Protein AF-A0A9W4RW60-F1 (afdb_monomer)

Organism: NCBI:txid2664923

Solvent-accessible surface area (backbone atoms only — not comparable to full-atom values): 25252 Å² total; per-residue (Å²): 136,87,80,86,84,59,73,53,54,55,56,31,49,55,73,66,61,36,62,73,37,75,46,56,37,26,79,39,61,72,55,76,43,30,75,46,101,55,25,42,70,54,95,90,50,55,76,71,73,39,25,64,47,86,72,52,69,74,49,52,69,68,54,49,52,58,33,81,93,42,49,58,72,73,67,58,72,75,52,70,74,40,69,46,61,28,30,34,31,32,28,66,40,70,77,40,45,55,84,62,102,76,52,47,57,46,59,34,28,32,35,27,32,29,75,38,55,44,75,50,84,78,74,87,76,70,50,47,85,74,54,75,69,38,66,29,28,37,36,33,40,43,44,88,53,47,61,85,84,56,60,80,89,52,62,59,44,31,58,46,51,52,29,50,30,47,46,17,22,24,50,41,49,45,45,49,32,42,77,70,70,42,40,21,90,94,35,30,35,52,30,46,47,35,44,24,32,32,80,44,66,54,70,44,76,95,43,57,89,44,68,32,59,32,47,30,41,37,30,51,53,79,63,40,41,47,46,53,80,54,37,45,78,92,21,62,77,50,73,55,44,73,25,64,86,82,60,88,90,49,82,84,48,69,42,65,53,48,69,68,52,34,48,51,49,50,49,54,51,46,52,38,50,28,50,40,40,58,74,38,41,40,56,81,66,87,46,37,80,35,28,32,38,19,39,54,59,88,91,43,76,48,97,58,74,47,58,33,47,53,80,45,59,56,31,40,51,36,70,61,26,66,74,58,45,61,96,56,73,87,47,93,39,32,55,35,55,70,84,74,58,47,71,79,70,41,51,79,43,43,21,61,46,67,75,82,33,55,19,53,96,91,44,60,87,56,31,62,58,48,56,41,50,44,40,68,75,71,41,34,69,59,95,38,90,71,31,35,58,88,80,81,75,59,92,83,55,51,40,43,94,83,68,50,63,45,72,73,47,57,53,53,52,53,50,51,56,52,70,74,53,74,81,85,74,78,73,83,77,80,82,80,79,85,82,83,81,91,134

Radius of gyration: 26.86 Å; Cα contacts (8 Å, |Δi|>4): 746; chains: 1; bounding box: 94×74×69 Å

Sequence (439 aa):
MAFDNDSDVYEDHAELYHSGKRLILTPHKSPAPFGSSFYPDPPNLTSKQMTPTDEEKSFSRSQLVFSESNGPLDFDETKQNDKSSQVHLEILDMVDGGYGAQYTPEPQKVLCKVVQTASATSGDYGKKALALGQLVLLKLYDPLFRHLKVPLLESYFKVTVRAYKAQSVEVGAYSHLFRAGLTGFPHLAPQFHGCWTIAVRSTDPDYAGQVRHVVALAMEYVEGRCLSELFKPSGPTRDRVRSNLSNLDEPPTYISTDEDTRLSVMAKLMDGLMSEEFSDVNQGDLHPDNLIISLKDGQTTLEQPRIVQVSYRRAALTTLAKVPFKIYRYFATKPHPFIRFSMHRLLPFVGWLPPSWQGPKNDPNKPIFLDRWLAFTFGPFTNNPTYTFRGNPPAGVIVDDSGMVSPFSENLEKKRLEEINPEEEAKPEKETTPAEEML

Foldseek 3Di:
DDQPPCPQLQVQVCVFQDAQDKWKWFAADADAADDDLWFHHDPPDDLQLQFQDPVRVPDDLVRQQLDPSLAHDRDDVVRVPPQLRMWMKGFHAWPACHDDPPHDQAFTKTKIFTQGFRNDPDPPPLFDGDDHRFIKIKTWLRLSRHDCDDPPSCNRGDSSSVSSNLVNQQQNLLSLCSVVVQEAPPAQAFGWGHKTKTWGFGPPPVRHPGTGIIIMTITHDAFADQQLVQFDLQAGPDQWDFGGDPDPPDDTDIQGRDLVLLLVQVLNVLLNQLVSLQSQKHQQDDASRQKTWHQDRRPDGHPHIHIHGHRSSRIGRQCRTPDHDRPCPPWPAGAQSLVPDDCVVCVNVSNSHDVLQQPDPVCSRCSVVVLQSSCLSQHAQPPRPHHHHDDDRPPQNHQDNVRDHPPVVVVVVVVVVCVVDVPPPPDDDDPDDDDDDDD

InterPro domains:
  IPR011009 Protein kinase-like domain superfamily [SSF56112] (175-301)

pLDDT: mean 83.43, std 14.74, range [27.61, 98.06]

Structure (mmCIF, N/CA/C/O backbone):
data_AF-A0A9W4RW60-F1
#
_entry.id   AF-A0A9W4RW60-F1
#
loop_
_atom_site.group_PDB
_atom_site.id
_atom_site.type_symbol
_atom_site.label_atom_id
_atom_site.label_alt_id
_atom_site.label_comp_id
_atom_site.label_asym_id
_atom_site.label_entity_id
_atom_site.label_seq_id
_atom_site.pdbx_PDB_ins_code
_atom_site.Cartn_x
_atom_site.Cartn_y
_atom_site.Cartn_z
_atom_site.occupancy
_atom_site.B_iso_or_equiv
_atom_site.auth_seq_id
_atom_site.auth_comp_id
_atom_site.auth_asym_id
_atom_site.auth_atom_id
_atom_site.pdbx_PDB_model_num
ATOM 1 N N . MET A 1 1 ? 7.858 4.381 31.107 1.00 36.47 1 MET A N 1
ATOM 2 C CA . MET A 1 1 ? 6.719 3.939 31.933 1.00 36.47 1 MET A CA 1
ATOM 3 C C . MET A 1 1 ? 6.315 2.567 31.434 1.00 36.47 1 MET A C 1
ATOM 5 O O . MET A 1 1 ? 6.070 2.436 30.240 1.00 36.47 1 MET A O 1
ATOM 9 N N . ALA A 1 2 ? 6.400 1.550 32.289 1.00 27.61 2 ALA A N 1
ATOM 10 C CA . ALA A 1 2 ? 5.881 0.217 32.001 1.00 27.61 2 ALA A CA 1
ATOM 11 C C . ALA A 1 2 ? 4.396 0.231 32.380 1.00 27.61 2 ALA A C 1
ATOM 13 O O . ALA A 1 2 ? 4.068 0.614 33.500 1.00 27.61 2 ALA A O 1
ATOM 14 N N . PHE A 1 3 ? 3.521 -0.061 31.422 1.00 43.31 3 PHE A N 1
ATOM 15 C CA . PHE A 1 3 ? 2.083 -0.161 31.646 1.00 43.31 3 PHE A CA 1
ATOM 16 C C . PHE A 1 3 ? 1.791 -1.635 31.940 1.00 43.31 3 PHE A C 1
ATOM 18 O O . PHE A 1 3 ? 1.824 -2.450 31.025 1.00 43.31 3 PHE A O 1
ATOM 25 N N . ASP A 1 4 ? 1.612 -1.965 33.220 1.00 43.69 4 ASP A N 1
ATOM 26 C CA . ASP A 1 4 ? 1.400 -3.333 33.732 1.00 43.69 4 ASP A CA 1
ATOM 27 C C . ASP A 1 4 ? -0.091 -3.748 33.741 1.00 43.69 4 ASP A C 1
ATOM 29 O O . ASP A 1 4 ? -0.420 -4.852 34.151 1.00 43.69 4 ASP A O 1
ATOM 33 N N . ASN A 1 5 ? -1.001 -2.881 33.272 1.00 47.44 5 ASN A N 1
ATOM 34 C CA . ASN A 1 5 ? -2.461 -3.075 33.345 1.00 47.44 5 ASN A CA 1
ATOM 35 C C . ASN A 1 5 ? -3.119 -3.549 32.029 1.00 47.44 5 ASN A C 1
ATOM 37 O O . ASN A 1 5 ? -4.333 -3.464 31.896 1.00 47.44 5 ASN A O 1
ATOM 41 N N . ASP A 1 6 ? -2.350 -4.034 31.052 1.00 60.31 6 ASP A N 1
ATOM 42 C CA . ASP A 1 6 ? -2.860 -4.401 29.718 1.00 60.31 6 ASP A CA 1
ATOM 43 C C . ASP A 1 6 ? -2.930 -5.938 29.512 1.00 60.31 6 ASP A C 1
ATOM 45 O O . ASP A 1 6 ? -2.792 -6.411 28.382 1.00 60.31 6 ASP A O 1
ATOM 49 N N . SER A 1 7 ? -3.111 -6.749 30.569 1.00 60.66 7 SER A N 1
ATOM 50 C CA . SER A 1 7 ? -3.256 -8.215 30.425 1.00 60.66 7 SER A CA 1
ATOM 51 C C . SER A 1 7 ? -4.429 -8.589 29.518 1.00 60.66 7 SER A C 1
ATOM 53 O O . SER A 1 7 ? -4.306 -9.481 28.679 1.00 60.66 7 SER A O 1
ATOM 55 N N . ASP A 1 8 ? -5.520 -7.834 29.613 1.00 70.50 8 ASP A N 1
ATOM 56 C CA . ASP A 1 8 ? -6.800 -8.162 28.977 1.00 70.50 8 ASP A CA 1
ATOM 57 C C . ASP A 1 8 ? -6.859 -7.663 27.524 1.00 70.50 8 ASP A C 1
ATOM 59 O O . ASP A 1 8 ? -7.697 -8.084 26.730 1.00 70.50 8 ASP A O 1
ATOM 63 N N . VAL A 1 9 ? -5.881 -6.842 27.116 1.00 78.69 9 VAL A N 1
ATOM 64 C CA . VAL A 1 9 ? -5.692 -6.417 25.719 1.00 78.69 9 VAL A CA 1
ATOM 65 C C . V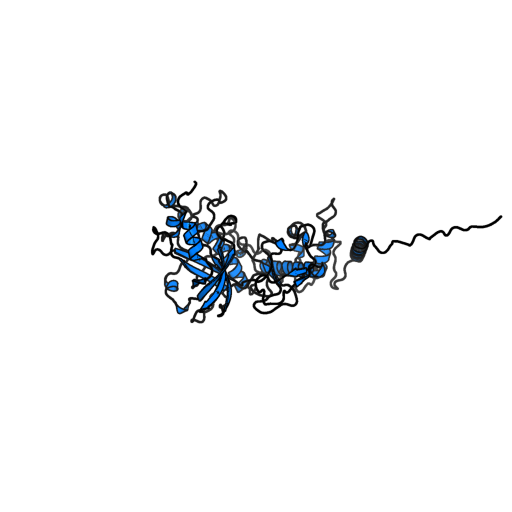AL A 1 9 ? -5.429 -7.626 24.810 1.00 78.69 9 VAL A C 1
ATOM 67 O O . VAL A 1 9 ? -5.776 -7.589 23.629 1.00 78.69 9 VAL A O 1
ATOM 70 N N . TYR A 1 10 ? -4.843 -8.710 25.337 1.00 76.19 10 TYR A N 1
ATOM 71 C CA . TYR A 1 10 ? -4.641 -9.950 24.578 1.00 76.19 10 TYR A CA 1
ATOM 72 C C . TYR A 1 10 ? -5.972 -10.654 24.277 1.00 76.19 10 TYR A C 1
ATOM 74 O O . TYR A 1 10 ? -6.197 -11.064 23.137 1.00 76.19 10 TYR A O 1
ATOM 82 N N . GLU A 1 11 ? -6.843 -10.771 25.280 1.00 80.56 11 GLU A N 1
ATOM 83 C CA . GLU A 1 11 ? -8.146 -11.431 25.147 1.00 80.56 11 GLU A CA 1
ATOM 84 C C . GLU A 1 11 ? -9.040 -10.630 24.209 1.00 80.56 11 GLU A C 1
ATOM 86 O O . GLU A 1 11 ? -9.620 -11.191 23.276 1.00 80.56 11 GLU A O 1
ATOM 91 N N . ASP A 1 12 ? -9.024 -9.303 24.363 1.00 85.12 12 ASP A N 1
ATOM 92 C CA . ASP A 1 12 ? -9.680 -8.370 23.455 1.00 85.12 12 ASP A CA 1
ATOM 93 C C . ASP A 1 12 ? -9.220 -8.593 22.011 1.00 85.12 12 ASP A C 1
ATOM 95 O O . ASP A 1 12 ? -10.045 -8.715 21.110 1.00 85.12 12 ASP A O 1
ATOM 99 N N . HIS A 1 13 ? -7.912 -8.664 21.753 1.00 87.19 13 HIS A N 1
ATOM 100 C CA . HIS A 1 13 ? -7.403 -8.869 20.394 1.00 87.19 13 HIS A CA 1
ATOM 101 C C . HIS A 1 13 ? -7.876 -10.196 19.791 1.00 87.19 13 HIS A C 1
ATOM 103 O O . HIS A 1 13 ? -8.412 -10.213 18.675 1.00 87.19 13 HIS A O 1
ATOM 109 N N . ALA A 1 14 ? -7.710 -11.284 20.546 1.00 83.25 14 ALA A N 1
ATOM 110 C CA . ALA A 1 14 ? -8.052 -12.630 20.109 1.00 83.25 14 ALA A CA 1
ATOM 111 C C . ALA A 1 14 ? -9.555 -12.768 19.825 1.00 83.25 14 ALA A C 1
ATOM 113 O O . ALA A 1 14 ? -9.935 -13.343 18.809 1.00 83.25 14 ALA A O 1
ATOM 114 N N . GLU A 1 15 ? -10.418 -12.188 20.657 1.00 87.69 15 GLU A N 1
ATOM 115 C CA . GLU A 1 15 ? -11.874 -12.265 20.490 1.00 87.69 15 GLU A CA 1
ATOM 116 C C . GLU A 1 15 ? -12.409 -11.318 19.401 1.00 87.69 15 GLU A C 1
ATOM 118 O O . GLU A 1 15 ? -13.458 -11.561 18.788 1.00 87.69 15 GLU A O 1
ATOM 123 N N . LEU A 1 16 ? -11.710 -10.216 19.129 1.00 89.25 16 LEU A N 1
ATOM 124 C CA . LEU A 1 16 ? -12.165 -9.223 18.158 1.00 89.25 16 LEU A CA 1
ATOM 125 C C . LEU A 1 16 ? -11.815 -9.578 16.717 1.00 89.25 16 LEU A C 1
ATOM 127 O O . LEU A 1 16 ? -12.604 -9.270 15.820 1.00 89.25 16 LEU A O 1
ATOM 131 N N . TYR A 1 17 ? -10.657 -10.200 16.483 1.00 90.56 17 TYR A N 1
ATOM 132 C CA . TYR A 1 17 ? -10.110 -10.376 15.134 1.00 90.56 17 TYR A CA 1
ATOM 133 C C . TYR A 1 17 ? -9.838 -11.838 14.741 1.00 90.56 17 TYR A C 1
ATOM 135 O O . TYR A 1 17 ? -9.106 -12.079 13.782 1.00 90.56 17 TYR A O 1
ATOM 143 N N . HIS A 1 18 ? -10.443 -12.816 15.424 1.00 90.62 18 HIS A N 1
ATOM 144 C CA . HIS A 1 18 ? -10.334 -14.227 15.036 1.00 90.62 18 HIS A CA 1
ATOM 145 C C . HIS A 1 18 ? -11.135 -14.587 13.772 1.00 90.62 18 HIS A C 1
ATOM 147 O O . HIS A 1 18 ? -12.107 -13.932 13.386 1.00 90.62 18 HIS A O 1
ATOM 153 N N . SER A 1 19 ? -10.748 -15.709 13.160 1.00 93.75 19 SER A N 1
ATOM 154 C CA . SER A 1 19 ? -11.456 -16.323 12.032 1.00 93.75 19 SER A CA 1
ATOM 155 C C . SER A 1 19 ? -12.912 -16.671 12.379 1.00 93.75 19 SER A C 1
ATOM 157 O O . SER A 1 19 ? -13.209 -17.148 13.475 1.00 93.75 19 SER A O 1
ATOM 159 N N . GLY A 1 20 ? -13.831 -16.411 11.451 1.00 95.06 20 GLY A N 1
ATOM 160 C CA . GLY A 1 20 ? -15.281 -16.557 11.602 1.00 95.06 20 GLY A CA 1
ATOM 161 C C . GLY A 1 20 ? -15.982 -15.330 12.198 1.00 95.06 20 GLY A C 1
ATOM 162 O O . GLY A 1 20 ? -17.214 -15.243 12.154 1.00 95.06 20 GLY A O 1
ATOM 163 N N . LYS A 1 21 ? -15.243 -14.345 12.733 1.00 95.38 21 LYS A N 1
ATOM 164 C CA . LYS A 1 21 ? -15.852 -13.122 13.270 1.00 95.38 21 LYS A CA 1
ATOM 165 C C . LYS A 1 21 ? -16.460 -12.280 12.152 1.00 95.38 21 LYS A C 1
ATOM 167 O O . LYS A 1 21 ? -15.878 -12.116 11.079 1.00 95.38 21 LYS A O 1
ATOM 172 N N . ARG A 1 22 ? -17.629 -11.693 12.423 1.00 96.56 22 ARG A N 1
ATOM 173 C CA . ARG A 1 22 ? -18.289 -10.754 11.509 1.00 96.56 22 ARG A CA 1
ATOM 174 C C . ARG A 1 22 ? -17.958 -9.312 11.859 1.00 96.56 22 ARG A C 1
ATOM 176 O O . ARG A 1 22 ? -18.173 -8.884 12.990 1.00 96.56 22 ARG A O 1
ATOM 183 N N . LEU A 1 23 ? -17.515 -8.558 10.859 1.00 96.75 23 LEU A N 1
ATOM 184 C CA . LEU A 1 23 ? -17.279 -7.120 10.936 1.00 96.75 23 LEU A CA 1
ATOM 185 C C . LEU A 1 23 ? -18.335 -6.375 10.119 1.00 96.75 23 LEU A C 1
ATOM 187 O O . LEU A 1 23 ? -18.697 -6.801 9.022 1.00 96.75 23 LEU A O 1
ATOM 191 N N . ILE A 1 24 ? -18.797 -5.240 10.641 1.00 96.25 24 ILE A N 1
ATOM 192 C CA . ILE A 1 24 ? -19.711 -4.334 9.940 1.00 96.25 24 ILE A CA 1
ATOM 193 C C . ILE A 1 24 ? -18.929 -3.074 9.593 1.00 96.25 24 ILE A C 1
ATOM 195 O O . ILE A 1 24 ? -18.517 -2.328 10.480 1.00 96.25 24 ILE A O 1
ATOM 199 N N . LEU A 1 25 ? -18.705 -2.861 8.300 1.00 95.88 25 LEU A N 1
ATOM 200 C CA . LEU A 1 25 ? -18.042 -1.680 7.779 1.00 95.88 25 LEU A CA 1
ATOM 201 C C . LEU A 1 25 ? -19.069 -0.581 7.508 1.00 95.88 25 LEU A C 1
ATOM 203 O O . LEU A 1 25 ? -19.939 -0.735 6.648 1.00 95.88 25 LEU A O 1
ATOM 207 N N . THR A 1 26 ? -18.893 0.562 8.164 1.00 94.38 26 THR A N 1
ATOM 208 C CA . THR A 1 26 ? -19.622 1.803 7.867 1.00 94.38 26 THR A CA 1
ATOM 209 C C . THR A 1 26 ? -18.717 2.761 7.088 1.00 94.38 26 THR A C 1
ATOM 211 O O . THR A 1 26 ? -17.537 2.873 7.432 1.00 94.38 26 THR A O 1
ATOM 214 N N . PRO A 1 27 ? -19.193 3.451 6.033 1.00 92.50 27 PRO A N 1
ATOM 215 C CA . PRO A 1 27 ? -18.362 4.384 5.275 1.00 92.50 27 PRO A CA 1
ATOM 216 C C . PRO A 1 27 ? -17.743 5.474 6.157 1.00 92.50 27 PRO A C 1
ATOM 218 O O . PRO A 1 27 ? -18.444 6.149 6.908 1.00 92.50 27 PRO A O 1
ATOM 221 N N . HIS A 1 28 ? -16.438 5.699 6.003 1.00 92.50 28 HIS A N 1
ATOM 222 C CA . HIS A 1 28 ? -15.702 6.723 6.738 1.00 92.50 28 HIS A CA 1
ATOM 223 C C . HIS A 1 28 ? -14.951 7.644 5.776 1.00 92.50 28 HIS A C 1
ATOM 225 O O . HIS A 1 28 ? -14.330 7.191 4.812 1.00 92.50 28 HIS A O 1
ATOM 231 N N . LYS A 1 29 ? -14.991 8.951 6.040 1.00 90.81 29 LYS A N 1
ATOM 232 C CA . LYS A 1 29 ? -14.196 9.926 5.299 1.00 90.81 29 LYS A CA 1
ATOM 233 C C . LYS A 1 29 ? -12.921 10.185 6.088 1.00 90.81 29 LYS A C 1
ATOM 235 O O . LYS A 1 29 ? -12.960 10.879 7.090 1.00 90.81 29 LYS A O 1
ATOM 240 N N . SER A 1 30 ? -11.810 9.640 5.604 1.00 90.69 30 SER A N 1
ATOM 241 C CA . SER A 1 30 ? -10.501 9.937 6.183 1.00 90.69 30 SER A CA 1
ATOM 242 C C . SER A 1 30 ? -10.194 11.435 6.084 1.00 90.69 30 SER A C 1
ATOM 244 O O . SER A 1 30 ? -10.450 12.020 5.020 1.00 90.69 30 SER A O 1
ATOM 246 N N . PRO A 1 31 ? -9.566 12.036 7.110 1.00 89.94 31 PRO A N 1
ATOM 247 C CA . PRO A 1 31 ? -8.969 13.356 6.973 1.00 89.94 31 PRO A CA 1
ATOM 248 C C . PRO A 1 31 ? -7.850 13.328 5.923 1.00 89.94 31 PRO A C 1
ATOM 250 O O . PRO A 1 31 ? -7.344 12.261 5.544 1.00 89.94 31 PRO A O 1
ATOM 253 N N . ALA A 1 32 ? -7.448 14.514 5.460 1.00 91.31 32 ALA A N 1
ATOM 254 C CA . ALA A 1 32 ? -6.248 14.659 4.643 1.00 91.31 32 ALA A CA 1
ATOM 255 C C . ALA A 1 32 ? -5.005 14.157 5.413 1.00 91.31 32 ALA A C 1
ATOM 257 O O . ALA A 1 32 ? -4.981 14.265 6.642 1.00 91.31 32 ALA A O 1
ATOM 258 N N . PRO A 1 33 ? -3.973 13.629 4.722 1.00 92.25 33 PRO A N 1
ATOM 259 C CA . PRO A 1 33 ? -2.714 13.239 5.356 1.00 92.25 33 PRO A CA 1
ATOM 260 C C . PRO A 1 33 ? -2.144 14.342 6.258 1.00 92.25 33 PRO A C 1
ATOM 262 O O . PRO A 1 33 ? -2.079 15.498 5.842 1.00 92.25 33 PRO A O 1
ATOM 265 N N . PHE A 1 34 ? -1.705 13.989 7.470 1.00 89.25 34 PHE A N 1
ATOM 266 C CA . PHE A 1 34 ? -1.175 14.953 8.445 1.00 89.25 34 PHE A CA 1
ATOM 267 C C . PHE A 1 34 ? -0.052 14.383 9.325 1.00 89.25 34 PHE A C 1
ATOM 269 O O . PHE A 1 34 ? 0.280 13.199 9.259 1.00 89.25 34 PHE A O 1
ATOM 276 N N . GLY A 1 35 ? 0.543 15.234 10.170 1.00 73.12 35 GLY A N 1
ATOM 277 C CA . GLY A 1 35 ? 1.313 14.825 11.355 1.00 73.12 35 GLY A CA 1
ATOM 278 C C . GLY A 1 35 ? 2.730 14.296 11.107 1.00 73.12 35 GLY A C 1
ATOM 279 O O . GLY A 1 35 ? 3.410 13.884 12.050 1.00 73.12 35 GLY A O 1
ATOM 280 N N . SER A 1 36 ? 3.213 14.277 9.864 1.00 66.06 36 SER A N 1
ATOM 281 C CA . SER A 1 36 ? 4.632 14.064 9.547 1.00 66.06 36 SER A CA 1
ATOM 282 C C . SER A 1 36 ? 5.377 15.406 9.489 1.00 66.06 36 SER A C 1
ATOM 284 O O . SER A 1 36 ? 4.768 16.472 9.424 1.00 66.06 36 SER A O 1
ATOM 286 N N . SER A 1 37 ? 6.714 15.390 9.456 1.00 75.12 37 SER A N 1
ATOM 287 C CA . SER A 1 37 ? 7.478 16.603 9.110 1.00 75.12 37 SER A CA 1
ATOM 288 C C . SER A 1 37 ? 7.080 17.169 7.736 1.00 75.12 37 SER A C 1
ATOM 290 O O . SER A 1 37 ? 7.311 18.347 7.473 1.00 75.12 37 SER A O 1
ATOM 292 N N . PHE A 1 38 ? 6.446 16.345 6.896 1.00 85.75 38 PHE A N 1
ATOM 293 C CA . PHE A 1 38 ? 6.068 16.642 5.525 1.00 85.75 38 PHE A CA 1
ATOM 294 C C . PHE A 1 38 ? 4.677 17.282 5.372 1.00 85.75 38 PHE A C 1
ATOM 296 O O . PHE A 1 38 ? 4.539 18.192 4.560 1.00 85.75 38 PHE A O 1
ATOM 303 N N . TYR A 1 39 ? 3.664 16.864 6.140 1.00 90.19 39 TYR A N 1
ATOM 304 C CA . TYR A 1 39 ? 2.279 17.355 6.018 1.00 90.19 39 TYR A CA 1
ATOM 305 C C . TYR A 1 39 ? 1.911 18.378 7.099 1.00 90.19 39 TYR A C 1
ATOM 307 O O . TYR A 1 39 ? 2.427 18.276 8.214 1.00 90.19 39 TYR A O 1
ATOM 315 N N . PRO A 1 40 ? 1.031 19.357 6.814 1.00 88.19 40 PRO A N 1
ATOM 316 C CA . PRO A 1 40 ? 0.510 20.253 7.842 1.00 88.19 40 PRO A CA 1
ATOM 317 C C . PRO A 1 40 ? -0.279 19.482 8.907 1.00 88.19 40 PRO A C 1
ATOM 319 O O . PRO A 1 40 ? -0.735 18.359 8.684 1.00 88.19 40 PRO A O 1
ATOM 322 N N . ASP A 1 41 ? -0.434 20.098 10.074 1.00 83.94 41 ASP A N 1
ATOM 323 C CA . ASP A 1 41 ? -1.351 19.599 11.095 1.00 83.94 41 ASP A CA 1
ATOM 324 C C . ASP A 1 41 ? -2.810 19.825 10.640 1.00 83.94 41 ASP A C 1
ATOM 326 O O . ASP A 1 41 ? -3.073 20.783 9.902 1.00 83.94 41 ASP A O 1
ATOM 330 N N . PRO A 1 42 ? -3.773 18.972 11.038 1.00 79.44 42 PRO A N 1
ATOM 331 C CA . PRO A 1 42 ? -5.171 19.129 10.660 1.00 79.44 42 PRO A CA 1
ATOM 332 C C . PRO A 1 42 ? -5.742 20.434 11.227 1.00 79.44 42 PRO A C 1
ATOM 334 O O . PRO A 1 42 ? -5.494 20.748 12.393 1.00 79.44 42 PRO A O 1
ATOM 337 N N . PRO A 1 43 ? -6.574 21.170 10.470 1.00 69.19 43 PRO A N 1
ATOM 338 C CA . PRO A 1 43 ? -7.145 22.436 10.936 1.00 69.19 43 PRO A CA 1
ATOM 339 C C . PRO A 1 43 ? -8.069 22.268 12.154 1.00 69.19 43 PRO A C 1
ATOM 341 O O . PRO A 1 43 ? -8.279 23.211 12.910 1.00 69.19 43 PRO A O 1
ATOM 344 N N . ASN A 1 44 ? -8.617 21.068 12.346 1.00 74.12 44 ASN A N 1
ATOM 345 C CA . ASN A 1 44 ? -9.516 20.683 13.433 1.00 74.12 44 ASN A CA 1
ATOM 346 C C . ASN A 1 44 ? -8.797 20.093 14.662 1.00 74.12 44 ASN A C 1
ATOM 348 O O . ASN A 1 44 ? -9.466 19.706 15.618 1.00 74.12 44 ASN A O 1
ATOM 352 N N . LEU A 1 45 ? -7.461 20.038 14.670 1.00 77.00 45 LEU A N 1
ATOM 353 C CA . LEU A 1 45 ? -6.670 19.556 15.803 1.00 77.00 45 LEU A CA 1
ATOM 354 C C . LEU A 1 45 ? -5.616 20.585 16.204 1.00 77.00 45 LEU A C 1
ATOM 356 O O . LEU A 1 45 ? -4.631 20.811 15.507 1.00 77.00 45 LEU A O 1
ATOM 360 N N . THR A 1 46 ? -5.778 21.165 17.388 1.00 78.94 46 THR A N 1
ATOM 361 C CA . THR A 1 46 ? -4.719 21.966 18.010 1.00 78.94 46 THR A CA 1
ATOM 362 C C . THR A 1 46 ? -3.609 21.064 18.550 1.00 78.94 46 THR A C 1
ATOM 364 O O . THR A 1 46 ? -3.862 19.932 18.966 1.00 78.94 46 THR A O 1
ATOM 367 N N . SER A 1 47 ? -2.379 21.580 18.653 1.00 74.06 47 SER A N 1
ATOM 368 C CA . SER A 1 47 ? -1.261 20.822 19.240 1.00 74.06 47 SER A CA 1
ATOM 369 C C . SER A 1 47 ? -1.576 20.307 20.651 1.00 74.06 47 SER A C 1
ATOM 371 O O . SER A 1 47 ? -1.165 19.207 20.997 1.00 74.06 47 SER A O 1
ATOM 373 N N . LYS A 1 48 ? -2.369 21.051 21.441 1.00 77.25 48 LYS A N 1
ATOM 374 C CA . LYS A 1 48 ? -2.826 20.621 22.774 1.00 77.25 48 LYS A CA 1
ATOM 375 C C . LYS A 1 48 ? -3.767 19.416 22.728 1.00 77.25 48 LYS A C 1
ATOM 377 O O . LYS A 1 48 ? -3.695 18.575 23.612 1.00 77.25 48 LYS A O 1
ATOM 382 N N . GLN A 1 49 ? -4.632 19.320 21.717 1.00 82.31 49 GLN A N 1
ATOM 383 C CA . GLN A 1 49 ? -5.547 18.182 21.547 1.00 82.31 49 GLN A CA 1
ATOM 384 C C . GLN A 1 49 ? -4.824 16.927 21.049 1.00 82.31 49 GLN A C 1
ATOM 386 O O . GLN A 1 49 ? -5.284 15.813 21.286 1.00 82.31 49 GLN A O 1
ATOM 391 N N . MET A 1 50 ? -3.680 17.094 20.380 1.00 84.81 50 MET A N 1
ATOM 392 C CA . MET A 1 50 ? -2.876 15.970 19.907 1.00 84.81 50 MET A CA 1
ATOM 393 C C . MET A 1 50 ? -2.047 15.298 21.013 1.00 84.81 50 MET A C 1
ATOM 395 O O . MET A 1 50 ? -1.634 14.144 20.865 1.00 84.81 50 MET A O 1
ATOM 399 N N . THR A 1 51 ? -1.783 16.019 22.102 1.00 87.69 51 THR A N 1
ATOM 400 C CA . THR A 1 51 ? -1.026 15.553 23.272 1.00 87.69 51 THR A CA 1
ATOM 401 C C . THR A 1 51 ? -1.971 15.132 24.401 1.00 87.69 51 THR A C 1
ATOM 403 O O . THR A 1 51 ? -3.039 15.732 24.516 1.00 87.69 51 THR A O 1
ATOM 406 N N . PRO A 1 52 ? -1.610 14.157 25.256 1.00 86.88 52 PRO A N 1
ATOM 407 C CA . PRO A 1 52 ? -2.386 13.857 26.462 1.00 86.88 52 PRO A CA 1
ATOM 408 C C . PRO A 1 52 ? -2.581 15.107 27.336 1.00 86.88 52 PRO A C 1
ATOM 410 O O . PRO A 1 52 ? -1.609 15.820 27.616 1.00 86.88 52 PRO A O 1
ATOM 413 N N . THR A 1 53 ? -3.813 15.371 27.776 1.00 88.62 53 THR A N 1
ATOM 414 C CA . THR A 1 53 ? -4.099 16.359 28.830 1.00 88.62 53 THR A CA 1
ATOM 415 C C . THR A 1 53 ? -3.478 15.931 30.164 1.00 88.62 53 THR A C 1
ATOM 417 O O . THR A 1 53 ? -3.014 14.802 30.310 1.00 88.62 53 THR A O 1
ATOM 420 N N . ASP A 1 54 ? -3.450 16.820 31.162 1.00 87.31 54 ASP A N 1
ATOM 421 C CA . ASP A 1 54 ? -2.942 16.460 32.495 1.00 87.31 54 ASP A CA 1
ATOM 422 C C . ASP A 1 54 ? -3.726 15.308 33.137 1.00 87.31 54 ASP A C 1
ATOM 424 O O . ASP A 1 54 ? -3.135 14.481 33.825 1.00 87.31 54 ASP A O 1
ATOM 428 N N . GLU A 1 55 ? -5.023 15.222 32.847 1.00 87.75 55 GLU A N 1
ATOM 429 C CA . GLU A 1 55 ? -5.880 14.106 33.240 1.00 87.75 55 GLU A CA 1
ATOM 430 C C . GLU A 1 55 ? -5.523 12.827 32.468 1.00 87.75 55 GLU A C 1
ATOM 432 O O . GLU A 1 55 ? -5.258 11.791 33.065 1.00 87.75 55 GLU A O 1
ATOM 437 N N . GLU A 1 56 ? -5.394 12.901 31.142 1.00 89.25 56 GLU A N 1
ATOM 438 C CA . GLU A 1 56 ? -5.090 11.735 30.302 1.00 89.25 56 GLU A CA 1
ATOM 439 C C . GLU A 1 56 ? -3.689 11.153 30.524 1.00 89.25 56 GLU A C 1
ATOM 441 O O . GLU A 1 56 ? -3.417 10.023 30.121 1.00 89.25 56 GLU A O 1
ATOM 446 N N . LYS A 1 57 ? -2.774 11.893 31.161 1.00 86.69 57 LYS A N 1
ATOM 447 C CA . LYS A 1 57 ? -1.447 11.373 31.530 1.00 86.69 57 LYS A CA 1
ATOM 448 C C . LYS A 1 57 ? -1.522 10.214 32.523 1.00 86.69 57 LYS A C 1
ATOM 450 O O . LYS A 1 57 ? -0.570 9.437 32.577 1.00 86.69 57 LYS A O 1
ATOM 455 N N . SER A 1 58 ? -2.599 10.107 33.303 1.00 86.12 58 SER A N 1
ATOM 456 C CA . SER A 1 58 ? -2.827 8.979 34.213 1.00 86.12 58 SER A CA 1
ATOM 457 C C . SER A 1 58 ? -3.658 7.859 33.587 1.00 86.12 58 SER A C 1
ATOM 459 O O . SER A 1 58 ? -3.792 6.806 34.207 1.00 86.12 58 SER A O 1
ATOM 461 N N . PHE A 1 59 ? -4.204 8.062 32.382 1.00 88.06 59 PHE A N 1
ATOM 462 C CA . PHE A 1 59 ? -5.103 7.092 31.774 1.00 88.06 59 PHE A CA 1
ATOM 463 C C . PHE A 1 59 ? -4.363 5.813 31.385 1.00 88.06 59 PHE A C 1
ATOM 465 O O . PHE A 1 59 ? -3.266 5.845 30.815 1.00 88.06 59 PHE A O 1
ATOM 472 N N . SER A 1 60 ? -5.014 4.676 31.630 1.00 84.75 60 SER A N 1
ATOM 473 C CA . SER A 1 60 ? -4.656 3.426 30.973 1.00 84.75 60 SER A CA 1
ATOM 474 C C . SER A 1 60 ? -4.895 3.538 29.469 1.00 84.75 60 SER A C 1
ATOM 476 O O . SER A 1 60 ? -5.569 4.440 28.953 1.00 84.75 60 SER A O 1
ATOM 478 N N . ARG A 1 61 ? -4.350 2.578 28.735 1.00 81.81 61 ARG A N 1
ATOM 479 C CA . ARG A 1 61 ? -4.550 2.514 27.300 1.00 81.81 61 ARG A CA 1
ATOM 480 C C . ARG A 1 61 ? -6.020 2.330 26.933 1.00 81.81 61 ARG A C 1
ATOM 482 O O . ARG A 1 61 ? -6.514 3.043 26.060 1.00 81.81 61 ARG A O 1
ATOM 489 N N . SER A 1 62 ? -6.698 1.407 27.605 1.00 87.50 62 SER A N 1
ATOM 490 C CA . SER A 1 62 ? -8.126 1.160 27.423 1.00 87.50 62 SER A CA 1
ATOM 491 C C . SER A 1 62 ? -8.939 2.427 27.726 1.00 87.50 62 SER A C 1
ATOM 493 O O . SER A 1 62 ? -9.747 2.839 26.896 1.00 87.50 62 SER A O 1
ATOM 495 N N . GLN A 1 63 ? -8.626 3.155 28.811 1.00 89.38 63 GLN A N 1
ATOM 496 C CA . GLN A 1 63 ? -9.276 4.442 29.122 1.00 89.38 63 GLN A CA 1
ATOM 497 C C . GLN A 1 63 ? -9.119 5.461 27.985 1.00 89.38 63 GLN A C 1
ATOM 499 O O . GLN A 1 63 ? -10.086 6.119 27.604 1.00 89.38 63 GLN A O 1
ATOM 504 N N . LEU A 1 64 ? -7.923 5.573 27.395 1.00 88.88 64 LEU A N 1
ATOM 505 C CA . LEU A 1 64 ? -7.689 6.503 26.288 1.00 88.88 64 LEU A CA 1
ATOM 506 C C . LEU A 1 64 ? -8.531 6.179 25.053 1.00 88.88 64 LEU A C 1
ATOM 508 O O . LEU A 1 64 ? -9.040 7.109 24.434 1.00 88.88 64 LEU A O 1
ATOM 512 N N . VAL A 1 65 ? -8.648 4.905 24.666 1.00 90.31 65 VAL A N 1
ATOM 513 C CA . VAL A 1 65 ? -9.329 4.517 23.414 1.00 90.31 65 VAL A CA 1
ATOM 514 C C . VAL A 1 65 ? -10.850 4.481 23.526 1.00 90.31 65 VAL A C 1
ATOM 516 O O . VAL A 1 65 ? -11.521 4.582 22.501 1.00 90.31 65 VAL A O 1
ATOM 519 N N . PHE A 1 66 ? -11.382 4.340 24.741 1.00 90.69 66 PHE A N 1
ATOM 520 C CA . PHE A 1 66 ? -12.820 4.402 25.010 1.00 90.69 66 PHE A CA 1
ATOM 521 C C . PHE A 1 66 ? -13.313 5.806 25.382 1.00 90.69 66 PHE A C 1
ATOM 523 O O . PHE A 1 66 ? -14.516 6.047 25.382 1.00 90.69 66 PHE A O 1
ATOM 530 N N . SER A 1 67 ? -12.409 6.754 25.644 1.00 88.94 67 SER A N 1
ATOM 531 C CA . SER A 1 67 ? -12.774 8.159 25.842 1.00 88.94 67 SER A CA 1
ATOM 532 C C . SER A 1 67 ? -13.429 8.751 24.587 1.00 88.94 67 SER A C 1
ATOM 534 O O . SER A 1 67 ? -12.849 8.712 23.498 1.00 88.94 67 SER A O 1
ATOM 536 N N . GLU A 1 68 ? -14.593 9.388 24.752 1.00 83.38 68 GLU A N 1
ATOM 537 C CA . GLU A 1 68 ? -15.349 10.043 23.669 1.00 83.38 68 GLU A CA 1
ATOM 538 C C . GLU A 1 68 ? -14.507 11.073 22.897 1.00 83.38 68 GLU A C 1
ATOM 540 O O . GLU A 1 68 ? -14.638 11.227 21.683 1.00 83.38 68 GLU A O 1
ATOM 545 N N . SER A 1 69 ? -13.571 11.739 23.578 1.00 84.12 69 SER A N 1
ATOM 546 C CA . SER A 1 69 ? -12.693 12.758 22.988 1.00 84.12 69 SER A CA 1
ATOM 547 C C . SER A 1 69 ? -11.568 12.198 22.107 1.00 84.12 69 SER A C 1
ATOM 549 O O . SER A 1 69 ? -10.847 12.972 21.475 1.00 84.12 69 SER A O 1
ATOM 551 N N . ASN A 1 70 ? -11.400 10.873 22.059 1.00 87.75 70 ASN A N 1
ATOM 552 C CA . ASN A 1 70 ? -10.295 10.192 21.380 1.00 87.75 70 ASN A CA 1
ATOM 553 C C . ASN A 1 70 ? -10.753 9.260 20.237 1.00 87.75 70 ASN A C 1
ATOM 555 O O . ASN A 1 70 ? -9.938 8.511 19.680 1.00 87.75 70 ASN A O 1
ATOM 559 N N . GLY A 1 71 ? -12.032 9.335 19.851 1.00 86.94 71 GLY A N 1
ATOM 560 C CA . GLY A 1 71 ? -12.581 8.636 18.689 1.00 86.94 71 GLY A CA 1
ATOM 561 C C . GLY A 1 71 ? -11.971 9.082 17.346 1.00 86.94 71 GLY A C 1
ATOM 562 O O . GLY A 1 71 ? -11.117 9.976 17.305 1.00 86.94 71 GLY A O 1
ATOM 563 N N . PRO A 1 72 ? -12.358 8.438 16.228 1.00 88.56 72 PRO A N 1
ATOM 564 C CA . PRO A 1 72 ? -11.839 8.781 14.910 1.00 88.56 72 PRO A CA 1
ATOM 565 C C . PRO A 1 72 ? -12.068 10.241 14.531 1.00 88.56 72 PRO A C 1
ATOM 567 O O . PRO A 1 72 ? -13.131 10.807 14.772 1.00 88.56 72 PRO A O 1
ATOM 570 N N . LEU A 1 73 ? -11.070 10.852 13.895 1.00 86.06 73 LEU A N 1
ATOM 571 C CA . LEU A 1 73 ? -11.232 12.183 13.310 1.00 86.06 73 LEU A CA 1
ATOM 572 C C . LEU A 1 73 ? -12.253 12.133 12.180 1.00 86.06 73 LEU A C 1
ATOM 574 O O . LEU A 1 73 ? -12.277 11.164 11.431 1.00 86.06 73 LEU A O 1
ATOM 578 N N . ASP A 1 74 ? -13.069 13.178 12.048 1.00 85.19 74 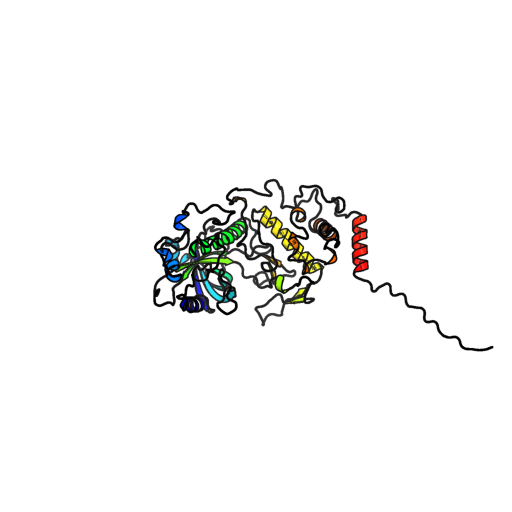ASP A N 1
ATOM 579 C CA . ASP A 1 74 ? -14.158 13.256 11.063 1.00 85.19 74 ASP A CA 1
ATOM 580 C C . ASP A 1 74 ? -15.156 12.081 11.168 1.00 85.19 74 ASP A C 1
ATOM 582 O O . ASP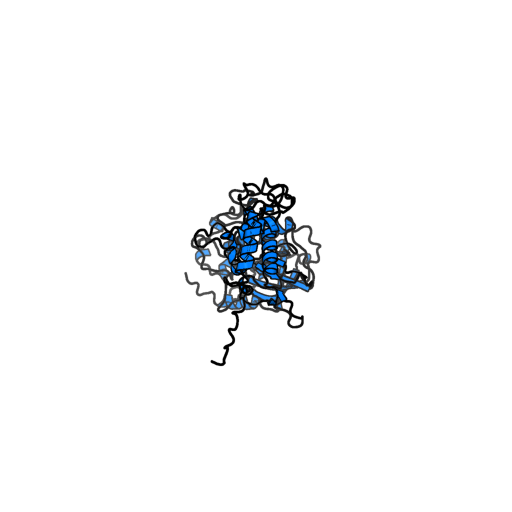 A 1 74 ? -15.773 11.658 10.183 1.00 85.19 74 ASP A O 1
ATOM 586 N N . PHE A 1 75 ? -15.310 11.527 12.375 1.00 88.00 75 PHE A N 1
ATOM 587 C CA . PHE A 1 75 ? -16.314 10.514 12.660 1.00 88.00 75 PHE A CA 1
ATOM 588 C C . PHE A 1 75 ? -17.728 11.081 12.503 1.00 88.00 75 PHE A C 1
ATOM 590 O O . PHE A 1 75 ? -18.039 12.180 12.955 1.00 88.00 75 PHE A O 1
ATOM 597 N N . ASP A 1 76 ? -18.580 10.308 11.838 1.00 87.50 76 ASP A N 1
ATOM 598 C CA . ASP A 1 76 ? -19.941 10.693 11.491 1.00 87.50 76 ASP A CA 1
ATOM 599 C C . ASP A 1 76 ? -20.900 9.648 12.064 1.00 87.50 76 ASP A C 1
ATOM 601 O O . ASP A 1 76 ? -21.103 8.574 11.484 1.00 87.50 76 ASP A O 1
ATOM 605 N N . GLU A 1 77 ? -21.456 9.953 13.236 1.00 86.75 77 GLU A N 1
ATOM 606 C CA . GLU A 1 77 ? -22.403 9.088 13.946 1.00 86.75 77 GLU A CA 1
ATOM 607 C C . GLU A 1 77 ? -23.663 8.810 13.126 1.00 86.75 77 GLU A C 1
ATOM 609 O O . GLU A 1 77 ? -24.223 7.714 13.194 1.00 86.75 77 GLU A O 1
ATOM 614 N N . THR A 1 78 ? -24.093 9.765 12.296 1.00 86.50 78 THR A N 1
ATOM 615 C CA . THR A 1 78 ? -25.320 9.616 11.503 1.00 86.50 78 THR A CA 1
ATOM 616 C C . THR A 1 78 ? -25.200 8.468 10.503 1.00 86.50 78 THR A C 1
ATOM 618 O O . THR A 1 78 ? -26.156 7.716 10.305 1.00 86.50 78 THR A O 1
ATOM 621 N N . LYS A 1 79 ? -23.995 8.247 9.959 1.00 84.38 79 LYS A N 1
ATOM 622 C CA . LYS A 1 79 ? -23.703 7.127 9.052 1.00 84.38 79 LYS A CA 1
ATOM 623 C C . LYS A 1 79 ? -23.682 5.776 9.748 1.00 84.38 79 LYS A C 1
ATOM 625 O O . LYS A 1 79 ? -23.970 4.775 9.102 1.00 84.38 79 LYS A O 1
ATOM 630 N N . GLN A 1 80 ? -23.387 5.720 11.047 1.00 82.56 80 GLN A N 1
ATOM 631 C CA . GLN A 1 80 ? -23.372 4.449 11.784 1.00 82.56 80 GLN A CA 1
ATOM 632 C C . GLN A 1 80 ? -24.756 3.805 11.858 1.00 82.56 80 GLN A C 1
ATOM 634 O O . GLN A 1 80 ? -24.865 2.581 11.906 1.00 82.56 80 GLN A O 1
ATOM 639 N N . ASN A 1 81 ? -25.810 4.620 11.812 1.00 84.62 81 ASN A N 1
ATOM 640 C CA . ASN A 1 81 ? -27.191 4.153 11.862 1.00 84.62 81 ASN A CA 1
ATOM 641 C C . ASN A 1 81 ? -27.763 3.812 10.476 1.00 84.62 81 ASN A C 1
ATOM 643 O O . ASN A 1 81 ? -28.815 3.174 10.385 1.00 84.62 81 ASN A O 1
ATOM 647 N N . ASP A 1 82 ? -27.074 4.187 9.393 1.00 87.31 82 ASP A N 1
ATOM 648 C CA . ASP A 1 82 ? -27.504 3.898 8.028 1.00 87.31 82 ASP A CA 1
ATOM 649 C C . ASP A 1 82 ? -27.085 2.490 7.582 1.00 87.31 82 ASP A C 1
ATOM 651 O O . ASP A 1 82 ? -26.068 2.281 6.910 1.00 87.31 82 ASP A O 1
ATOM 655 N N . LYS A 1 83 ? -27.940 1.516 7.904 1.00 88.06 83 LYS A N 1
ATOM 656 C CA . LYS A 1 83 ? -27.783 0.112 7.497 1.00 88.06 83 LYS A CA 1
ATOM 657 C C . LYS A 1 83 ? -27.715 -0.087 5.982 1.00 88.06 83 LYS A C 1
ATOM 659 O O . LYS A 1 83 ? -27.167 -1.090 5.534 1.00 88.06 83 LYS A O 1
ATOM 664 N N . SER A 1 84 ? -28.252 0.834 5.178 1.00 88.56 84 SER A N 1
ATOM 665 C CA . SER A 1 84 ? -28.240 0.696 3.716 1.00 88.56 84 SER A CA 1
ATOM 666 C C . SER A 1 84 ? -26.844 0.892 3.117 1.00 88.56 84 SER A C 1
ATOM 668 O O . SER A 1 84 ? -26.567 0.379 2.029 1.00 88.56 84 SER A O 1
ATOM 670 N N . SER A 1 85 ? -25.961 1.579 3.849 1.00 88.31 85 SER A N 1
ATOM 671 C CA . SER A 1 85 ? -24.582 1.886 3.461 1.00 88.31 85 SER A CA 1
ATOM 672 C C . SER A 1 85 ? -23.542 0.886 3.991 1.00 88.31 85 SER A C 1
ATOM 674 O O . SER A 1 85 ? -22.364 0.968 3.626 1.00 88.31 85 SER A O 1
ATOM 676 N N . GLN A 1 86 ? -23.970 -0.050 4.844 1.00 93.25 86 GLN A N 1
ATOM 677 C CA . GLN A 1 86 ? -23.094 -0.985 5.542 1.00 93.25 86 GLN A CA 1
ATOM 678 C C . GLN A 1 86 ? -22.688 -2.169 4.661 1.00 93.25 86 GLN A C 1
ATOM 680 O O . GLN A 1 86 ? -23.467 -2.679 3.855 1.00 93.25 86 GLN A O 1
ATOM 685 N N . VAL A 1 87 ? -21.454 -2.631 4.851 1.00 95.38 87 VAL A N 1
ATOM 686 C CA . VAL A 1 87 ? -20.931 -3.867 4.256 1.00 95.38 87 VAL A CA 1
ATOM 687 C C . VAL A 1 87 ? -20.567 -4.820 5.381 1.00 95.38 87 VAL A C 1
ATOM 689 O O . VAL A 1 87 ? -19.908 -4.420 6.337 1.00 95.38 87 VAL A O 1
ATOM 692 N N . HIS A 1 88 ? -20.971 -6.081 5.267 1.00 97.19 88 HIS A N 1
ATOM 693 C CA . HIS A 1 88 ? -20.628 -7.097 6.254 1.00 97.19 88 HIS A CA 1
ATOM 694 C C . HIS A 1 88 ? -19.535 -7.992 5.696 1.00 97.19 88 HIS A C 1
ATOM 696 O O . HIS A 1 88 ? -19.635 -8.510 4.578 1.00 97.19 88 HIS A O 1
ATOM 702 N N . LEU A 1 89 ? -18.509 -8.183 6.510 1.00 97.88 89 LEU A N 1
ATOM 703 C CA . LEU A 1 89 ? -17.365 -9.023 6.222 1.00 97.88 89 LEU A CA 1
ATOM 704 C C . LEU A 1 89 ? -17.293 -10.157 7.239 1.00 97.88 89 LEU A C 1
ATOM 706 O O . LEU A 1 89 ? -17.620 -9.966 8.407 1.00 97.88 89 LEU A O 1
ATOM 710 N N . GLU A 1 90 ? -16.826 -11.313 6.799 1.00 98.06 90 GLU A N 1
ATOM 711 C CA . GLU A 1 90 ? -16.407 -12.413 7.663 1.00 98.06 90 GLU A CA 1
ATOM 712 C C . GLU A 1 90 ? -14.885 -12.524 7.601 1.00 98.06 90 GLU A C 1
ATOM 714 O O . GLU A 1 90 ? -14.323 -12.590 6.504 1.00 98.06 90 GLU A O 1
ATOM 719 N N . ILE A 1 91 ? -14.222 -12.504 8.757 1.00 97.19 91 ILE A N 1
ATOM 720 C CA . ILE A 1 91 ? -12.776 -12.712 8.848 1.00 97.19 91 ILE A CA 1
ATOM 721 C C . ILE A 1 91 ? -12.493 -14.176 8.524 1.00 97.19 91 ILE A C 1
ATOM 723 O O . ILE A 1 91 ? -13.026 -15.067 9.175 1.00 97.19 91 ILE A O 1
ATOM 727 N N . LEU A 1 92 ? -11.651 -14.426 7.529 1.00 95.50 92 LEU A N 1
ATOM 728 C CA . LEU A 1 92 ? -11.183 -15.768 7.197 1.00 95.50 92 LEU A CA 1
ATOM 729 C C . LEU A 1 92 ? -9.878 -16.084 7.917 1.00 95.50 92 LEU A C 1
ATOM 731 O O . LEU A 1 92 ? -9.720 -17.190 8.426 1.00 95.50 92 LEU A O 1
ATOM 735 N N . ASP A 1 93 ? -8.961 -15.118 7.960 1.00 92.44 93 ASP A N 1
ATOM 736 C CA . ASP A 1 93 ? -7.630 -15.319 8.524 1.00 92.44 93 ASP A CA 1
ATOM 737 C C . ASP A 1 93 ? -6.980 -14.000 8.962 1.00 92.44 93 ASP A C 1
ATOM 739 O O . ASP A 1 93 ? -7.335 -12.915 8.487 1.00 92.44 93 ASP A O 1
ATOM 743 N N . MET A 1 94 ? -5.994 -14.102 9.847 1.00 89.94 94 MET A N 1
ATOM 744 C CA . MET A 1 94 ? -5.148 -13.000 10.277 1.00 89.94 94 MET A CA 1
ATOM 745 C C . MET A 1 94 ? -3.818 -13.054 9.526 1.00 89.94 94 MET A C 1
ATOM 747 O O . MET A 1 94 ? -2.966 -13.894 9.789 1.00 89.94 94 MET A O 1
ATOM 751 N N . VAL A 1 95 ? -3.639 -12.126 8.590 1.00 87.94 95 VAL A N 1
ATOM 752 C CA . VAL A 1 95 ? -2.475 -12.082 7.695 1.00 87.94 95 VAL A CA 1
ATOM 753 C C . VAL A 1 95 ? -1.242 -11.530 8.409 1.00 87.94 95 VAL A C 1
ATOM 755 O O . VAL A 1 95 ? -0.131 -11.981 8.155 1.00 87.94 95 VAL A O 1
ATOM 758 N N . ASP A 1 96 ? -1.421 -10.517 9.261 1.00 84.25 96 ASP A N 1
ATOM 759 C CA . ASP A 1 96 ? -0.338 -9.880 10.021 1.00 84.25 96 ASP A CA 1
ATOM 760 C C . ASP A 1 96 ? -0.900 -9.072 11.204 1.00 84.25 96 ASP A C 1
ATOM 762 O O . ASP A 1 96 ? -2.073 -8.686 11.211 1.00 84.25 96 ASP A O 1
ATOM 766 N N . GLY A 1 97 ? -0.049 -8.773 12.185 1.00 73.50 97 GLY A N 1
ATOM 767 C CA . GLY A 1 97 ? -0.411 -8.081 13.426 1.00 73.50 97 GLY A CA 1
ATOM 768 C C . GLY A 1 97 ? -0.889 -9.014 14.541 1.00 73.50 97 GLY A C 1
ATOM 769 O O . GLY A 1 97 ? -1.195 -8.542 15.634 1.00 73.50 97 GLY A O 1
ATOM 770 N N . GLY A 1 98 ? -0.905 -10.328 14.297 1.00 64.44 98 GLY A N 1
ATOM 771 C CA . GLY A 1 98 ? -1.318 -11.320 15.281 1.00 64.44 98 GLY A CA 1
ATOM 772 C C . GLY A 1 98 ? -0.521 -11.281 16.575 1.00 64.44 98 GLY A C 1
ATOM 773 O O . GLY A 1 98 ? 0.690 -11.056 16.585 1.00 64.44 98 GLY A O 1
ATOM 774 N N . TYR A 1 99 ? -1.228 -11.475 17.684 1.00 61.56 99 TYR A N 1
ATOM 775 C CA . TYR A 1 99 ? -0.636 -11.483 19.013 1.00 61.56 99 TYR A CA 1
ATOM 776 C C . TYR A 1 99 ? 0.162 -12.782 19.252 1.00 61.56 99 TYR A C 1
ATOM 778 O O . TYR A 1 99 ? -0.247 -13.858 18.822 1.00 61.56 99 TYR A O 1
ATOM 786 N N . GLY A 1 100 ? 1.322 -12.693 19.919 1.00 60.78 100 GLY A N 1
ATOM 787 C CA . GLY A 1 100 ? 2.2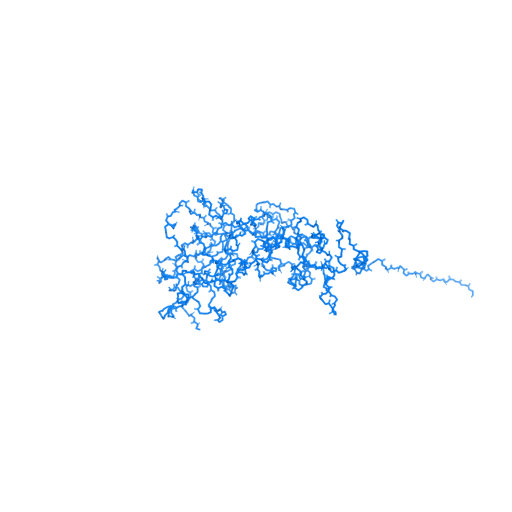24 -13.824 20.190 1.00 60.78 100 GLY A CA 1
ATOM 788 C C . GLY A 1 100 ? 3.710 -13.435 20.196 1.00 60.78 100 GLY A C 1
ATOM 789 O O . GLY A 1 100 ? 4.052 -12.255 20.162 1.00 60.78 100 GLY A O 1
ATOM 790 N N . ALA A 1 101 ? 4.621 -14.420 20.190 1.00 45.59 101 ALA A N 1
ATOM 791 C CA . ALA A 1 101 ? 6.081 -14.198 20.193 1.00 45.59 101 ALA A CA 1
ATOM 792 C C . ALA A 1 101 ? 6.612 -13.399 18.976 1.00 45.59 101 ALA A C 1
ATOM 794 O O . ALA A 1 101 ? 7.769 -12.983 18.966 1.00 45.59 101 ALA A O 1
ATOM 795 N N . GLN A 1 102 ? 5.766 -13.184 17.964 1.00 51.38 102 GLN A N 1
ATOM 796 C CA . GLN A 1 102 ? 6.044 -12.435 16.737 1.00 51.38 102 GLN A CA 1
ATOM 797 C C . GLN A 1 102 ? 5.172 -11.172 16.600 1.00 51.38 102 GLN A C 1
ATOM 799 O O . GLN A 1 102 ? 5.075 -10.620 15.509 1.00 51.38 102 GLN A O 1
ATOM 804 N N . TYR A 1 103 ? 4.532 -10.709 17.682 1.00 57.72 103 TYR A N 1
ATOM 805 C CA . TYR A 1 103 ? 3.653 -9.542 17.640 1.00 57.72 103 TYR A CA 1
ATOM 806 C C . TYR A 1 103 ? 4.387 -8.292 17.142 1.00 57.72 103 TYR A C 1
ATOM 808 O O . TYR A 1 103 ? 5.296 -7.769 17.794 1.00 57.72 103 TYR A O 1
ATOM 816 N N . THR A 1 104 ? 3.950 -7.792 15.989 1.00 57.84 104 THR A N 1
ATOM 817 C CA . THR A 1 104 ? 4.399 -6.536 15.395 1.00 57.84 104 THR A CA 1
ATOM 818 C C . THR A 1 104 ? 3.303 -5.484 15.608 1.00 57.84 104 THR A C 1
ATOM 820 O O . THR A 1 104 ? 2.243 -5.539 14.983 1.00 57.84 104 THR A O 1
ATOM 823 N N . PRO A 1 105 ? 3.498 -4.519 16.522 1.00 60.38 105 PRO A N 1
ATOM 824 C CA . PRO A 1 105 ? 2.477 -3.523 16.840 1.00 60.38 105 PRO A CA 1
ATOM 825 C C . PRO A 1 105 ? 2.315 -2.486 15.715 1.00 60.38 105 PRO A C 1
ATOM 827 O O . PRO A 1 105 ? 2.881 -1.392 15.747 1.00 60.38 105 PRO A O 1
ATOM 830 N N . GLU A 1 106 ? 1.504 -2.850 14.728 1.00 76.50 106 GLU A N 1
ATOM 831 C CA . GLU A 1 106 ? 1.159 -2.130 13.500 1.00 76.50 106 GLU A CA 1
ATOM 832 C C . GLU A 1 106 ? -0.348 -2.312 13.198 1.00 76.50 106 GLU A C 1
ATOM 834 O O . GLU A 1 106 ? -1.041 -3.011 13.947 1.00 76.50 106 GLU A O 1
ATOM 839 N N . PRO A 1 107 ? -0.914 -1.670 12.151 1.00 87.69 107 PRO A N 1
ATOM 840 C CA . PRO A 1 107 ? -2.288 -1.941 11.748 1.00 87.69 107 PRO A CA 1
ATOM 841 C C . PRO A 1 107 ? -2.509 -3.437 11.533 1.00 87.69 107 PRO A C 1
ATOM 843 O O . PRO A 1 107 ? -1.745 -4.079 10.809 1.00 87.69 107 PRO A O 1
ATOM 846 N N . GLN A 1 108 ? -3.564 -3.963 12.147 1.00 90.50 108 GLN A N 1
ATOM 847 C CA . GLN A 1 108 ? -3.918 -5.378 12.082 1.00 90.50 108 GLN A CA 1
ATOM 848 C C . GLN A 1 108 ? -4.398 -5.696 10.673 1.00 90.50 108 GLN A C 1
ATOM 850 O O . GLN A 1 108 ? -5.208 -4.944 10.126 1.00 90.50 108 GLN A O 1
ATOM 855 N N . LYS A 1 109 ? -3.893 -6.766 10.063 1.00 93.19 109 LYS A N 1
ATOM 856 C CA . LYS A 1 109 ? -4.223 -7.124 8.681 1.00 93.19 109 LYS A CA 1
ATOM 857 C C . LYS A 1 109 ? -4.986 -8.432 8.693 1.00 93.19 109 LYS A C 1
ATOM 859 O O . LYS A 1 109 ? -4.430 -9.472 9.029 1.00 93.19 109 LYS A O 1
ATOM 864 N N . VAL A 1 110 ? -6.251 -8.377 8.305 1.00 94.88 110 VAL A N 1
ATOM 865 C CA . VAL A 1 110 ? -7.121 -9.552 8.255 1.00 94.88 110 VAL A CA 1
ATOM 866 C C . VAL A 1 110 ? -7.615 -9.775 6.831 1.00 94.88 110 VAL A C 1
ATOM 868 O O . VAL A 1 110 ? -7.954 -8.828 6.115 1.00 94.88 110 VAL A O 1
ATOM 871 N N . LEU A 1 111 ? -7.611 -11.034 6.406 1.00 95.75 111 LEU A N 1
ATOM 872 C CA . LEU A 1 111 ? -8.243 -11.479 5.174 1.00 95.75 111 LEU A CA 1
ATOM 873 C C . LEU A 1 111 ? -9.722 -11.693 5.465 1.00 95.75 111 LEU A C 1
ATOM 875 O O . LEU A 1 111 ? -10.077 -12.454 6.362 1.00 95.75 111 LEU A O 1
ATOM 879 N N . CYS A 1 112 ? -10.580 -11.055 4.682 1.00 97.50 112 CYS A N 1
ATOM 880 C CA . CYS A 1 112 ? -12.019 -11.139 4.847 1.00 97.50 112 CYS A CA 1
ATOM 881 C C . CYS A 1 112 ? -12.719 -11.576 3.563 1.00 97.50 112 CYS A C 1
ATOM 883 O O . CYS A 1 112 ? -12.256 -11.300 2.454 1.00 97.50 112 CYS A O 1
ATOM 885 N N . LYS A 1 113 ? -13.904 -12.163 3.728 1.00 97.31 113 LYS A N 1
ATOM 886 C CA . LYS A 1 113 ? -14.876 -12.403 2.661 1.00 97.31 113 LYS A CA 1
ATOM 887 C C . LYS A 1 113 ? -16.072 -11.474 2.820 1.00 97.31 113 LYS A C 1
ATOM 889 O O . LYS A 1 113 ? -16.618 -11.338 3.913 1.00 97.31 113 LYS A O 1
ATOM 894 N N . VAL A 1 114 ? -16.512 -10.858 1.728 1.00 97.38 114 VAL A N 1
ATOM 895 C CA . VAL A 1 114 ? -17.744 -10.059 1.714 1.00 97.38 114 VAL A CA 1
ATOM 896 C C . VAL A 1 114 ? -18.956 -10.989 1.797 1.00 97.38 114 VAL A C 1
ATOM 898 O O . VAL A 1 114 ? -19.179 -11.797 0.896 1.00 97.38 114 VAL A O 1
ATOM 901 N N . VAL A 1 115 ? -19.758 -10.861 2.855 1.00 97.62 115 VAL A N 1
ATOM 902 C CA . VAL A 1 115 ? -20.966 -11.684 3.082 1.00 97.62 115 VAL A CA 1
ATOM 903 C C . VAL A 1 115 ? -22.266 -10.901 2.911 1.00 97.62 115 VAL A C 1
ATOM 905 O O . VAL A 1 115 ? -23.317 -11.499 2.697 1.00 97.62 115 VAL A O 1
ATOM 908 N N . GLN A 1 116 ? -22.204 -9.569 2.952 1.00 95.81 116 GLN A N 1
ATOM 909 C CA . GLN A 1 116 ? -23.332 -8.693 2.636 1.00 95.81 116 GLN A CA 1
ATOM 910 C C . GLN A 1 116 ? -22.817 -7.374 2.063 1.00 95.81 116 GLN A C 1
ATOM 912 O O . GLN A 1 116 ? -21.905 -6.769 2.627 1.00 95.81 116 GLN A O 1
ATOM 917 N N . THR A 1 117 ? -23.407 -6.911 0.965 1.00 93.12 117 THR A N 1
ATOM 918 C CA . THR A 1 117 ? -23.072 -5.629 0.334 1.00 93.12 117 THR A CA 1
ATOM 919 C C . THR A 1 117 ? -24.044 -4.532 0.760 1.00 93.12 117 THR A C 1
ATOM 921 O O . THR A 1 117 ? -25.179 -4.811 1.153 1.00 93.12 117 THR A O 1
ATOM 924 N N . ALA A 1 118 ? -23.619 -3.276 0.619 1.00 87.62 118 ALA A N 1
ATOM 925 C CA . ALA A 1 118 ? -24.506 -2.129 0.768 1.00 87.62 118 ALA A CA 1
ATOM 926 C C . ALA A 1 118 ? -25.669 -2.224 -0.237 1.00 87.62 118 ALA A C 1
ATOM 928 O O . ALA A 1 118 ? -25.476 -2.632 -1.384 1.00 87.62 118 ALA A O 1
ATOM 929 N N . SER A 1 119 ? -26.876 -1.867 0.204 1.00 80.19 119 SER A N 1
ATOM 930 C CA . SER A 1 119 ? -28.082 -1.870 -0.640 1.00 80.19 119 SER A CA 1
ATOM 931 C C . SER A 1 119 ? -28.248 -0.563 -1.416 1.00 80.19 119 SER A C 1
ATOM 933 O O . SER A 1 119 ? -28.858 -0.550 -2.481 1.00 80.19 119 SER A O 1
ATOM 935 N N . ALA A 1 120 ? -27.693 0.538 -0.905 1.00 68.75 120 ALA A N 1
ATOM 936 C CA . ALA A 1 120 ? -27.648 1.796 -1.631 1.00 68.75 120 ALA A CA 1
ATOM 937 C C . ALA A 1 120 ? -26.537 1.750 -2.692 1.00 68.75 120 ALA A C 1
ATOM 939 O O . ALA A 1 120 ? -25.382 1.444 -2.381 1.00 68.75 120 ALA A O 1
ATOM 940 N N . THR A 1 121 ? -26.862 2.107 -3.940 1.00 54.88 121 THR A N 1
ATOM 941 C CA . THR A 1 121 ? -25.852 2.434 -4.954 1.00 54.88 121 THR A CA 1
ATOM 942 C C . THR A 1 121 ? -25.040 3.604 -4.423 1.00 54.88 121 THR A C 1
ATOM 944 O O . THR A 1 121 ? -25.524 4.734 -4.373 1.00 54.88 121 THR A O 1
ATOM 947 N N . SER A 1 122 ? -23.831 3.320 -3.947 1.00 50.78 122 SER A N 1
ATOM 948 C CA . SER A 1 122 ? -22.971 4.315 -3.328 1.00 50.78 122 SER A CA 1
ATOM 949 C C . SER A 1 122 ? -22.601 5.367 -4.376 1.00 50.78 122 SER A C 1
ATOM 951 O O . SER A 1 122 ? -21.743 5.116 -5.221 1.00 50.78 122 SER A O 1
ATOM 953 N N . GLY A 1 123 ? -23.270 6.520 -4.349 1.00 46.16 123 GLY A N 1
ATOM 954 C CA . GLY A 1 123 ? -22.909 7.664 -5.177 1.00 46.16 123 GLY A CA 1
ATOM 955 C C . GLY A 1 123 ? -21.474 8.088 -4.872 1.00 46.16 123 GLY A C 1
ATOM 956 O O . GLY A 1 123 ? -21.152 8.366 -3.727 1.00 46.16 123 GLY A O 1
ATOM 957 N N . ASP A 1 124 ? -20.612 8.054 -5.882 1.00 51.41 124 ASP A N 1
ATOM 958 C CA . ASP A 1 124 ? -19.351 8.798 -6.022 1.00 51.41 124 ASP A CA 1
ATOM 959 C C . ASP A 1 124 ? -18.465 9.029 -4.766 1.00 51.41 124 ASP A C 1
ATOM 961 O O . ASP A 1 124 ? -17.858 10.082 -4.583 1.00 51.41 124 ASP A O 1
ATOM 965 N N . TYR A 1 125 ? -18.338 8.043 -3.868 1.00 54.12 125 TYR A N 1
ATOM 966 C CA . TYR A 1 125 ? -17.504 8.163 -2.654 1.00 54.12 125 TYR A CA 1
ATOM 967 C C . TYR A 1 125 ? -15.999 7.949 -2.897 1.00 54.12 125 TYR A C 1
ATOM 969 O O . TYR A 1 125 ? -15.245 7.740 -1.946 1.00 54.12 125 TYR A O 1
ATOM 977 N N . GLY A 1 126 ? -15.534 7.958 -4.150 1.00 64.62 126 GLY A N 1
ATOM 978 C CA . GLY A 1 126 ? -14.119 7.732 -4.457 1.00 64.62 126 GLY A CA 1
ATOM 979 C C . GLY A 1 126 ? -13.605 6.356 -4.006 1.00 64.62 126 GLY A C 1
ATOM 980 O O . GLY A 1 126 ? -12.484 6.264 -3.508 1.00 64.62 126 GLY A O 1
ATOM 981 N N . LYS A 1 127 ? -14.429 5.306 -4.139 1.00 74.69 127 LYS A N 1
ATOM 982 C CA . LYS A 1 127 ? -14.078 3.903 -3.855 1.00 74.69 127 LYS A CA 1
ATOM 983 C C . LYS A 1 127 ? -14.712 2.954 -4.875 1.00 74.69 127 LYS A C 1
ATOM 985 O O . LYS A 1 127 ? -15.775 3.264 -5.411 1.00 74.69 127 LYS A O 1
ATOM 990 N N . LYS A 1 128 ? -14.116 1.776 -5.091 1.00 82.25 128 LYS A N 1
ATOM 991 C CA . LYS A 1 128 ? -14.750 0.695 -5.866 1.00 82.25 128 LYS A CA 1
ATOM 992 C C . LYS A 1 128 ? -15.698 -0.116 -4.988 1.00 82.25 128 LYS A C 1
ATOM 994 O O . LYS A 1 128 ? -15.322 -0.511 -3.883 1.00 82.25 128 LYS A O 1
ATOM 999 N N . ALA A 1 129 ? -16.900 -0.384 -5.497 1.00 86.88 129 ALA A N 1
ATOM 1000 C CA . ALA A 1 129 ? -17.890 -1.206 -4.811 1.00 86.88 129 ALA A CA 1
ATOM 1001 C C . ALA A 1 129 ? -17.345 -2.611 -4.501 1.00 86.88 129 ALA A C 1
ATOM 1003 O O . ALA A 1 129 ? -16.582 -3.180 -5.283 1.00 86.88 129 ALA A O 1
ATOM 1004 N N . LEU A 1 130 ? -17.744 -3.141 -3.346 1.00 91.88 130 LEU A N 1
ATOM 1005 C CA . LEU A 1 130 ? -17.430 -4.499 -2.912 1.00 91.88 130 LEU A CA 1
ATOM 1006 C C . LEU A 1 130 ? -18.503 -5.459 -3.420 1.00 91.88 130 LEU A C 1
ATOM 1008 O O . LEU A 1 130 ? -19.693 -5.167 -3.296 1.00 91.88 130 LEU A O 1
ATOM 1012 N N . ALA A 1 131 ? -18.082 -6.592 -3.977 1.00 92.12 131 ALA A N 1
ATOM 1013 C CA . ALA A 1 131 ? -18.982 -7.619 -4.492 1.00 92.12 131 ALA A CA 1
ATOM 1014 C C . ALA A 1 131 ? -19.183 -8.753 -3.478 1.00 92.12 131 ALA A C 1
ATOM 1016 O O . ALA A 1 131 ? -18.282 -9.076 -2.705 1.00 92.12 131 ALA A O 1
ATOM 1017 N N . LEU A 1 132 ? -20.358 -9.388 -3.497 1.00 94.69 132 LEU A N 1
ATOM 1018 C CA . LEU A 1 132 ? -20.643 -10.542 -2.644 1.00 94.69 132 LEU A CA 1
ATOM 1019 C C . LEU A 1 132 ? -19.656 -11.685 -2.928 1.00 94.69 132 LEU A C 1
ATOM 1021 O O . LEU A 1 132 ? -19.391 -12.016 -4.080 1.00 94.69 132 LEU A O 1
ATOM 1025 N N . GLY A 1 133 ? -19.114 -12.289 -1.872 1.00 94.06 133 GLY A N 1
ATOM 1026 C CA . GLY A 1 133 ? -18.130 -13.367 -1.956 1.00 94.06 133 GLY A CA 1
ATOM 1027 C C . GLY A 1 133 ? -16.704 -12.915 -2.280 1.00 94.06 133 GLY A C 1
ATOM 1028 O O . GLY A 1 133 ? -15.801 -13.746 -2.227 1.00 94.06 133 GLY A O 1
ATOM 1029 N N . GLN A 1 134 ? -16.482 -11.629 -2.571 1.00 94.25 134 GLN A N 1
ATOM 1030 C CA . GLN A 1 134 ? -15.156 -11.089 -2.854 1.00 94.25 134 GLN A CA 1
ATOM 1031 C C . GLN A 1 134 ? -14.232 -11.231 -1.636 1.00 94.25 134 GLN A C 1
ATOM 1033 O O . GLN A 1 134 ? -14.639 -10.956 -0.504 1.00 94.25 134 GLN A O 1
ATOM 1038 N N . LEU A 1 135 ? -12.978 -11.615 -1.886 1.00 95.06 135 LEU A N 1
ATOM 1039 C CA . LEU A 1 135 ? -11.909 -11.568 -0.891 1.00 95.06 135 LEU A CA 1
ATOM 1040 C C . LEU A 1 135 ? -11.288 -10.172 -0.836 1.00 95.06 135 LEU A C 1
ATOM 1042 O O . LEU A 1 135 ? -10.985 -9.571 -1.871 1.00 95.06 135 LEU A O 1
ATOM 1046 N N . VAL A 1 136 ? -11.088 -9.664 0.375 1.00 96.25 136 VAL A N 1
ATOM 1047 C CA . VAL A 1 136 ? -10.498 -8.347 0.628 1.00 96.25 136 VAL A CA 1
ATOM 1048 C C . VAL A 1 136 ? -9.511 -8.413 1.776 1.00 96.25 136 VAL A C 1
ATOM 1050 O O . VAL A 1 136 ? -9.718 -9.140 2.746 1.00 96.25 136 VAL A O 1
ATOM 1053 N N . LEU A 1 137 ? -8.454 -7.613 1.685 1.00 96.56 137 LEU A N 1
ATOM 1054 C CA . LEU A 1 137 ? -7.574 -7.358 2.812 1.00 96.56 137 LEU A CA 1
ATOM 1055 C C . LEU A 1 137 ? -8.094 -6.127 3.5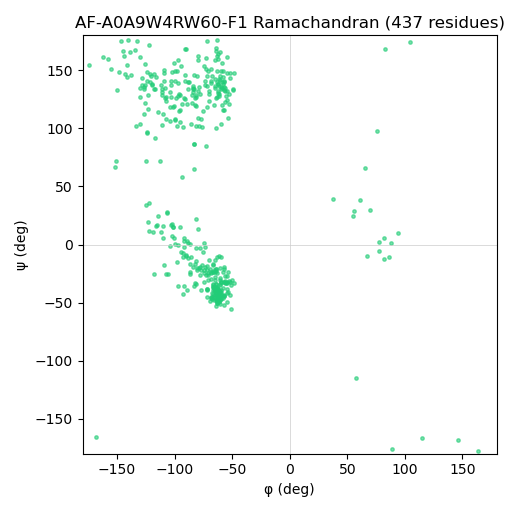56 1.00 96.56 137 LEU A C 1
ATOM 1057 O O . LEU A 1 137 ? -8.258 -5.053 2.968 1.00 96.56 137 LEU A O 1
ATOM 1061 N N . LEU A 1 138 ? -8.334 -6.279 4.854 1.00 97.19 138 LEU A N 1
ATOM 1062 C CA . LEU A 1 138 ? -8.719 -5.188 5.735 1.00 97.19 138 LEU A CA 1
ATOM 1063 C C . LEU A 1 138 ? -7.540 -4.837 6.643 1.00 97.19 138 LEU A C 1
ATOM 1065 O O . LEU A 1 138 ? -7.039 -5.692 7.372 1.00 97.19 138 LEU A O 1
ATOM 1069 N N . LYS A 1 139 ? -7.105 -3.574 6.611 1.00 96.12 139 LYS A N 1
ATOM 1070 C CA . LYS A 1 139 ? -6.136 -3.032 7.572 1.00 96.12 139 LYS A CA 1
ATOM 1071 C C . LYS A 1 139 ? -6.862 -2.222 8.636 1.00 96.12 139 LYS A C 1
ATOM 1073 O O . LYS A 1 139 ? -7.501 -1.224 8.308 1.00 96.12 139 LYS A O 1
ATOM 1078 N N . LEU A 1 140 ? -6.743 -2.627 9.892 1.00 95.12 140 LEU A N 1
ATOM 1079 C CA . LEU A 1 140 ? -7.417 -2.030 11.040 1.00 95.12 140 LEU A CA 1
ATOM 1080 C C . LEU A 1 140 ? -6.422 -1.188 11.841 1.00 95.12 140 LEU A C 1
ATOM 1082 O O . LEU A 1 140 ? -5.436 -1.700 12.372 1.00 95.12 140 LEU A O 1
ATOM 1086 N N . TYR A 1 141 ? -6.684 0.111 11.951 1.00 94.12 141 TYR A N 1
ATOM 1087 C CA . TYR A 1 141 ? -5.843 1.054 12.689 1.00 94.12 141 TYR A CA 1
ATOM 1088 C C . TYR A 1 141 ? -6.347 1.202 14.125 1.00 94.12 141 TYR A C 1
ATOM 1090 O O . TYR A 1 141 ? -6.696 2.299 14.553 1.00 94.12 141 TYR A O 1
ATOM 1098 N N . ASP A 1 142 ? -6.416 0.088 14.856 1.00 92.94 142 ASP A N 1
ATOM 1099 C CA . ASP A 1 142 ? -6.896 0.071 16.238 1.00 92.94 142 ASP A CA 1
ATOM 1100 C C . ASP A 1 142 ? -5.830 0.653 17.187 1.00 92.94 142 ASP A C 1
ATOM 1102 O O . ASP A 1 142 ? -4.747 0.068 17.345 1.00 92.94 142 ASP A O 1
ATOM 1106 N N . PRO A 1 143 ? -6.086 1.798 17.846 1.00 90.62 143 PRO A N 1
ATOM 1107 C CA . PRO A 1 143 ? -5.127 2.371 18.781 1.00 90.62 143 PRO A CA 1
ATOM 1108 C C . PRO A 1 143 ? -4.873 1.469 20.000 1.00 90.62 143 PRO A C 1
ATOM 1110 O O . PRO A 1 143 ? -3.810 1.594 20.619 1.00 90.62 143 PRO A O 1
ATOM 1113 N N . LEU A 1 144 ? -5.784 0.535 20.319 1.00 89.56 144 LEU A N 1
ATOM 1114 C CA . LEU A 1 144 ? -5.623 -0.453 21.394 1.00 89.56 144 LEU A CA 1
ATOM 1115 C C . LEU A 1 144 ? -4.566 -1.525 21.074 1.00 89.56 144 LEU A C 1
ATOM 1117 O O . LEU A 1 144 ? -4.071 -2.165 21.991 1.00 89.56 144 LEU A O 1
ATOM 1121 N N . PHE A 1 145 ? -4.113 -1.648 19.818 1.00 86.50 145 PHE A N 1
ATOM 1122 C CA . PHE A 1 145 ? -3.069 -2.617 19.419 1.00 86.50 145 PHE A CA 1
ATOM 1123 C C . PHE A 1 145 ? -1.823 -1.971 18.764 1.00 86.50 145 PHE A C 1
ATOM 1125 O O . PHE A 1 145 ? -0.927 -2.619 18.243 1.00 86.50 145 PHE A O 1
ATOM 1132 N N . ARG A 1 146 ? -1.681 -0.648 18.834 1.00 81.75 146 ARG A N 1
ATOM 1133 C CA . ARG A 1 146 ? -0.479 0.095 18.409 1.00 81.75 146 ARG A CA 1
ATOM 1134 C C . ARG A 1 146 ? 0.717 0.100 19.395 1.00 81.75 146 ARG A C 1
ATOM 1136 O O . ARG A 1 146 ? 0.553 -0.084 20.596 1.00 81.75 146 ARG A O 1
ATOM 1143 N N . HIS A 1 147 ? 1.940 0.371 18.924 1.00 74.19 147 HIS A N 1
ATOM 1144 C CA . HIS A 1 147 ? 3.141 0.372 19.777 1.00 74.19 147 HIS A CA 1
ATOM 1145 C C . HIS A 1 147 ? 3.197 1.567 20.748 1.00 74.19 147 HIS A C 1
ATOM 1147 O O . HIS A 1 147 ? 2.980 2.721 20.366 1.00 74.19 147 HIS A O 1
ATOM 1153 N N . LEU A 1 148 ? 3.571 1.305 22.006 1.00 67.50 148 LEU A N 1
ATOM 1154 C CA . LEU A 1 148 ? 3.889 2.344 22.997 1.00 67.50 148 LEU A CA 1
ATOM 1155 C C . LEU A 1 148 ? 5.323 2.887 22.891 1.00 67.50 148 LEU A C 1
ATOM 1157 O O . LEU A 1 148 ? 5.541 4.069 23.144 1.00 67.50 148 LEU A O 1
ATOM 1161 N N . LYS A 1 149 ? 6.298 2.057 22.493 1.00 71.88 149 LYS A N 1
ATOM 1162 C CA . LYS A 1 149 ? 7.669 2.511 22.238 1.00 71.88 149 LYS A CA 1
ATOM 1163 C C . LYS A 1 149 ? 7.704 3.152 20.859 1.00 71.88 149 LYS A C 1
ATOM 1165 O O . LYS A 1 149 ? 7.577 2.472 19.847 1.00 71.88 149 LYS A O 1
ATOM 1170 N N . VAL A 1 150 ? 7.855 4.465 20.836 1.00 75.50 150 VAL A N 1
ATOM 1171 C CA . VAL A 1 150 ? 7.978 5.249 19.609 1.00 75.50 150 VAL A CA 1
ATOM 1172 C C . VAL A 1 150 ? 9.183 6.174 19.691 1.00 75.50 150 VAL A C 1
ATOM 1174 O O . VAL A 1 150 ? 9.670 6.435 20.795 1.00 75.50 150 VAL A O 1
ATOM 1177 N N . PRO A 1 151 ? 9.681 6.677 18.547 1.00 78.31 151 PRO A N 1
ATOM 1178 C CA . PRO A 1 151 ? 10.704 7.713 18.546 1.00 78.31 151 PRO A CA 1
ATOM 1179 C C . PRO A 1 151 ? 10.299 8.898 19.433 1.00 78.31 151 PRO A C 1
ATOM 1181 O O . PRO A 1 151 ? 9.120 9.240 19.510 1.00 78.31 151 PRO A O 1
ATOM 1184 N N . LEU A 1 152 ? 11.278 9.565 20.054 1.00 76.69 152 LEU A N 1
ATOM 1185 C CA . LEU A 1 152 ? 11.054 10.691 20.979 1.00 76.69 152 LEU A CA 1
ATOM 1186 C C . LEU A 1 152 ? 10.182 11.812 20.390 1.00 76.69 152 LEU A C 1
ATOM 1188 O O . LEU A 1 152 ? 9.441 12.473 21.105 1.00 76.69 152 LEU A O 1
ATOM 1192 N N . LEU A 1 153 ? 10.248 12.029 19.077 1.00 74.06 153 LEU A N 1
ATOM 1193 C CA . LEU A 1 153 ? 9.424 13.035 18.403 1.00 74.06 153 LEU A CA 1
ATOM 1194 C C . LEU A 1 153 ? 7.941 12.644 18.337 1.00 74.06 153 LEU A C 1
ATOM 1196 O O . LEU A 1 153 ? 7.086 13.516 18.237 1.00 74.06 153 LEU A O 1
ATOM 1200 N N . GLU A 1 154 ? 7.624 11.351 18.406 1.00 77.88 154 GLU A N 1
ATOM 1201 C CA . GLU A 1 154 ? 6.250 10.852 18.392 1.00 77.88 154 GLU A CA 1
ATOM 1202 C C . GLU A 1 154 ? 5.698 10.554 19.789 1.00 77.88 154 GLU A C 1
ATOM 1204 O O . GLU A 1 154 ? 4.484 10.426 19.941 1.00 77.88 154 GLU A O 1
ATOM 1209 N N . SER A 1 155 ? 6.549 10.473 20.819 1.00 78.44 155 SER A N 1
ATOM 1210 C CA . SER A 1 155 ? 6.114 10.145 22.184 1.00 78.44 155 SER A CA 1
ATOM 1211 C C . SER A 1 155 ? 5.224 11.211 22.823 1.00 78.44 155 SER A C 1
ATOM 1213 O O . SER A 1 155 ? 4.532 10.917 23.791 1.00 78.44 155 SER A O 1
ATOM 1215 N N . TYR A 1 156 ? 5.218 12.433 22.285 1.00 81.88 156 TYR A N 1
ATOM 1216 C CA . TYR A 1 156 ? 4.336 13.506 22.747 1.00 81.88 156 TYR A CA 1
ATOM 1217 C C . TYR A 1 156 ? 2.880 13.315 22.299 1.00 81.88 156 TYR A C 1
ATOM 1219 O O . TYR A 1 156 ? 1.975 13.858 22.926 1.00 81.88 156 TYR A O 1
ATOM 1227 N N . PHE A 1 157 ? 2.634 12.539 21.239 1.00 86.19 157 PHE A N 1
ATOM 1228 C CA . PHE A 1 157 ? 1.296 12.359 20.684 1.00 86.19 157 PHE A CA 1
ATOM 1229 C C . PHE A 1 157 ? 0.539 11.204 21.345 1.00 86.19 157 PHE A C 1
ATOM 1231 O O . PHE A 1 157 ? 1.083 10.108 21.547 1.00 86.19 157 PHE A O 1
ATOM 1238 N N . LYS A 1 158 ? -0.765 11.412 21.583 1.00 88.50 158 LYS A N 1
ATOM 1239 C CA . LYS A 1 158 ? -1.680 10.344 22.015 1.00 88.50 158 LYS A CA 1
ATOM 1240 C C . LYS A 1 158 ? -1.620 9.162 21.045 1.00 88.50 158 LYS A C 1
ATOM 1242 O O . LYS A 1 158 ? -1.423 9.329 19.839 1.00 88.50 158 LYS A O 1
ATOM 1247 N N . VAL A 1 159 ? -1.813 7.945 21.556 1.00 87.19 159 VAL A N 1
ATOM 1248 C CA . VAL A 1 159 ? -1.797 6.728 20.721 1.00 87.19 159 VAL A CA 1
ATOM 1249 C C . VAL A 1 159 ? -2.877 6.755 19.632 1.00 87.19 159 VAL A C 1
ATOM 1251 O O . VAL A 1 159 ? -2.620 6.308 18.516 1.00 87.19 159 VAL A O 1
ATOM 1254 N N . THR A 1 160 ? -4.032 7.357 19.920 1.00 89.50 160 THR A N 1
ATOM 1255 C CA . THR A 1 160 ? -5.135 7.576 18.973 1.00 89.50 160 THR A CA 1
ATOM 1256 C C . THR A 1 160 ? -4.718 8.500 17.831 1.00 89.50 160 THR A C 1
ATOM 1258 O O . THR A 1 160 ? -4.827 8.138 16.665 1.00 89.50 160 THR A O 1
ATOM 1261 N N . VAL A 1 161 ? -4.091 9.635 18.139 1.00 88.94 161 VAL A N 1
ATOM 1262 C CA . VAL A 1 161 ? -3.554 10.571 17.136 1.00 88.94 161 VAL A CA 1
ATOM 1263 C C . VAL A 1 161 ? -2.492 9.902 16.266 1.00 88.94 161 VAL A C 1
ATOM 1265 O O . VAL A 1 161 ? -2.497 10.066 15.047 1.00 88.94 161 VAL A O 1
ATOM 1268 N N . ARG A 1 162 ? -1.610 9.088 16.860 1.00 88.06 162 ARG A N 1
ATOM 1269 C CA . ARG A 1 162 ? -0.630 8.296 16.100 1.00 88.06 162 ARG A CA 1
ATOM 1270 C C . ARG A 1 162 ? -1.322 7.294 15.168 1.00 88.06 162 ARG A C 1
ATOM 1272 O O . ARG A 1 162 ? -0.916 7.188 14.008 1.00 88.06 162 ARG A O 1
ATOM 1279 N N . ALA A 1 163 ? -2.362 6.596 15.646 1.00 89.62 163 ALA A N 1
ATOM 1280 C CA . ALA A 1 163 ? -3.224 5.716 14.847 1.00 89.62 163 ALA A CA 1
ATOM 1281 C C . ALA A 1 163 ? -3.746 6.428 13.595 1.00 89.62 163 ALA A C 1
ATOM 1283 O O . ALA A 1 163 ? -3.442 6.000 12.477 1.00 89.62 163 ALA A O 1
ATOM 1284 N N . TYR A 1 164 ? -4.403 7.571 13.789 1.00 88.94 164 TYR A N 1
ATOM 1285 C CA . TYR A 1 164 ? -4.989 8.372 12.714 1.00 88.94 164 TYR A CA 1
ATOM 1286 C C . TYR A 1 164 ? -3.950 8.993 11.783 1.00 88.94 164 TYR A C 1
ATOM 1288 O O . TYR A 1 164 ? -4.158 9.045 10.574 1.00 88.94 164 TYR A O 1
ATOM 1296 N N . LYS A 1 165 ? -2.787 9.400 12.3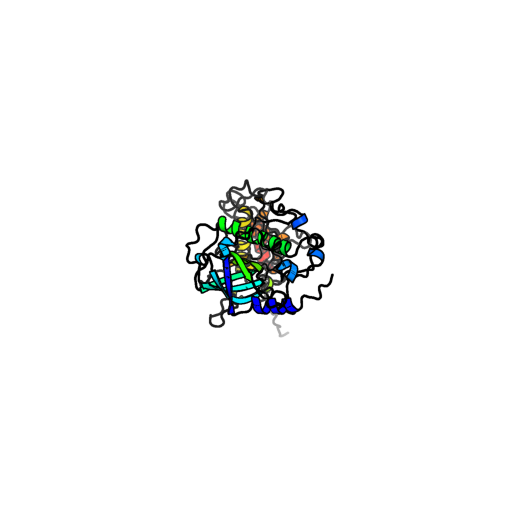00 1.00 89.06 165 LYS A N 1
ATOM 1297 C CA . LYS A 1 165 ? -1.673 9.872 11.470 1.00 89.06 165 LYS A CA 1
ATOM 1298 C C . LYS A 1 165 ? -1.254 8.805 10.455 1.00 89.06 165 LYS A C 1
ATOM 1300 O O . LYS A 1 165 ? -1.188 9.089 9.266 1.00 89.06 165 LYS A O 1
ATOM 1305 N N . ALA A 1 166 ? -0.990 7.573 10.901 1.00 89.31 166 ALA A N 1
ATOM 1306 C CA . ALA A 1 166 ? -0.567 6.513 9.976 1.00 89.31 166 ALA A CA 1
ATOM 1307 C C . ALA A 1 166 ? -1.667 6.146 8.972 1.00 89.31 166 ALA A C 1
ATOM 1309 O O . ALA A 1 166 ? -1.382 5.908 7.801 1.00 89.31 166 ALA A O 1
ATOM 1310 N N . GLN A 1 167 ? -2.915 6.120 9.442 1.00 93.12 167 GLN A N 1
ATOM 1311 C CA . GLN A 1 167 ? -4.080 5.834 8.618 1.00 93.12 167 GLN A CA 1
ATOM 1312 C C . GLN A 1 167 ? -4.281 6.895 7.532 1.00 93.12 167 GLN A C 1
ATOM 1314 O O . GLN A 1 167 ? -4.403 6.541 6.362 1.00 93.12 167 GLN A O 1
ATOM 1319 N N . SER A 1 168 ? -4.280 8.180 7.890 1.00 93.81 168 SER A N 1
ATOM 1320 C CA . SER A 1 168 ? -4.571 9.272 6.955 1.00 93.81 168 SER A CA 1
ATOM 1321 C C . SER A 1 168 ? -3.551 9.359 5.822 1.00 93.81 168 SER A C 1
ATOM 1323 O O . SER A 1 168 ? -3.930 9.611 4.681 1.00 93.81 168 SER A O 1
ATOM 1325 N N . VAL A 1 169 ? -2.272 9.085 6.104 1.00 93.12 169 VAL A N 1
ATOM 1326 C CA . VAL A 1 169 ? -1.216 9.032 5.084 1.00 93.12 169 VAL A CA 1
ATOM 1327 C C . VAL A 1 169 ? -1.466 7.900 4.089 1.00 93.12 169 VAL A C 1
ATOM 1329 O O . VAL A 1 169 ? -1.513 8.144 2.883 1.00 93.12 169 VAL A O 1
ATOM 1332 N N . GLU A 1 170 ? -1.671 6.674 4.578 1.00 94.69 170 GLU A N 1
ATOM 1333 C CA . GLU A 1 170 ? -1.853 5.510 3.705 1.00 94.69 170 GLU A CA 1
ATOM 1334 C C . GLU A 1 170 ? -3.168 5.596 2.912 1.00 94.69 170 GLU A C 1
ATOM 1336 O O . GLU A 1 170 ? -3.177 5.408 1.695 1.00 94.69 170 GLU A O 1
ATOM 1341 N N . VAL A 1 171 ? -4.276 5.954 3.569 1.00 95.31 171 VAL A N 1
ATOM 1342 C CA . VAL A 1 171 ? -5.580 6.129 2.912 1.00 95.31 171 VAL A CA 1
ATOM 1343 C C . VAL A 1 171 ? -5.563 7.295 1.929 1.00 95.31 171 VAL A C 1
ATOM 1345 O O . VAL A 1 171 ? -6.148 7.183 0.853 1.00 95.31 171 VAL A O 1
ATOM 1348 N N . GLY A 1 172 ? -4.886 8.397 2.259 1.00 95.12 172 GLY A N 1
ATOM 1349 C CA . GLY A 1 172 ? -4.742 9.539 1.360 1.00 95.12 172 GLY A CA 1
ATOM 1350 C C . GLY A 1 172 ? -4.031 9.165 0.061 1.00 95.12 172 GLY A C 1
ATOM 1351 O O . GLY A 1 172 ? -4.513 9.520 -1.013 1.00 95.12 172 GLY A O 1
ATOM 1352 N N . ALA A 1 173 ? -2.950 8.383 0.144 1.00 96.00 173 ALA A N 1
ATOM 1353 C CA . ALA A 1 173 ? -2.236 7.887 -1.030 1.00 96.00 173 ALA A CA 1
ATOM 1354 C C . ALA A 1 173 ? -3.111 6.975 -1.899 1.00 96.00 173 ALA A C 1
ATOM 1356 O O . ALA A 1 173 ? -3.261 7.234 -3.094 1.00 96.00 173 ALA A O 1
ATOM 1357 N N . TYR A 1 174 ? -3.768 5.972 -1.309 1.00 97.12 174 TYR A N 1
ATOM 1358 C CA . TYR A 1 174 ? -4.656 5.086 -2.067 1.00 97.12 174 TYR A CA 1
ATOM 1359 C C . TYR A 1 174 ? -5.858 5.809 -2.673 1.00 97.12 174 TYR A C 1
ATOM 1361 O O . TYR A 1 174 ? -6.205 5.565 -3.825 1.00 97.12 174 TYR A O 1
ATOM 1369 N N . SER A 1 175 ? -6.493 6.713 -1.924 1.00 96.06 175 SER A N 1
ATOM 1370 C CA . SER A 1 175 ? -7.635 7.481 -2.422 1.00 96.06 175 SER A CA 1
ATOM 1371 C C . SER A 1 175 ? -7.237 8.383 -3.591 1.00 96.06 175 SER A C 1
ATOM 1373 O O . SER A 1 175 ? -7.998 8.520 -4.549 1.00 96.06 175 SER A O 1
ATOM 1375 N N . HIS A 1 176 ? -6.040 8.970 -3.542 1.00 96.50 176 HIS A N 1
ATOM 1376 C CA . HIS A 1 176 ? -5.506 9.777 -4.632 1.00 96.50 176 HIS A CA 1
ATOM 1377 C C . HIS A 1 176 ? -5.209 8.942 -5.877 1.00 96.50 176 HIS A C 1
ATOM 1379 O O . HIS A 1 176 ? -5.666 9.294 -6.963 1.00 96.50 176 HIS A O 1
ATOM 1385 N N . LEU A 1 177 ? -4.539 7.798 -5.719 1.00 97.44 177 LEU A N 1
ATOM 1386 C CA . LEU A 1 177 ? -4.276 6.875 -6.828 1.00 97.44 177 LEU A CA 1
ATOM 1387 C C . LEU A 1 177 ? -5.565 6.325 -7.432 1.00 97.44 177 LEU A C 1
ATOM 1389 O O . LEU A 1 177 ? -5.675 6.240 -8.650 1.00 97.44 177 LEU A O 1
ATOM 1393 N N . PHE A 1 178 ? -6.573 6.025 -6.610 1.00 96.69 178 PHE A N 1
ATOM 1394 C CA . PHE A 1 178 ? -7.880 5.584 -7.091 1.00 96.69 178 PHE A CA 1
ATOM 1395 C C . PHE A 1 178 ? -8.524 6.636 -8.000 1.00 96.69 178 PHE A C 1
ATOM 1397 O O . PHE A 1 178 ? -8.971 6.314 -9.098 1.00 96.69 178 PHE A O 1
ATOM 1404 N N . ARG A 1 179 ? -8.520 7.910 -7.582 1.00 95.88 179 ARG A N 1
ATOM 1405 C CA . ARG A 1 179 ? -9.043 9.025 -8.394 1.00 95.88 179 ARG A CA 1
ATOM 1406 C C . ARG A 1 179 ? -8.241 9.251 -9.674 1.00 95.88 179 ARG A C 1
ATOM 1408 O O . ARG A 1 179 ? -8.811 9.687 -10.667 1.00 95.88 179 ARG A O 1
ATOM 1415 N N . ALA A 1 180 ? -6.944 8.951 -9.653 1.00 95.88 180 ALA A N 1
ATOM 1416 C CA . ALA A 1 180 ? -6.086 8.983 -10.833 1.00 95.88 180 ALA A CA 1
ATOM 1417 C C . ALA A 1 180 ? -6.255 7.751 -11.745 1.00 95.88 180 ALA A C 1
ATOM 1419 O O . ALA A 1 180 ? -5.622 7.695 -12.795 1.00 95.88 180 ALA A O 1
ATOM 1420 N N . GLY A 1 181 ? -7.081 6.768 -11.362 1.00 96.69 181 GLY A N 1
ATOM 1421 C CA . GLY A 1 181 ? -7.246 5.520 -12.105 1.00 96.69 181 GLY A CA 1
ATOM 1422 C C . GLY A 1 181 ? -6.020 4.607 -12.039 1.00 96.69 181 GLY A C 1
ATOM 1423 O O . GLY A 1 181 ? -5.763 3.888 -12.990 1.00 96.69 181 GLY A O 1
ATOM 1424 N N . LEU A 1 182 ? -5.251 4.655 -10.945 1.00 97.56 182 LEU A N 1
ATOM 1425 C CA . LEU A 1 182 ? -3.976 3.946 -10.763 1.00 97.56 182 LEU A CA 1
ATOM 1426 C C . LEU A 1 182 ? -4.026 2.866 -9.669 1.00 97.56 182 LEU A C 1
ATOM 1428 O O . LEU A 1 182 ? -3.001 2.537 -9.082 1.00 97.56 182 LEU A O 1
ATOM 1432 N N . THR A 1 183 ? -5.206 2.322 -9.366 1.00 97.69 183 THR A N 1
ATOM 1433 C CA . THR A 1 183 ? -5.372 1.211 -8.409 1.00 97.69 183 THR A CA 1
ATOM 1434 C C . THR A 1 183 ? -6.030 0.011 -9.070 1.00 97.69 183 THR A C 1
ATOM 1436 O O . THR A 1 183 ? -6.951 0.197 -9.864 1.00 97.69 183 THR A O 1
ATOM 1439 N N . GLY A 1 184 ? -5.659 -1.193 -8.641 1.00 95.88 184 GLY A N 1
ATOM 1440 C CA . GLY A 1 184 ? -6.106 -2.452 -9.236 1.00 95.88 184 GLY A CA 1
ATOM 1441 C C . GLY A 1 184 ? -5.276 -2.809 -10.465 1.00 95.88 184 GLY A C 1
ATOM 1442 O O . GLY A 1 184 ? -4.502 -1.993 -10.962 1.00 95.88 184 GLY A O 1
ATOM 1443 N N . PHE A 1 185 ? -5.418 -4.037 -10.958 1.00 94.81 185 PHE A N 1
ATOM 1444 C CA . PHE A 1 185 ? -4.697 -4.480 -12.149 1.00 94.81 185 PHE A CA 1
ATOM 1445 C C . PHE A 1 185 ? -4.988 -3.558 -13.358 1.00 94.81 185 PHE A C 1
ATOM 1447 O O . PHE A 1 185 ? -6.152 -3.212 -13.575 1.00 94.81 185 PHE A O 1
ATOM 1454 N N . PRO A 1 186 ? -3.973 -3.148 -14.152 1.00 94.75 186 PRO A N 1
ATOM 1455 C CA . PRO A 1 186 ? -2.569 -3.586 -14.142 1.00 94.75 186 PRO A CA 1
ATOM 1456 C C . PRO A 1 186 ? -1.605 -2.705 -13.321 1.00 94.75 186 PRO A C 1
ATOM 1458 O O . PRO A 1 186 ? -0.392 -2.791 -13.502 1.00 94.75 186 PRO A O 1
ATOM 1461 N N . HIS A 1 187 ? -2.111 -1.834 -12.452 1.00 97.00 187 HIS A N 1
ATOM 1462 C CA . HIS A 1 187 ? -1.306 -0.865 -11.708 1.00 97.00 187 HIS A CA 1
ATOM 1463 C C . HIS A 1 187 ? -0.603 -1.479 -10.487 1.00 97.00 187 HIS A C 1
ATOM 1465 O O . HIS A 1 187 ? -0.981 -2.547 -10.003 1.00 97.00 187 HIS A O 1
ATOM 1471 N N . LEU A 1 188 ? 0.422 -0.782 -9.975 1.00 97.00 188 LEU A N 1
ATOM 1472 C CA . LEU A 1 188 ? 1.153 -1.223 -8.782 1.00 97.00 188 LEU A CA 1
ATOM 1473 C C . LEU A 1 188 ? 0.303 -1.169 -7.527 1.00 97.00 188 LEU A C 1
ATOM 1475 O O . LEU A 1 188 ? 0.393 -2.083 -6.712 1.00 97.00 188 LEU A O 1
ATOM 1479 N N . ALA A 1 189 ? -0.488 -0.113 -7.347 1.00 97.50 189 ALA A N 1
ATOM 1480 C CA . ALA A 1 189 ? -1.332 -0.018 -6.175 1.00 97.50 189 ALA A CA 1
ATOM 1481 C C . ALA A 1 189 ? -2.468 -1.049 -6.276 1.00 97.50 189 ALA A C 1
ATOM 1483 O O . ALA A 1 189 ? -3.176 -1.081 -7.287 1.00 97.50 189 ALA A O 1
ATOM 1484 N N . PRO A 1 190 ? -2.705 -1.868 -5.241 1.00 97.19 190 PRO A N 1
ATOM 1485 C CA . PRO A 1 190 ? -3.857 -2.758 -5.194 1.00 97.19 190 PRO A CA 1
ATOM 1486 C C . PRO A 1 190 ? -5.160 -1.968 -5.289 1.00 97.19 190 PRO A C 1
ATOM 1488 O O . PRO A 1 190 ? -5.222 -0.782 -4.946 1.00 97.19 190 PRO A O 1
ATOM 1491 N N . GLN A 1 191 ? -6.227 -2.630 -5.734 1.00 97.12 191 GLN A N 1
ATOM 1492 C CA . GLN A 1 191 ? -7.536 -1.996 -5.842 1.00 97.12 191 GLN A CA 1
ATOM 1493 C C . GLN A 1 191 ? -7.982 -1.413 -4.493 1.00 97.12 191 GLN A C 1
ATOM 1495 O O . GLN A 1 191 ? -8.132 -2.125 -3.500 1.00 97.12 191 GLN A O 1
ATOM 1500 N N . PHE A 1 192 ? -8.253 -0.108 -4.474 1.00 96.88 192 PHE A N 1
ATOM 1501 C CA . PHE A 1 192 ? -8.793 0.579 -3.306 1.00 96.88 192 PHE A CA 1
ATOM 1502 C C . PHE A 1 192 ? -10.315 0.393 -3.212 1.00 96.88 192 PHE A C 1
ATOM 1504 O O . PHE A 1 192 ? -11.046 0.705 -4.159 1.00 96.88 192 PHE A O 1
ATOM 1511 N N . HIS A 1 193 ? -10.792 -0.075 -2.055 1.00 95.88 193 HIS A N 1
ATOM 1512 C CA . HIS A 1 193 ? -12.216 -0.282 -1.752 1.00 95.88 193 HIS A CA 1
ATOM 1513 C C . HIS A 1 193 ? -12.757 0.684 -0.690 1.00 95.88 193 HIS A C 1
ATOM 1515 O O . HIS A 1 193 ? -13.892 0.547 -0.227 1.00 95.88 193 HIS A O 1
ATOM 1521 N N . GLY A 1 194 ? -11.983 1.708 -0.333 1.00 94.38 194 GLY A N 1
ATOM 1522 C CA . GLY A 1 194 ? -12.433 2.787 0.534 1.00 94.38 194 GLY A CA 1
ATOM 1523 C C . GLY A 1 194 ? -11.904 2.717 1.960 1.00 94.38 194 GLY A C 1
ATOM 1524 O O . GLY A 1 194 ? -11.260 1.757 2.389 1.00 94.38 194 GLY A O 1
ATOM 1525 N N . CYS A 1 195 ? -12.228 3.777 2.692 1.00 95.44 195 CYS A N 1
ATOM 1526 C CA . CYS A 1 195 ? -12.010 3.887 4.123 1.00 95.44 195 CYS A CA 1
ATOM 1527 C C . CYS A 1 195 ? -13.336 3.684 4.860 1.00 95.44 195 CYS A C 1
ATOM 1529 O O . CYS A 1 195 ? -14.394 4.149 4.423 1.00 95.44 195 CYS A O 1
ATOM 1531 N N . TRP A 1 196 ? -13.267 2.980 5.979 1.00 95.94 196 TRP A N 1
ATOM 1532 C CA . TRP A 1 196 ? -14.420 2.525 6.740 1.00 95.94 196 TRP A CA 1
ATOM 1533 C C . TRP A 1 196 ? -14.167 2.701 8.235 1.00 95.94 196 TRP A C 1
ATOM 1535 O O . TRP A 1 196 ? -13.033 2.902 8.665 1.00 95.94 196 TRP A O 1
ATOM 1545 N N . THR A 1 197 ? -15.223 2.616 9.029 1.00 95.88 197 THR A N 1
ATOM 1546 C CA . THR A 1 197 ? -15.159 2.468 10.484 1.00 95.88 197 THR A CA 1
ATOM 1547 C C . THR A 1 197 ? -15.854 1.180 10.884 1.00 95.88 197 THR A C 1
ATOM 1549 O O . THR A 1 197 ? -16.884 0.839 10.299 1.00 95.88 197 THR A O 1
ATOM 1552 N N . ILE A 1 198 ? -15.333 0.517 11.910 1.00 95.50 198 ILE A N 1
ATOM 1553 C CA . ILE A 1 198 ? -15.986 -0.603 12.590 1.00 95.50 198 ILE A CA 1
ATOM 1554 C C . ILE A 1 198 ? -16.276 -0.221 14.040 1.00 95.50 198 ILE A C 1
ATOM 1556 O O . ILE A 1 198 ? -15.502 0.510 14.658 1.00 95.50 198 ILE A O 1
ATOM 1560 N N . ALA A 1 199 ? -17.399 -0.698 14.570 1.00 93.50 199 ALA A N 1
ATOM 1561 C CA . ALA A 1 199 ? -17.739 -0.577 15.982 1.00 93.50 199 ALA A CA 1
ATOM 1562 C C . ALA A 1 199 ? -17.231 -1.814 16.729 1.00 93.50 199 ALA A C 1
ATOM 1564 O O . ALA A 1 199 ? -17.544 -2.942 16.347 1.00 93.50 199 ALA A O 1
ATOM 1565 N N . VAL A 1 200 ? -16.450 -1.597 17.783 1.00 91.81 200 VAL A N 1
ATOM 1566 C CA . VAL A 1 200 ? -15.732 -2.644 18.512 1.00 91.81 200 VAL A CA 1
ATOM 1567 C C . VAL A 1 200 ? -16.073 -2.539 19.995 1.00 91.81 200 VAL A C 1
ATOM 1569 O O . VAL A 1 200 ? -16.070 -1.443 20.554 1.00 91.81 200 VAL A O 1
ATOM 1572 N N . ARG A 1 201 ? -16.389 -3.670 20.630 1.00 90.94 201 ARG A N 1
ATOM 1573 C CA . ARG A 1 201 ? -16.718 -3.763 22.062 1.00 90.94 201 ARG A CA 1
ATOM 1574 C C . ARG A 1 201 ? -15.606 -4.515 22.784 1.00 90.94 201 ARG A C 1
ATOM 1576 O O . ARG A 1 201 ? -15.142 -5.512 22.243 1.00 90.94 201 ARG A O 1
ATOM 1583 N N . SER A 1 202 ? -15.196 -4.052 23.963 1.00 87.56 202 SER A N 1
ATOM 1584 C CA . SER A 1 202 ? -14.240 -4.804 24.787 1.00 87.56 202 SER A CA 1
ATOM 1585 C C . SER A 1 202 ? -14.850 -6.090 25.322 1.00 87.56 202 SER A C 1
ATOM 1587 O O . SER A 1 202 ? -16.059 -6.170 25.559 1.00 87.56 202 SER A O 1
ATOM 1589 N N . THR A 1 203 ? -13.974 -7.062 25.532 1.00 84.38 203 THR A N 1
ATOM 1590 C CA . THR A 1 203 ? -14.189 -8.231 26.386 1.00 84.38 203 THR A CA 1
ATOM 1591 C C . THR A 1 203 ? -13.814 -7.947 27.837 1.00 84.38 203 THR A C 1
ATOM 1593 O O . THR A 1 203 ? -14.389 -8.567 28.728 1.00 84.38 203 THR A O 1
ATOM 1596 N N . ASP A 1 204 ? -12.939 -6.961 28.065 1.00 84.62 204 ASP A N 1
ATOM 1597 C CA . ASP A 1 204 ? -12.610 -6.434 29.390 1.00 84.62 204 ASP A CA 1
ATOM 1598 C C . ASP A 1 204 ? -13.889 -6.019 30.164 1.00 84.62 204 ASP A C 1
ATOM 1600 O O . ASP A 1 204 ? -14.650 -5.156 29.690 1.00 84.62 204 ASP A O 1
ATOM 1604 N N . PRO A 1 205 ? -14.142 -6.616 31.349 1.00 84.81 205 PRO A N 1
ATOM 1605 C CA . PRO A 1 205 ? -15.283 -6.288 32.199 1.00 84.81 205 PRO A CA 1
ATOM 1606 C C . PRO A 1 205 ? -15.393 -4.805 32.573 1.00 84.81 205 PRO A C 1
ATOM 1608 O O . PRO A 1 205 ? -16.514 -4.299 32.673 1.00 84.81 205 PRO A O 1
ATOM 1611 N N . ASP A 1 206 ? -14.273 -4.091 32.728 1.00 86.56 206 ASP A N 1
ATOM 1612 C CA . ASP A 1 206 ? -14.252 -2.671 33.110 1.00 86.56 206 ASP A CA 1
ATOM 1613 C C . ASP A 1 206 ? -14.788 -1.762 31.989 1.00 86.56 206 ASP A C 1
ATOM 1615 O O . ASP A 1 206 ? -15.270 -0.652 32.240 1.00 86.56 206 ASP A O 1
ATOM 1619 N N . TYR A 1 207 ? -14.778 -2.253 30.747 1.00 86.44 207 TYR A N 1
ATOM 1620 C CA . TYR A 1 207 ? -15.297 -1.563 29.560 1.00 86.44 207 TYR A CA 1
ATOM 1621 C C . TYR A 1 207 ? -16.497 -2.285 28.943 1.00 86.44 207 TYR A C 1
ATOM 1623 O O . TYR A 1 207 ? -16.882 -2.009 27.799 1.00 86.44 207 TYR A O 1
ATOM 1631 N N . ALA A 1 208 ? -17.131 -3.189 29.694 1.00 83.88 208 ALA A N 1
ATOM 1632 C CA . ALA A 1 208 ? -18.280 -3.946 29.226 1.00 83.88 208 ALA A CA 1
ATOM 1633 C C . ALA A 1 208 ? -19.399 -3.013 28.729 1.00 83.88 208 ALA A C 1
ATOM 1635 O O . ALA A 1 208 ? -19.839 -2.082 29.404 1.00 83.88 208 ALA A O 1
ATOM 1636 N N . GLY A 1 209 ? -19.874 -3.264 27.507 1.00 84.31 209 GLY A N 1
ATOM 1637 C CA . GLY A 1 209 ? -20.936 -2.473 26.878 1.00 84.31 209 GLY A CA 1
ATOM 1638 C C . GLY A 1 209 ? -20.477 -1.165 26.223 1.00 84.31 209 GLY A C 1
ATOM 1639 O O . GLY A 1 209 ? -21.238 -0.620 25.416 1.00 84.31 209 GLY A O 1
ATOM 1640 N N . GLN A 1 210 ? -19.245 -0.711 26.467 1.00 90.56 210 GLN A N 1
ATOM 1641 C CA . GLN A 1 210 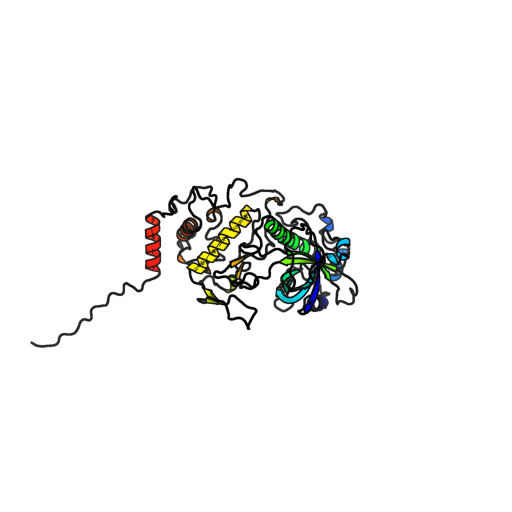? -18.670 0.436 25.766 1.00 90.56 210 GLN A CA 1
ATOM 1642 C C . GLN A 1 210 ? -18.307 0.065 24.323 1.00 90.56 210 GLN A C 1
ATOM 1644 O O . GLN A 1 210 ? -18.029 -1.092 23.995 1.00 90.56 210 GLN A O 1
ATOM 1649 N N . VAL A 1 211 ? -18.357 1.059 23.438 1.00 91.12 211 VAL A N 1
ATOM 1650 C CA . VAL A 1 211 ? -18.028 0.907 22.019 1.00 91.12 211 VAL A CA 1
ATOM 1651 C C . VAL A 1 211 ? -16.926 1.894 21.683 1.00 91.12 211 VAL A C 1
ATOM 1653 O O . VAL A 1 211 ? -17.074 3.087 21.926 1.00 91.12 211 VAL A O 1
ATOM 1656 N N . ARG A 1 212 ? -15.851 1.402 21.068 1.00 92.56 212 ARG A N 1
ATOM 1657 C CA . ARG A 1 212 ? -14.871 2.247 20.383 1.00 92.56 212 ARG A CA 1
ATOM 1658 C C . ARG A 1 212 ? -14.980 2.047 18.879 1.00 92.56 212 ARG A C 1
ATOM 1660 O O . ARG A 1 212 ? -15.326 0.962 18.405 1.00 92.56 212 ARG A O 1
ATOM 1667 N N . HIS A 1 213 ? -14.660 3.089 18.125 1.00 93.94 213 HIS A N 1
ATOM 1668 C CA . HIS A 1 213 ? -14.665 3.036 16.668 1.00 93.94 213 HIS A CA 1
ATOM 1669 C C . HIS A 1 213 ? -13.244 2.921 16.129 1.00 93.94 213 HIS A C 1
ATOM 1671 O O . HIS A 1 213 ? -12.377 3.731 16.449 1.00 93.94 213 HIS A O 1
ATOM 1677 N N . VAL A 1 214 ? -13.018 1.920 15.283 1.00 94.69 214 VAL A N 1
ATOM 1678 C CA . VAL A 1 214 ? -11.717 1.652 14.665 1.00 94.69 214 VAL A CA 1
ATOM 1679 C C . VAL A 1 214 ? -11.802 1.956 13.179 1.00 94.69 214 VAL A C 1
ATOM 1681 O O . VAL A 1 214 ? -12.721 1.508 12.493 1.00 94.69 214 VAL A O 1
ATOM 1684 N N . VAL A 1 215 ? -10.836 2.719 12.668 1.00 95.56 215 VAL A N 1
ATOM 1685 C CA . VAL A 1 215 ? -10.749 3.015 11.236 1.00 95.56 215 VAL A CA 1
ATOM 1686 C C . VAL A 1 215 ? -10.142 1.824 10.503 1.00 95.56 215 VAL A C 1
ATOM 1688 O O . VAL A 1 215 ? -9.141 1.251 10.936 1.00 95.56 215 VAL A O 1
ATOM 1691 N N . ALA A 1 216 ? -10.740 1.478 9.369 1.00 96.38 216 ALA A N 1
ATOM 1692 C CA . ALA A 1 216 ? -10.357 0.357 8.535 1.00 96.38 216 ALA A CA 1
ATOM 1693 C C . ALA A 1 216 ? -10.126 0.795 7.081 1.00 96.38 216 ALA A C 1
ATOM 1695 O O . ALA A 1 216 ? -10.928 1.526 6.496 1.00 96.38 216 ALA A O 1
ATOM 1696 N N . LEU A 1 217 ? -9.041 0.319 6.477 1.00 97.19 217 LEU A N 1
ATOM 1697 C CA . LEU A 1 217 ? -8.754 0.444 5.049 1.00 97.19 217 LEU A CA 1
ATOM 1698 C C . LEU A 1 217 ? -9.081 -0.885 4.368 1.00 97.19 217 LEU A C 1
ATOM 1700 O O . LEU A 1 217 ? -8.459 -1.899 4.682 1.00 97.19 217 LEU A O 1
ATOM 1704 N N . ALA A 1 218 ? -10.036 -0.871 3.437 1.00 97.50 218 ALA A N 1
ATOM 1705 C CA . ALA A 1 218 ? -10.365 -2.031 2.615 1.00 97.50 218 ALA A CA 1
ATOM 1706 C C . ALA A 1 218 ? -9.646 -1.940 1.262 1.00 97.50 218 ALA A C 1
ATOM 1708 O O . ALA A 1 218 ? -9.753 -0.933 0.551 1.00 97.50 218 ALA A O 1
ATOM 1709 N N . MET A 1 219 ? -8.936 -3.002 0.895 1.00 97.12 219 MET A N 1
ATOM 1710 C CA . MET A 1 219 ? -8.167 -3.091 -0.346 1.00 97.12 219 MET A CA 1
ATOM 1711 C C . MET A 1 219 ? -8.199 -4.510 -0.919 1.00 97.12 219 MET A C 1
ATOM 1713 O O . MET A 1 219 ? -8.636 -5.456 -0.261 1.00 97.12 219 MET A O 1
ATOM 1717 N N . GLU A 1 220 ? -7.772 -4.646 -2.170 1.00 96.38 220 GLU A N 1
ATOM 1718 C CA . GLU A 1 220 ? -7.573 -5.937 -2.829 1.00 96.38 220 GLU A CA 1
ATOM 1719 C C . GLU A 1 220 ? -6.749 -6.882 -1.950 1.00 96.38 220 GLU A C 1
ATOM 1721 O O . GLU A 1 220 ? -5.698 -6.500 -1.426 1.00 96.38 220 GLU A O 1
ATOM 1726 N N . TYR A 1 221 ? -7.210 -8.125 -1.813 1.00 95.06 221 TYR A N 1
ATOM 1727 C CA . TYR A 1 221 ? -6.348 -9.198 -1.343 1.00 95.06 221 TYR A CA 1
ATOM 1728 C C . TYR A 1 221 ? -5.529 -9.729 -2.520 1.00 95.06 221 TYR A C 1
ATOM 1730 O O . TYR A 1 221 ? -6.089 -10.201 -3.508 1.00 95.06 221 TYR A O 1
ATOM 1738 N N . VAL A 1 222 ? -4.206 -9.644 -2.406 1.00 93.88 222 VAL A N 1
ATOM 1739 C CA . VAL A 1 222 ? -3.274 -10.118 -3.430 1.00 93.88 222 VAL A CA 1
ATOM 1740 C C . VAL A 1 222 ? -2.762 -11.487 -3.010 1.00 93.88 222 VAL A C 1
ATOM 1742 O O . VAL A 1 222 ? -1.953 -11.593 -2.089 1.00 93.88 222 VAL A O 1
ATOM 1745 N N . GLU A 1 223 ? -3.211 -12.534 -3.696 1.00 90.69 223 GLU A N 1
ATOM 1746 C CA . GLU A 1 223 ? -2.673 -13.878 -3.498 1.00 90.69 223 GLU A CA 1
ATOM 1747 C C . GLU A 1 223 ? -1.302 -13.981 -4.180 1.00 90.69 223 GLU A C 1
ATOM 1749 O O . GLU A 1 223 ? -1.203 -14.093 -5.403 1.00 90.69 223 GLU A O 1
ATOM 1754 N N . GLY A 1 224 ? -0.228 -13.894 -3.400 1.00 90.94 224 GLY A N 1
ATOM 1755 C CA . GLY A 1 224 ? 1.126 -13.847 -3.938 1.00 90.94 224 GLY A CA 1
ATOM 1756 C C . GLY A 1 224 ? 2.207 -14.027 -2.881 1.00 90.94 224 GLY A C 1
ATOM 1757 O O . GLY A 1 224 ? 1.944 -14.457 -1.759 1.00 90.94 224 GLY A O 1
ATOM 1758 N N . ARG A 1 225 ? 3.444 -13.695 -3.254 1.00 88.94 225 ARG A N 1
ATOM 1759 C CA . ARG A 1 225 ? 4.628 -13.785 -2.386 1.00 88.94 225 ARG A CA 1
ATOM 1760 C C . ARG A 1 225 ? 5.331 -12.441 -2.290 1.00 88.94 225 ARG A C 1
ATOM 1762 O O . ARG A 1 225 ? 5.473 -11.757 -3.303 1.00 88.94 225 ARG A O 1
ATOM 1769 N N . CYS A 1 226 ? 5.814 -12.089 -1.103 1.00 90.25 226 CYS A N 1
ATOM 1770 C CA . CYS A 1 226 ? 6.681 -10.926 -0.936 1.00 90.25 226 CYS A CA 1
ATOM 1771 C C . CYS A 1 226 ? 8.003 -11.142 -1.685 1.00 90.25 226 CYS A C 1
ATOM 1773 O O . CYS A 1 226 ? 8.589 -12.222 -1.602 1.00 90.25 226 CYS A O 1
ATOM 1775 N N . LEU A 1 227 ? 8.502 -10.128 -2.400 1.00 90.38 227 LEU A N 1
ATOM 1776 C CA . LEU A 1 227 ? 9.736 -10.264 -3.188 1.00 90.38 227 LEU A CA 1
ATOM 1777 C C . LEU A 1 227 ? 10.957 -10.610 -2.323 1.00 90.38 227 LEU A C 1
ATOM 1779 O O . LEU A 1 227 ? 11.874 -11.276 -2.806 1.00 90.38 227 LEU A O 1
ATOM 1783 N N . SER A 1 228 ? 10.984 -10.164 -1.063 1.00 88.12 228 SER A N 1
ATOM 1784 C CA . SER A 1 228 ? 12.076 -10.434 -0.118 1.00 88.12 228 SER A CA 1
ATOM 1785 C C . SER A 1 228 ? 12.224 -11.908 0.257 1.00 88.12 228 SER A C 1
ATOM 1787 O O . SER A 1 228 ? 13.318 -12.344 0.604 1.00 88.12 228 SER A O 1
ATOM 1789 N N . GLU A 1 229 ? 11.161 -12.703 0.140 1.00 84.94 229 GLU A N 1
ATOM 1790 C CA . GLU A 1 229 ? 11.219 -14.146 0.396 1.00 84.94 229 GLU A CA 1
ATOM 1791 C C . GLU A 1 229 ? 11.839 -14.930 -0.764 1.00 84.94 229 GLU A C 1
ATOM 1793 O O . GLU A 1 229 ? 12.241 -16.083 -0.601 1.00 84.94 229 GLU A O 1
ATOM 1798 N N . LEU A 1 230 ? 11.867 -14.332 -1.955 1.00 83.12 230 LEU A N 1
ATOM 1799 C CA . LEU A 1 230 ? 12.179 -15.032 -3.196 1.00 83.12 230 LEU A CA 1
ATOM 1800 C C . LEU A 1 230 ? 13.678 -14.980 -3.521 1.00 83.12 230 LEU A C 1
ATOM 1802 O O . LEU A 1 230 ? 14.243 -15.960 -4.020 1.00 83.12 230 LEU A O 1
ATOM 1806 N N . PHE A 1 231 ? 14.331 -13.861 -3.197 1.00 80.50 231 PHE A N 1
ATOM 1807 C CA . PHE A 1 231 ? 15.713 -13.580 -3.581 1.00 80.50 231 PHE A CA 1
ATOM 1808 C C . PHE A 1 231 ? 16.546 -13.141 -2.388 1.00 80.50 231 PHE A C 1
ATOM 1810 O O . PHE A 1 231 ? 16.163 -12.264 -1.617 1.00 80.50 231 PHE A O 1
ATOM 1817 N N . LYS A 1 232 ? 17.742 -13.717 -2.289 1.00 81.94 232 LYS A N 1
ATOM 1818 C CA . LYS A 1 232 ? 18.806 -13.211 -1.418 1.00 81.94 232 LYS A CA 1
ATOM 1819 C C . LYS A 1 232 ? 19.673 -12.234 -2.213 1.00 81.94 232 LYS A C 1
ATOM 1821 O O . LYS A 1 232 ? 19.605 -12.234 -3.442 1.00 81.94 232 LYS A O 1
ATOM 1826 N N . PRO A 1 233 ? 20.565 -11.463 -1.567 1.00 79.06 233 PRO A N 1
ATOM 1827 C CA . PRO A 1 233 ? 21.531 -10.638 -2.292 1.00 79.06 233 PRO A CA 1
ATOM 1828 C C . PRO A 1 233 ? 22.379 -11.408 -3.322 1.00 79.06 233 PRO A C 1
ATOM 1830 O O . PRO A 1 233 ? 22.865 -10.819 -4.278 1.00 79.06 233 PRO A O 1
ATOM 1833 N N . SER A 1 234 ? 22.531 -12.726 -3.149 1.00 78.25 234 SER A N 1
ATOM 1834 C CA . SER A 1 234 ? 23.239 -13.622 -4.068 1.00 78.25 234 SER A CA 1
ATOM 1835 C C . SER A 1 234 ? 22.423 -14.086 -5.284 1.00 78.25 234 SER A C 1
ATOM 1837 O O . SER A 1 234 ? 22.963 -14.824 -6.099 1.00 78.25 234 SER A O 1
ATOM 1839 N N . GLY A 1 235 ? 21.144 -13.714 -5.403 1.00 81.81 235 GLY A N 1
ATOM 1840 C CA . GLY A 1 235 ? 20.265 -14.139 -6.498 1.00 81.81 235 GLY A CA 1
ATOM 1841 C C . GLY A 1 235 ? 19.088 -15.029 -6.061 1.00 81.81 235 GLY A C 1
ATOM 1842 O O . GLY A 1 235 ? 18.761 -15.081 -4.864 1.00 81.81 235 GLY A O 1
ATOM 1843 N N . PRO A 1 236 ? 18.409 -15.690 -7.024 1.00 81.50 236 PRO A N 1
ATOM 1844 C CA . PRO A 1 236 ? 17.278 -16.571 -6.740 1.00 81.50 236 PRO A CA 1
ATOM 1845 C C . PRO A 1 236 ? 17.688 -17.726 -5.838 1.00 81.50 236 PRO A C 1
ATOM 1847 O O . PRO A 1 236 ? 18.785 -18.266 -5.941 1.00 81.50 236 PRO A O 1
ATOM 1850 N N . THR A 1 237 ? 16.776 -18.136 -4.961 1.00 75.06 237 THR A N 1
ATOM 1851 C CA . THR A 1 237 ? 16.983 -19.329 -4.127 1.00 75.06 237 THR A CA 1
ATOM 1852 C C . THR A 1 237 ? 16.602 -20.630 -4.837 1.00 75.06 237 THR A C 1
ATOM 1854 O O . THR A 1 237 ? 17.003 -21.704 -4.391 1.00 75.06 237 THR A O 1
ATOM 1857 N N . ARG A 1 238 ? 15.795 -20.541 -5.901 1.00 81.06 238 ARG A N 1
ATOM 1858 C CA . ARG A 1 238 ? 15.244 -21.645 -6.702 1.00 81.06 238 ARG A CA 1
ATOM 1859 C C . ARG A 1 238 ? 14.916 -21.121 -8.093 1.00 81.06 238 ARG A C 1
ATOM 1861 O O . ARG A 1 238 ? 14.502 -19.973 -8.171 1.00 81.06 238 ARG A O 1
ATOM 1868 N N . ASP A 1 239 ? 14.967 -21.976 -9.112 1.00 83.12 239 ASP A N 1
ATOM 1869 C CA . ASP A 1 239 ? 14.661 -21.614 -10.512 1.00 83.12 239 ASP A CA 1
ATOM 1870 C C . ASP A 1 239 ? 13.191 -21.239 -10.753 1.00 83.12 239 ASP A C 1
ATOM 1872 O O . ASP A 1 239 ? 12.838 -20.566 -11.723 1.00 83.12 239 ASP A O 1
ATOM 1876 N N . ARG A 1 240 ? 12.300 -21.726 -9.884 1.00 84.75 240 ARG A N 1
ATOM 1877 C CA . ARG A 1 240 ? 10.867 -21.436 -9.913 1.00 84.75 240 ARG A CA 1
ATOM 1878 C C . ARG A 1 240 ? 10.323 -21.318 -8.503 1.00 84.75 240 ARG A C 1
ATOM 1880 O O . ARG A 1 240 ? 10.735 -22.056 -7.603 1.00 84.75 240 ARG A O 1
ATOM 1887 N N . VAL A 1 241 ? 9.334 -20.448 -8.321 1.00 83.75 241 VAL A N 1
ATOM 1888 C CA . VAL A 1 241 ? 8.664 -20.273 -7.029 1.00 83.75 241 VAL A CA 1
ATOM 1889 C C . VAL A 1 241 ? 7.157 -20.383 -7.174 1.00 83.75 241 VAL A C 1
ATOM 1891 O O . VAL A 1 241 ? 6.568 -19.866 -8.118 1.00 83.75 241 VAL A O 1
ATOM 1894 N N . ARG A 1 242 ? 6.525 -21.085 -6.232 1.00 84.06 242 ARG A N 1
ATOM 1895 C CA . ARG A 1 242 ? 5.069 -21.222 -6.179 1.00 84.06 242 ARG A CA 1
ATOM 1896 C C . ARG A 1 242 ? 4.434 -19.847 -5.942 1.00 84.06 242 ARG A C 1
ATOM 1898 O O . ARG A 1 242 ? 4.791 -19.175 -4.975 1.00 84.06 242 ARG A O 1
ATOM 1905 N N . SER A 1 243 ? 3.506 -19.454 -6.812 1.00 79.50 243 SER A N 1
ATOM 1906 C CA . SER A 1 243 ? 2.801 -18.168 -6.748 1.00 79.50 243 SER A CA 1
ATOM 1907 C C . SER A 1 243 ? 1.641 -18.168 -5.755 1.00 79.50 243 SER A C 1
ATOM 1909 O O . SER A 1 243 ? 1.371 -17.121 -5.181 1.00 79.50 243 SER A O 1
ATOM 1911 N N . ASN A 1 244 ? 0.941 -19.293 -5.579 1.00 71.31 244 ASN A N 1
ATOM 1912 C CA . ASN A 1 244 ? -0.212 -19.394 -4.686 1.00 71.31 244 ASN A CA 1
ATOM 1913 C C . ASN A 1 244 ? 0.177 -20.020 -3.340 1.00 71.31 244 ASN A C 1
ATOM 1915 O O . ASN A 1 244 ? 0.982 -20.954 -3.282 1.00 71.31 244 ASN A O 1
ATOM 1919 N N . LEU A 1 245 ? -0.389 -19.498 -2.253 1.00 64.62 245 LEU A N 1
ATOM 1920 C CA . LEU A 1 245 ? -0.185 -20.023 -0.899 1.00 64.62 245 LEU A CA 1
ATOM 1921 C C . LEU A 1 245 ? -1.413 -20.784 -0.385 1.00 64.62 245 LEU A C 1
ATOM 1923 O O . LEU A 1 245 ? -1.254 -21.672 0.448 1.00 64.62 245 LEU A O 1
ATOM 1927 N N . SER A 1 246 ? -2.609 -20.470 -0.890 1.00 56.78 246 SER A N 1
ATOM 1928 C CA . SER A 1 246 ? -3.827 -20.639 -0.092 1.00 56.78 246 SER A CA 1
ATOM 1929 C C . SER A 1 246 ? -4.721 -21.800 -0.525 1.00 56.78 246 SER A C 1
ATOM 1931 O O . SER A 1 246 ? -5.442 -22.336 0.310 1.00 56.78 246 SER A O 1
ATOM 1933 N N . ASN A 1 247 ? -4.673 -22.229 -1.791 1.00 60.44 247 ASN A N 1
ATOM 1934 C CA . ASN A 1 247 ? -5.559 -23.286 -2.286 1.00 60.44 247 ASN A CA 1
ATOM 1935 C C . ASN A 1 247 ? -4.772 -24.573 -2.587 1.00 60.44 247 ASN A C 1
ATOM 1937 O O . ASN A 1 247 ? -4.057 -24.658 -3.588 1.00 60.44 247 ASN A O 1
ATOM 1941 N N . LEU A 1 248 ? -4.857 -25.566 -1.690 1.00 57.00 248 LEU A N 1
ATOM 1942 C CA . LEU A 1 248 ? -4.257 -26.896 -1.893 1.00 57.00 248 LEU A CA 1
ATOM 1943 C C . LEU A 1 248 ? -4.963 -27.686 -3.003 1.00 57.00 248 LEU A C 1
ATOM 1945 O O . LEU A 1 248 ? -4.337 -28.552 -3.611 1.00 57.00 248 LEU A O 1
ATOM 1949 N N . ASP A 1 249 ? -6.226 -27.353 -3.277 1.00 66.25 249 ASP A N 1
ATOM 1950 C CA . ASP A 1 249 ? -7.063 -28.035 -4.266 1.00 66.25 249 ASP A CA 1
ATOM 1951 C C . ASP A 1 249 ? -6.820 -27.539 -5.703 1.00 66.25 249 ASP A C 1
ATOM 1953 O O . ASP A 1 249 ? -7.170 -28.224 -6.665 1.00 66.25 249 ASP A O 1
ATOM 1957 N N . GLU A 1 250 ? -6.192 -26.369 -5.877 1.00 70.00 250 GLU A N 1
ATOM 1958 C CA . GLU A 1 250 ? -5.768 -25.883 -7.192 1.00 70.00 250 GLU A CA 1
ATOM 1959 C C . GLU A 1 250 ? -4.340 -26.335 -7.517 1.00 70.00 250 GLU A C 1
ATOM 1961 O O . GLU A 1 250 ? -3.452 -26.283 -6.654 1.00 70.00 250 GLU A O 1
ATOM 1966 N N . PRO A 1 251 ? -4.063 -26.708 -8.781 1.00 73.12 251 PRO A N 1
ATOM 1967 C CA . PRO A 1 251 ? -2.705 -27.006 -9.198 1.00 73.12 251 PRO A CA 1
ATOM 1968 C C . PRO A 1 251 ? -1.804 -25.786 -8.939 1.00 73.12 251 PRO A C 1
ATOM 1970 O O . PRO A 1 251 ? -2.172 -24.652 -9.265 1.00 73.12 251 PRO A O 1
ATOM 1973 N N . PRO A 1 252 ? -0.618 -25.984 -8.340 1.00 77.88 252 PRO A N 1
ATOM 1974 C CA . PRO A 1 252 ? 0.278 -24.886 -8.029 1.00 77.88 252 PRO A CA 1
ATOM 1975 C C . PRO A 1 252 ? 0.739 -24.188 -9.310 1.00 77.88 252 PRO A C 1
ATOM 1977 O O . PRO A 1 252 ? 1.283 -24.810 -10.220 1.00 77.88 252 PRO A O 1
ATOM 1980 N N . THR A 1 253 ? 0.566 -22.871 -9.358 1.00 83.12 253 THR A N 1
ATOM 1981 C CA . THR A 1 253 ? 1.153 -22.022 -10.402 1.00 83.12 253 THR A CA 1
ATOM 1982 C C . THR A 1 253 ? 2.554 -21.594 -9.988 1.00 83.12 253 THR A C 1
ATOM 1984 O O . THR A 1 253 ? 2.769 -21.244 -8.824 1.00 83.12 253 THR A O 1
ATOM 1987 N N . TYR A 1 254 ? 3.498 -21.574 -10.928 1.00 87.94 254 TYR A N 1
ATOM 1988 C CA . TYR A 1 254 ? 4.897 -21.243 -10.664 1.00 87.94 254 TYR A CA 1
ATOM 1989 C C . TYR A 1 254 ? 5.341 -20.019 -11.455 1.00 87.94 254 TYR A C 1
ATOM 1991 O O . TYR A 1 254 ? 5.050 -19.900 -12.641 1.00 87.94 254 TYR A O 1
ATOM 1999 N N . ILE A 1 255 ? 6.093 -19.146 -10.795 1.00 88.69 255 ILE A N 1
ATOM 2000 C CA . ILE A 1 255 ? 6.788 -18.014 -11.402 1.00 88.69 255 ILE A CA 1
ATOM 2001 C C . ILE A 1 255 ? 8.227 -18.442 -11.670 1.00 88.69 255 ILE A C 1
ATOM 2003 O O . ILE A 1 255 ? 8.886 -18.973 -10.771 1.00 88.69 255 ILE A O 1
ATOM 2007 N N . SER A 1 256 ? 8.701 -18.222 -12.895 1.00 90.00 256 SER A N 1
ATOM 2008 C CA . SER A 1 256 ? 10.105 -18.432 -13.247 1.00 90.00 256 SER A CA 1
ATOM 2009 C C . SER A 1 256 ? 10.996 -17.360 -12.622 1.00 90.00 256 SER A C 1
ATOM 2011 O O . SER A 1 256 ? 10.584 -16.208 -12.488 1.00 90.00 256 SER A O 1
ATOM 2013 N N . THR A 1 257 ? 12.212 -17.720 -12.221 1.00 88.75 257 THR A N 1
ATOM 2014 C CA . THR A 1 257 ? 13.183 -16.775 -11.643 1.00 88.75 257 THR A CA 1
ATOM 2015 C C . THR A 1 257 ? 14.373 -16.499 -12.559 1.00 88.75 257 THR A C 1
ATOM 2017 O O . THR A 1 257 ? 15.404 -16.010 -12.090 1.00 88.75 257 THR A O 1
ATOM 2020 N N . ASP A 1 258 ? 14.256 -16.840 -13.842 1.00 90.94 258 ASP A N 1
ATOM 2021 C CA . ASP A 1 258 ? 15.258 -16.511 -14.858 1.00 90.94 258 ASP A CA 1
ATOM 2022 C C . ASP A 1 258 ? 15.466 -14.992 -15.004 1.00 90.94 258 ASP A C 1
ATOM 2024 O O . ASP A 1 258 ? 14.716 -14.168 -14.472 1.00 90.94 258 ASP A O 1
ATOM 2028 N N . GLU A 1 259 ? 16.553 -14.609 -15.678 1.00 91.38 259 GLU A N 1
ATOM 2029 C CA . GLU A 1 259 ? 16.905 -13.201 -15.879 1.00 91.38 259 GLU A CA 1
ATOM 2030 C C . GLU A 1 259 ? 15.794 -12.415 -16.581 1.00 91.38 259 GLU A C 1
ATOM 2032 O O . GLU A 1 259 ? 15.428 -11.346 -16.092 1.00 91.38 259 GLU A O 1
ATOM 2037 N N . ASP A 1 260 ? 15.188 -12.964 -17.630 1.00 92.81 260 ASP A N 1
ATOM 2038 C CA . ASP A 1 260 ? 14.153 -12.278 -18.409 1.00 92.81 260 ASP A CA 1
ATOM 2039 C C . ASP A 1 260 ? 12.912 -11.969 -17.566 1.00 92.81 260 ASP A C 1
ATOM 2041 O O . ASP A 1 260 ? 12.400 -10.845 -17.571 1.00 92.81 260 ASP A O 1
ATOM 2045 N N . THR A 1 261 ? 12.453 -12.937 -16.772 1.00 92.25 261 THR A N 1
ATOM 2046 C CA . THR A 1 261 ? 11.305 -12.766 -15.879 1.00 92.25 261 THR A CA 1
ATOM 2047 C C . THR A 1 261 ? 11.609 -11.735 -14.796 1.00 92.25 261 THR A C 1
ATOM 2049 O O . THR A 1 261 ? 10.783 -10.856 -14.533 1.00 92.25 261 THR A O 1
ATOM 2052 N N . ARG A 1 262 ? 12.805 -11.783 -14.190 1.00 92.69 262 ARG A N 1
ATOM 2053 C CA . ARG A 1 262 ? 13.224 -10.800 -13.175 1.00 92.69 262 ARG A CA 1
ATOM 2054 C C . ARG A 1 262 ? 13.276 -9.393 -13.753 1.00 92.69 262 ARG A C 1
ATOM 2056 O O . ARG A 1 262 ? 12.709 -8.476 -13.160 1.00 92.69 262 ARG A O 1
ATOM 2063 N N . LEU A 1 263 ? 13.908 -9.219 -14.912 1.00 94.50 263 LEU A N 1
ATOM 2064 C CA . LEU A 1 263 ? 14.022 -7.918 -15.565 1.00 94.50 263 LEU A CA 1
ATOM 2065 C C . LEU A 1 263 ? 12.656 -7.401 -16.032 1.00 94.50 263 LEU A C 1
ATOM 2067 O O . LEU A 1 263 ? 12.371 -6.219 -15.855 1.00 94.50 263 LEU A O 1
ATOM 2071 N N . SER A 1 264 ? 11.762 -8.270 -16.509 1.00 95.31 264 SER A N 1
ATOM 2072 C CA . SER A 1 264 ? 10.375 -7.901 -16.826 1.00 95.31 264 SER A CA 1
ATOM 2073 C C . SER A 1 264 ? 9.613 -7.391 -15.594 1.00 95.31 264 SER A C 1
ATOM 2075 O O . SER A 1 264 ? 8.955 -6.349 -15.651 1.00 95.31 264 SER A O 1
ATOM 2077 N N . VAL A 1 265 ? 9.743 -8.067 -14.445 1.00 94.94 265 VAL A N 1
ATOM 2078 C CA . VAL A 1 265 ? 9.141 -7.624 -13.172 1.00 94.94 265 VAL A CA 1
ATOM 2079 C C . VAL A 1 265 ? 9.712 -6.275 -12.733 1.00 94.94 265 VAL A C 1
ATOM 2081 O O . VAL A 1 265 ? 8.949 -5.375 -12.373 1.00 94.94 265 VAL A O 1
ATOM 2084 N N . MET A 1 266 ? 11.035 -6.101 -12.809 1.00 96.31 266 MET A N 1
ATOM 2085 C CA . MET A 1 266 ? 11.689 -4.832 -12.479 1.00 96.31 266 MET A CA 1
ATOM 2086 C C . MET A 1 266 ? 11.256 -3.702 -13.421 1.00 96.31 266 MET A C 1
ATOM 2088 O O . MET A 1 266 ? 11.038 -2.583 -12.960 1.00 96.31 266 MET A O 1
ATOM 2092 N N . ALA A 1 267 ? 11.058 -3.982 -14.711 1.00 97.31 267 ALA A N 1
ATOM 2093 C CA . ALA A 1 267 ? 10.562 -3.001 -15.669 1.00 97.31 267 ALA A CA 1
ATOM 2094 C C . ALA A 1 267 ? 9.141 -2.527 -15.314 1.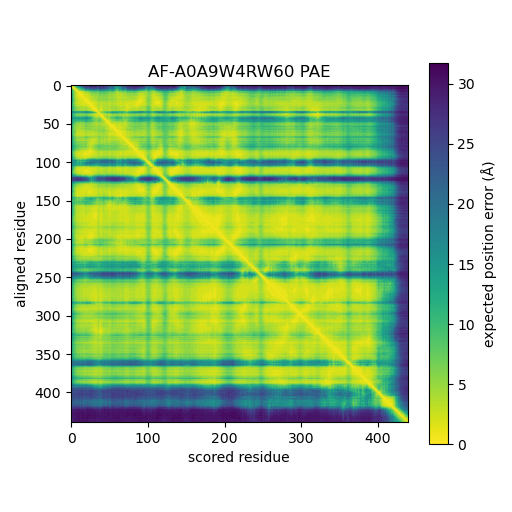00 97.31 267 ALA A C 1
ATOM 2096 O O . ALA A 1 267 ? 8.898 -1.321 -15.235 1.00 97.31 267 ALA A O 1
ATOM 2097 N N . LYS A 1 268 ? 8.226 -3.463 -15.010 1.00 97.12 268 LYS A N 1
ATOM 2098 C CA . LYS A 1 268 ? 6.851 -3.154 -14.564 1.00 97.12 268 LYS A CA 1
ATOM 2099 C C . LYS A 1 268 ? 6.840 -2.332 -13.271 1.00 97.12 268 LYS A C 1
ATOM 2101 O O . LYS A 1 268 ? 6.073 -1.377 -13.156 1.00 97.12 268 LYS A O 1
ATOM 2106 N N . LEU A 1 269 ? 7.718 -2.663 -12.319 1.00 97.25 269 LEU A N 1
ATOM 2107 C CA . LEU A 1 269 ? 7.888 -1.907 -11.075 1.00 97.25 269 LEU A CA 1
ATOM 2108 C C . LEU A 1 269 ? 8.309 -0.461 -11.342 1.00 97.25 269 LEU A C 1
ATOM 2110 O O . LEU A 1 269 ? 7.695 0.475 -10.834 1.00 97.25 269 LEU A O 1
ATOM 2114 N N . MET A 1 270 ? 9.356 -0.262 -12.139 1.00 97.62 270 MET A N 1
ATOM 2115 C CA . MET A 1 270 ? 9.858 1.077 -12.435 1.00 97.62 270 MET A CA 1
ATOM 2116 C C . MET A 1 270 ? 8.827 1.910 -13.195 1.00 97.62 270 MET A C 1
ATOM 2118 O O . MET A 1 270 ? 8.622 3.077 -12.860 1.00 97.62 270 MET A O 1
ATOM 2122 N N . ASP A 1 271 ? 8.141 1.311 -14.170 1.00 97.69 271 ASP A N 1
ATOM 2123 C CA . ASP A 1 271 ? 7.097 1.983 -14.939 1.00 97.69 271 ASP A CA 1
ATOM 2124 C C . ASP A 1 271 ? 5.930 2.460 -14.063 1.00 97.69 271 ASP A C 1
ATOM 2126 O O . ASP A 1 271 ? 5.482 3.614 -14.142 1.00 97.69 271 ASP A O 1
ATOM 2130 N N . GLY A 1 272 ? 5.451 1.568 -13.199 1.00 97.38 272 GLY A N 1
ATOM 2131 C CA . GLY A 1 272 ? 4.367 1.868 -12.285 1.00 97.38 272 GLY A CA 1
ATOM 2132 C C . GLY A 1 272 ? 4.744 2.955 -11.282 1.00 97.38 272 GLY A C 1
ATOM 2133 O O . GLY A 1 272 ? 3.975 3.893 -11.091 1.00 97.38 272 GLY A O 1
ATOM 2134 N N . LEU A 1 273 ? 5.963 2.913 -10.735 1.00 96.69 273 LEU A N 1
ATOM 2135 C CA . LEU A 1 273 ? 6.467 3.944 -9.825 1.00 96.69 273 LEU A CA 1
ATOM 2136 C C . LEU A 1 273 ? 6.540 5.314 -10.503 1.00 96.69 273 LEU A C 1
ATOM 2138 O O . LEU A 1 273 ? 6.193 6.319 -9.888 1.00 96.69 273 LEU A O 1
ATOM 2142 N N . MET A 1 274 ? 6.960 5.382 -11.772 1.00 96.88 274 MET A N 1
ATOM 2143 C CA . MET A 1 274 ? 6.950 6.649 -12.516 1.00 96.88 274 MET A CA 1
ATOM 2144 C C . MET A 1 274 ? 5.529 7.149 -12.771 1.00 96.88 274 MET A C 1
ATOM 2146 O O . MET A 1 274 ? 5.301 8.357 -12.741 1.00 96.88 274 MET A O 1
ATOM 2150 N N . SER A 1 275 ? 4.571 6.244 -12.976 1.00 97.50 275 SER A N 1
ATOM 2151 C CA . SER A 1 275 ? 3.154 6.596 -13.131 1.00 97.50 275 SER A CA 1
ATOM 2152 C C . SER A 1 275 ? 2.578 7.177 -11.831 1.00 97.50 275 SER A C 1
ATOM 2154 O O . SER A 1 275 ? 1.941 8.231 -11.857 1.00 97.50 275 SER A O 1
ATOM 2156 N N . GLU A 1 276 ? 2.869 6.556 -10.686 1.00 96.75 276 GLU A N 1
ATOM 2157 C CA . GLU A 1 276 ? 2.461 7.053 -9.368 1.00 96.75 276 GLU A CA 1
ATOM 2158 C C . GLU A 1 276 ? 3.137 8.386 -9.019 1.00 96.75 276 GLU A C 1
ATOM 2160 O O . GLU A 1 276 ? 2.442 9.342 -8.664 1.00 96.75 276 GLU A O 1
ATOM 2165 N N . GLU A 1 277 ? 4.459 8.512 -9.193 1.00 95.50 277 GLU A N 1
ATOM 2166 C CA . GLU A 1 277 ? 5.163 9.766 -8.900 1.00 95.50 277 GLU A CA 1
ATOM 2167 C C . GLU A 1 277 ? 4.687 10.910 -9.821 1.00 95.50 277 GLU A C 1
ATOM 2169 O O . GLU A 1 277 ? 4.532 12.047 -9.369 1.00 95.50 277 GLU A O 1
ATOM 2174 N N . PHE A 1 278 ? 4.398 10.629 -11.099 1.00 96.56 278 PHE A N 1
ATOM 2175 C CA . PHE A 1 278 ? 3.811 11.609 -12.024 1.00 96.56 278 PHE A CA 1
ATOM 2176 C C . PHE A 1 278 ? 2.403 12.043 -11.598 1.00 96.56 278 PHE A C 1
ATOM 2178 O O . PHE A 1 278 ? 2.032 13.211 -11.760 1.00 96.56 278 PHE A O 1
ATOM 2185 N N . SER A 1 279 ? 1.646 11.121 -10.997 1.00 96.06 279 SER A N 1
ATOM 2186 C CA . SER A 1 279 ? 0.328 11.398 -10.431 1.00 96.06 279 SER A CA 1
ATOM 2187 C C . SER A 1 279 ? 0.363 12.184 -9.121 1.00 96.06 279 SER A C 1
ATOM 2189 O O . SER A 1 279 ? -0.709 12.559 -8.672 1.00 96.06 279 SER A O 1
ATOM 2191 N N . ASP A 1 280 ? 1.545 12.512 -8.575 1.00 95.62 280 ASP A N 1
ATOM 2192 C CA . ASP A 1 280 ? 1.793 13.207 -7.294 1.00 95.62 280 ASP A CA 1
ATOM 2193 C C . ASP A 1 280 ? 2.032 12.301 -6.072 1.00 95.62 280 ASP A C 1
ATOM 2195 O O . ASP A 1 280 ? 2.112 12.806 -4.958 1.00 95.62 280 ASP A O 1
ATOM 2199 N N . VAL A 1 281 ? 2.210 10.988 -6.242 1.00 95.50 281 VAL A N 1
ATOM 2200 C CA . VAL A 1 281 ? 2.475 10.074 -5.117 1.00 95.50 281 VAL A CA 1
ATOM 2201 C C . VAL A 1 281 ? 3.926 9.613 -5.118 1.00 95.50 281 VAL A C 1
ATOM 2203 O O . VAL A 1 281 ? 4.341 8.789 -5.927 1.00 95.50 281 VAL A O 1
ATOM 2206 N N . ASN A 1 282 ? 4.713 10.116 -4.171 1.00 92.12 282 ASN A N 1
ATOM 2207 C CA . ASN A 1 282 ? 6.064 9.630 -3.919 1.00 92.12 282 ASN A CA 1
ATOM 2208 C C . ASN A 1 282 ? 6.042 8.587 -2.801 1.00 92.12 282 ASN A C 1
ATOM 2210 O O . ASN A 1 282 ? 5.739 8.914 -1.660 1.00 92.12 282 ASN A O 1
ATOM 2214 N N . GLN A 1 283 ? 6.407 7.346 -3.110 1.00 86.81 283 GLN A N 1
ATOM 2215 C CA . GLN A 1 283 ? 6.317 6.227 -2.169 1.00 86.81 283 GLN A CA 1
ATOM 2216 C C . GLN A 1 283 ? 7.149 6.382 -0.894 1.00 86.81 283 GLN A C 1
ATOM 2218 O O . GLN A 1 283 ? 6.750 5.900 0.163 1.00 86.81 283 GLN A O 1
ATOM 2223 N N . GLY A 1 284 ? 8.320 7.017 -0.982 1.00 82.88 284 GLY A N 1
ATOM 2224 C CA . GLY A 1 284 ? 9.222 7.209 0.160 1.00 82.88 284 GLY A CA 1
ATOM 2225 C C . GLY A 1 284 ? 9.864 5.937 0.746 1.00 82.88 284 GLY A C 1
ATOM 2226 O O . GLY A 1 284 ? 10.777 6.071 1.559 1.00 82.88 284 GLY A O 1
ATOM 2227 N N . ASP A 1 285 ? 9.431 4.732 0.350 1.00 84.44 285 ASP A N 1
ATOM 2228 C CA . ASP A 1 285 ? 9.916 3.456 0.900 1.00 84.44 285 ASP A CA 1
ATOM 2229 C C . ASP A 1 285 ? 9.855 2.293 -0.110 1.00 84.44 285 ASP A C 1
ATOM 2231 O O . ASP A 1 285 ? 9.015 1.394 -0.029 1.00 84.44 285 ASP A O 1
ATOM 2235 N N . LEU A 1 286 ? 10.742 2.330 -1.107 1.00 90.50 286 LEU A N 1
ATOM 2236 C CA . LEU A 1 286 ? 10.863 1.258 -2.094 1.00 90.50 286 LEU A CA 1
ATOM 2237 C C . LEU A 1 286 ? 11.701 0.104 -1.519 1.00 90.50 286 LEU A C 1
ATOM 2239 O O . LEU A 1 286 ? 12.929 0.184 -1.497 1.00 90.50 286 LEU A O 1
ATOM 2243 N N . HIS A 1 287 ? 11.036 -0.967 -1.082 1.00 92.69 287 HIS A N 1
ATOM 2244 C CA . HIS A 1 287 ? 11.676 -2.148 -0.498 1.00 92.69 287 HIS A CA 1
ATOM 2245 C C . HIS A 1 287 ? 10.983 -3.450 -0.953 1.00 92.69 287 HIS A C 1
ATOM 2247 O O . HIS A 1 287 ? 9.755 -3.454 -1.067 1.00 92.69 287 HIS A O 1
ATOM 2253 N N . PRO A 1 288 ? 11.716 -4.562 -1.169 1.00 92.44 288 PRO A N 1
ATOM 2254 C CA . PRO A 1 288 ? 11.134 -5.858 -1.534 1.00 92.44 288 PRO A CA 1
ATOM 2255 C C . PRO A 1 288 ? 10.083 -6.396 -0.550 1.00 92.44 288 PRO A C 1
ATOM 2257 O O . PRO A 1 288 ? 9.178 -7.110 -0.970 1.00 92.44 288 PRO A O 1
ATOM 2260 N N . ASP A 1 289 ? 10.160 -6.027 0.733 1.00 90.69 289 ASP A N 1
ATOM 2261 C CA . ASP A 1 289 ? 9.153 -6.402 1.750 1.00 90.69 289 ASP A CA 1
ATOM 2262 C C . ASP A 1 289 ? 7.776 -5.772 1.503 1.00 90.69 289 ASP A C 1
ATOM 2264 O O . ASP A 1 289 ? 6.761 -6.255 1.996 1.00 90.69 289 ASP A O 1
ATOM 2268 N N . ASN A 1 290 ? 7.736 -4.675 0.746 1.00 93.50 290 ASN A N 1
ATOM 2269 C CA . ASN A 1 290 ? 6.518 -3.942 0.424 1.00 93.50 290 ASN A CA 1
ATOM 2270 C C . ASN A 1 290 ? 6.011 -4.269 -0.988 1.00 93.50 290 ASN A C 1
ATOM 2272 O O . ASN A 1 290 ? 5.200 -3.526 -1.534 1.00 93.50 290 ASN A O 1
ATOM 2276 N N . LEU A 1 291 ? 6.496 -5.348 -1.608 1.00 95.12 291 LEU A N 1
ATOM 2277 C CA . LEU A 1 291 ? 6.150 -5.728 -2.973 1.00 95.12 291 LEU A CA 1
ATOM 2278 C C . LEU A 1 291 ? 5.745 -7.195 -3.021 1.00 95.12 291 LEU A C 1
ATOM 2280 O O . LEU A 1 291 ? 6.492 -8.069 -2.587 1.00 95.12 291 LEU A O 1
ATOM 2284 N N . ILE A 1 292 ? 4.574 -7.456 -3.589 1.00 94.44 292 ILE A N 1
ATOM 2285 C CA . ILE A 1 292 ? 4.012 -8.790 -3.763 1.00 94.44 292 ILE A CA 1
ATOM 2286 C C . ILE A 1 292 ? 4.023 -9.122 -5.252 1.00 94.44 292 ILE A C 1
ATOM 2288 O O . ILE A 1 292 ? 3.528 -8.347 -6.070 1.00 94.44 292 ILE A O 1
ATOM 2292 N N . ILE A 1 293 ? 4.565 -10.283 -5.609 1.00 93.56 293 ILE A N 1
ATOM 2293 C CA . ILE A 1 293 ? 4.441 -10.850 -6.954 1.00 93.56 293 ILE A CA 1
ATOM 2294 C C . ILE A 1 293 ? 3.309 -11.873 -6.980 1.00 93.56 293 ILE A C 1
ATOM 2296 O O . ILE A 1 293 ? 3.153 -12.663 -6.046 1.00 93.56 293 ILE A O 1
ATOM 2300 N N . SER A 1 294 ? 2.514 -11.857 -8.047 1.00 92.81 294 SER A N 1
ATOM 2301 C CA . SER A 1 294 ? 1.358 -12.739 -8.197 1.00 92.81 294 SER A CA 1
ATOM 2302 C C . SER A 1 294 ? 1.110 -13.102 -9.660 1.00 92.81 294 SER A C 1
ATOM 2304 O O . SER A 1 294 ? 1.365 -12.303 -10.561 1.00 92.81 294 SER A O 1
ATOM 2306 N N . LEU A 1 295 ? 0.578 -14.303 -9.889 1.00 93.31 295 LEU A N 1
ATOM 2307 C CA . LEU A 1 295 ? -0.017 -14.745 -11.154 1.00 93.31 295 LEU A CA 1
ATOM 2308 C C . LEU A 1 295 ? -1.553 -14.711 -11.116 1.00 93.31 295 LEU A C 1
ATOM 2310 O O . LEU A 1 295 ? -2.190 -15.367 -11.932 1.00 93.31 295 LEU A O 1
ATOM 2314 N N . LYS A 1 296 ? -2.168 -13.994 -10.172 1.00 90.69 296 LYS A N 1
ATOM 2315 C CA . LYS A 1 296 ? -3.626 -13.915 -10.026 1.00 90.69 296 LYS A CA 1
ATOM 2316 C C . LYS A 1 296 ? -4.119 -12.473 -10.137 1.00 90.69 296 LYS A C 1
ATOM 2318 O O . LYS A 1 296 ? -3.524 -11.549 -9.589 1.00 90.69 296 LYS A O 1
ATOM 2323 N N . ASP A 1 297 ? -5.244 -12.292 -10.813 1.00 90.75 297 ASP A N 1
ATOM 2324 C CA . ASP A 1 297 ? -6.088 -11.100 -10.743 1.00 90.75 297 ASP A CA 1
ATOM 2325 C C . ASP A 1 297 ? -7.505 -11.531 -10.355 1.00 90.75 297 ASP A C 1
ATOM 2327 O O . ASP A 1 297 ? -8.286 -12.025 -11.174 1.00 90.75 297 ASP A O 1
ATOM 2331 N N . GLY A 1 298 ? -7.800 -11.452 -9.056 1.00 85.69 298 GLY A N 1
ATOM 2332 C CA . GLY A 1 298 ? -8.976 -12.095 -8.480 1.00 85.69 298 GLY A CA 1
ATOM 2333 C C . GLY A 1 298 ? -8.965 -13.602 -8.752 1.00 85.69 298 GLY A C 1
ATOM 2334 O O . GLY A 1 298 ? -8.101 -14.321 -8.264 1.00 85.69 298 GLY A O 1
ATOM 2335 N N . GLN A 1 299 ? -9.935 -14.075 -9.535 1.00 84.06 299 GLN A N 1
ATOM 2336 C CA . GLN A 1 299 ? -10.052 -15.488 -9.919 1.00 84.06 299 GLN A CA 1
ATOM 2337 C C . GLN A 1 299 ? -9.299 -15.830 -11.215 1.00 84.06 299 GLN A C 1
ATOM 2339 O O . GLN A 1 299 ? -9.162 -17.001 -11.565 1.00 84.06 299 GLN A O 1
ATOM 2344 N N . THR A 1 300 ? -8.807 -14.824 -11.938 1.00 88.75 300 THR A N 1
ATOM 2345 C CA . THR A 1 300 ? -8.135 -15.008 -13.225 1.00 88.75 300 THR A CA 1
ATOM 2346 C C . THR A 1 300 ? -6.663 -15.324 -13.005 1.00 88.75 300 THR A C 1
ATOM 2348 O O . THR A 1 300 ? -5.967 -14.584 -12.312 1.00 88.75 300 THR A O 1
ATOM 2351 N N . THR A 1 301 ? -6.163 -16.395 -13.620 1.00 90.25 301 THR A N 1
ATOM 2352 C CA . THR A 1 301 ? -4.721 -16.671 -13.680 1.00 90.25 301 THR A CA 1
ATOM 2353 C C . THR A 1 301 ? -4.097 -15.896 -14.841 1.00 90.25 301 THR A C 1
ATOM 2355 O O . THR A 1 301 ? -4.601 -15.934 -15.960 1.00 90.25 301 THR A O 1
ATOM 2358 N N . LEU A 1 302 ? -3.001 -15.193 -14.573 1.00 92.12 302 LEU A N 1
ATOM 2359 C CA . LEU A 1 302 ? -2.262 -14.378 -15.529 1.00 92.12 302 LEU A CA 1
ATOM 2360 C C . LEU A 1 302 ? -1.156 -15.197 -16.202 1.00 92.12 302 LEU A C 1
ATOM 2362 O O . LEU A 1 302 ? -0.508 -16.024 -15.563 1.00 92.12 302 LEU A O 1
ATOM 2366 N N . GLU A 1 303 ? -0.890 -14.907 -17.475 1.00 90.50 303 GLU A N 1
ATOM 2367 C CA . GLU A 1 303 ? 0.228 -15.510 -18.217 1.00 90.50 303 GLU A CA 1
ATOM 2368 C C . GLU A 1 303 ? 1.592 -14.996 -17.744 1.00 90.50 303 GLU A C 1
ATOM 2370 O O . GLU A 1 303 ? 2.591 -15.709 -17.793 1.00 90.50 303 GLU A O 1
ATOM 2375 N N . GLN A 1 304 ? 1.636 -13.750 -17.270 1.00 91.81 304 GLN A N 1
ATOM 2376 C CA . GLN A 1 304 ? 2.840 -13.118 -16.747 1.00 91.81 304 GLN A CA 1
ATOM 2377 C C . GLN A 1 304 ? 2.618 -12.626 -15.320 1.00 91.81 304 GLN A C 1
ATOM 2379 O O . GLN A 1 304 ? 1.518 -12.168 -14.996 1.00 91.81 304 GLN A O 1
ATOM 2384 N N . PRO A 1 305 ? 3.668 -12.617 -14.479 1.00 93.44 305 PRO A N 1
ATOM 2385 C CA . PRO A 1 305 ? 3.557 -12.068 -13.141 1.00 93.44 305 PRO A CA 1
ATOM 2386 C C . PRO A 1 305 ? 3.197 -10.580 -13.187 1.00 93.44 305 PRO A C 1
ATOM 2388 O O . PRO A 1 305 ? 3.768 -9.795 -13.961 1.00 93.44 305 PRO A O 1
ATOM 2391 N N . ARG A 1 306 ? 2.259 -10.199 -12.318 1.00 94.56 306 ARG A N 1
ATOM 2392 C CA . ARG A 1 306 ? 2.041 -8.813 -11.894 1.00 94.56 306 ARG A CA 1
ATOM 2393 C C . ARG A 1 306 ? 2.808 -8.557 -10.604 1.00 94.56 306 ARG A C 1
ATOM 2395 O O . ARG A 1 306 ? 3.038 -9.467 -9.807 1.00 94.56 306 ARG A O 1
ATOM 2402 N N . ILE A 1 307 ? 3.160 -7.298 -10.399 1.00 95.88 307 ILE A N 1
ATOM 2403 C CA . ILE A 1 307 ? 3.788 -6.809 -9.180 1.00 95.88 307 ILE A CA 1
ATOM 2404 C C . ILE A 1 307 ? 2.857 -5.793 -8.536 1.00 95.88 307 ILE A C 1
ATOM 2406 O O . ILE A 1 307 ? 2.293 -4.940 -9.217 1.00 95.88 307 ILE A O 1
ATOM 2410 N N . VAL A 1 308 ? 2.661 -5.931 -7.232 1.00 96.75 308 VAL A N 1
ATOM 2411 C CA . VAL A 1 308 ? 1.749 -5.103 -6.455 1.00 96.75 308 VAL A CA 1
ATOM 2412 C C . VAL A 1 308 ? 2.524 -4.505 -5.300 1.00 96.75 308 VAL A C 1
ATOM 2414 O O . VAL A 1 308 ? 3.103 -5.228 -4.490 1.00 96.75 308 VAL A O 1
ATOM 2417 N N . GLN A 1 309 ? 2.546 -3.182 -5.225 1.00 96.00 309 GLN A N 1
ATOM 2418 C CA . GLN A 1 309 ? 3.128 -2.474 -4.101 1.00 96.00 309 GLN A CA 1
ATOM 2419 C C . GLN A 1 309 ? 2.107 -2.369 -2.978 1.00 96.00 309 GLN A C 1
ATOM 2421 O O . GLN A 1 309 ? 0.939 -2.070 -3.192 1.00 96.00 309 GLN A O 1
ATOM 2426 N N . VAL A 1 310 ? 2.549 -2.621 -1.755 1.00 93.56 310 VAL A N 1
ATOM 2427 C CA . VAL A 1 310 ? 1.750 -2.485 -0.541 1.00 93.56 310 VAL A CA 1
ATOM 2428 C C . VAL A 1 310 ? 2.434 -1.513 0.420 1.00 93.56 310 VAL A C 1
ATOM 2430 O O . VAL A 1 310 ? 3.562 -1.085 0.205 1.00 93.56 310 VAL A O 1
ATOM 2433 N N . SER A 1 311 ? 1.744 -1.159 1.506 1.00 89.56 311 SER A N 1
ATOM 2434 C CA . SER A 1 311 ? 2.282 -0.318 2.591 1.00 89.56 311 SER A CA 1
ATOM 2435 C C . SER A 1 311 ? 2.608 1.130 2.190 1.00 89.56 311 SER A C 1
ATOM 2437 O O . SER A 1 311 ? 3.737 1.591 2.333 1.00 89.56 311 SER A O 1
ATOM 2439 N N . TYR A 1 312 ? 1.591 1.921 1.839 1.00 93.56 312 TYR A N 1
ATOM 2440 C CA . TYR A 1 312 ? 1.746 3.340 1.459 1.00 93.56 312 TYR A CA 1
ATOM 2441 C C . TYR A 1 312 ? 1.852 4.272 2.689 1.00 93.56 312 TYR A C 1
ATOM 2443 O O . TYR A 1 312 ? 1.612 5.473 2.611 1.00 93.56 312 TYR A O 1
ATOM 2451 N N . ARG A 1 313 ? 2.236 3.740 3.859 1.00 88.88 313 ARG A N 1
ATOM 2452 C CA . ARG A 1 313 ? 2.320 4.475 5.142 1.00 88.88 313 ARG A CA 1
ATOM 2453 C C . ARG A 1 313 ? 3.359 5.597 5.145 1.00 88.88 313 ARG A C 1
ATOM 2455 O O . ARG A 1 313 ? 3.302 6.483 5.992 1.00 88.88 313 ARG A O 1
ATOM 2462 N N . ARG A 1 314 ? 4.329 5.533 4.231 1.00 88.75 314 ARG A N 1
ATOM 2463 C CA . ARG A 1 314 ? 5.394 6.532 4.054 1.00 88.75 314 ARG A CA 1
ATOM 2464 C C . ARG A 1 314 ? 5.239 7.333 2.763 1.00 88.75 314 ARG A C 1
ATOM 2466 O O . ARG A 1 314 ? 6.106 8.153 2.462 1.00 88.75 314 ARG A O 1
ATOM 2473 N N . ALA A 1 315 ? 4.137 7.121 2.043 1.00 92.56 315 ALA A N 1
ATOM 2474 C CA . ALA A 1 315 ? 3.866 7.830 0.812 1.00 92.56 315 ALA A CA 1
ATOM 2475 C C . ALA A 1 315 ? 3.597 9.321 1.072 1.00 92.56 315 ALA A C 1
ATOM 2477 O O . ALA A 1 315 ? 3.015 9.736 2.080 1.00 92.56 315 ALA A O 1
ATOM 2478 N N . ALA A 1 316 ? 4.037 10.134 0.126 1.00 92.94 316 ALA A N 1
ATOM 2479 C CA . ALA A 1 316 ? 4.010 11.579 0.162 1.00 92.94 316 ALA A CA 1
ATOM 2480 C C . ALA A 1 316 ? 3.247 12.110 -1.057 1.00 92.94 316 ALA A C 1
ATOM 2482 O O . ALA A 1 316 ? 3.693 11.925 -2.188 1.00 92.94 316 ALA A O 1
ATOM 2483 N N . LEU A 1 317 ? 2.125 12.790 -0.820 1.00 94.62 317 LEU A N 1
ATOM 2484 C CA . LEU A 1 317 ? 1.407 13.570 -1.822 1.00 94.62 317 LEU A CA 1
ATOM 2485 C C . LEU A 1 317 ? 2.037 14.955 -1.861 1.00 94.62 317 LEU A C 1
ATOM 2487 O O . LEU A 1 317 ? 1.834 15.753 -0.939 1.00 94.62 317 LEU A O 1
ATOM 2491 N N . THR A 1 318 ? 2.854 15.231 -2.878 1.00 92.69 318 THR A N 1
ATOM 2492 C CA . THR A 1 318 ? 3.703 16.433 -2.861 1.00 92.69 318 THR A CA 1
ATOM 2493 C C . THR A 1 318 ? 2.906 17.736 -2.930 1.00 92.69 318 THR A C 1
ATOM 2495 O O . THR A 1 318 ? 3.339 18.746 -2.370 1.00 92.69 318 THR A O 1
ATOM 2498 N N . THR A 1 319 ? 1.683 17.701 -3.465 1.00 93.69 319 THR A N 1
ATOM 2499 C CA . THR A 1 319 ? 0.757 18.845 -3.456 1.00 93.69 319 THR A CA 1
ATOM 2500 C C . THR A 1 319 ? 0.071 19.107 -2.114 1.00 93.69 319 THR A C 1
ATOM 2502 O O . THR A 1 319 ? -0.420 20.215 -1.910 1.00 93.69 319 THR A O 1
ATOM 2505 N N . LEU A 1 320 ? 0.054 18.141 -1.188 1.00 93.38 320 LEU A N 1
ATOM 2506 C CA . LEU A 1 320 ? -0.538 18.301 0.150 1.00 93.38 320 LEU A CA 1
ATOM 2507 C C . LEU A 1 320 ? 0.504 18.594 1.242 1.00 93.38 320 LEU A C 1
ATOM 2509 O O . LEU A 1 320 ? 0.157 18.716 2.415 1.00 93.38 320 LEU A O 1
ATOM 2513 N N . ALA A 1 321 ? 1.783 18.687 0.877 1.00 92.06 321 ALA A N 1
ATOM 2514 C CA . ALA A 1 321 ? 2.871 18.974 1.805 1.00 92.06 321 ALA A CA 1
ATOM 2515 C C . ALA A 1 321 ? 2.743 20.364 2.461 1.00 92.06 321 ALA A C 1
ATOM 2517 O O . ALA A 1 321 ? 2.092 21.259 1.927 1.00 92.06 321 ALA A O 1
ATOM 2518 N N . LYS A 1 322 ? 3.449 20.594 3.581 1.00 91.12 322 LYS A N 1
ATOM 2519 C CA . LYS A 1 322 ? 3.560 21.924 4.228 1.00 91.12 322 LYS A CA 1
ATOM 2520 C C . LYS A 1 322 ? 4.064 22.994 3.264 1.00 91.12 322 LYS A C 1
ATOM 2522 O O . LYS A 1 322 ? 3.626 24.138 3.313 1.00 91.12 322 LYS A O 1
ATOM 2527 N N . VAL A 1 323 ? 5.003 22.605 2.406 1.00 91.25 323 VAL A N 1
ATOM 2528 C CA . VAL A 1 323 ? 5.477 23.399 1.275 1.00 91.25 323 VAL A CA 1
ATOM 2529 C C . VAL A 1 323 ? 5.111 22.609 0.024 1.00 91.25 323 VAL A C 1
ATOM 2531 O O . VAL A 1 323 ? 5.875 21.722 -0.353 1.00 91.25 323 VAL A O 1
ATOM 2534 N N . PRO A 1 324 ? 3.934 22.854 -0.580 1.00 91.94 324 PRO A N 1
ATOM 2535 C CA . PRO A 1 324 ? 3.492 22.108 -1.747 1.00 91.94 324 PRO A CA 1
ATOM 2536 C C . PRO A 1 324 ? 4.460 22.256 -2.917 1.00 91.94 324 PRO A C 1
ATOM 2538 O O . PRO A 1 324 ? 4.881 23.361 -3.267 1.00 91.94 324 PRO A O 1
ATOM 2541 N N . PHE A 1 325 ? 4.765 21.147 -3.576 1.00 89.56 325 PHE A N 1
ATOM 2542 C CA . PHE A 1 325 ? 5.488 21.139 -4.842 1.00 89.56 325 PHE A CA 1
ATOM 2543 C C . PHE A 1 325 ? 4.947 20.025 -5.728 1.00 89.56 325 PHE A C 1
ATOM 2545 O O . PHE A 1 325 ? 4.266 19.124 -5.261 1.00 89.56 325 PHE A O 1
ATOM 2552 N N . LYS A 1 326 ? 5.230 20.097 -7.029 1.00 88.81 326 LYS A N 1
ATOM 2553 C CA . LYS A 1 326 ? 4.922 19.019 -7.971 1.00 88.81 326 LYS A CA 1
ATOM 2554 C C . LYS A 1 326 ? 6.152 18.778 -8.828 1.00 88.81 326 LYS A C 1
ATOM 2556 O O . LYS A 1 326 ? 6.430 19.566 -9.734 1.00 88.81 326 LYS A O 1
ATOM 2561 N N . ILE A 1 327 ? 6.892 17.712 -8.512 1.00 86.25 327 ILE A N 1
ATOM 2562 C CA . ILE A 1 327 ? 8.222 17.414 -9.083 1.00 86.25 327 ILE A CA 1
ATOM 2563 C C . ILE A 1 327 ? 8.189 17.446 -10.616 1.00 86.25 327 ILE A C 1
ATOM 2565 O O . ILE A 1 327 ? 9.047 18.056 -11.248 1.00 86.25 327 ILE A O 1
ATOM 2569 N N . TYR A 1 328 ? 7.150 16.861 -11.212 1.00 91.81 328 TYR A N 1
ATOM 2570 C CA . TYR A 1 328 ? 7.027 16.698 -12.662 1.00 91.81 328 TYR A CA 1
ATOM 2571 C C . TYR A 1 328 ? 5.992 17.634 -13.291 1.00 91.81 328 TYR A C 1
ATOM 2573 O O . TYR A 1 328 ? 5.431 17.324 -14.336 1.00 91.81 328 TYR A O 1
ATOM 2581 N N . ARG A 1 329 ? 5.727 18.802 -12.684 1.00 89.69 329 ARG A N 1
ATOM 2582 C CA . ARG A 1 329 ? 4.719 19.765 -13.176 1.00 89.69 329 ARG A CA 1
ATOM 2583 C C . ARG A 1 329 ? 4.873 20.120 -14.658 1.00 89.69 329 ARG A C 1
ATOM 2585 O O . ARG A 1 329 ? 3.875 20.380 -15.318 1.00 89.69 329 ARG A O 1
ATOM 2592 N N . TYR A 1 330 ? 6.108 20.176 -15.149 1.00 89.88 330 TYR A N 1
ATOM 2593 C CA . TYR A 1 330 ? 6.430 20.593 -16.518 1.00 89.88 330 TYR A CA 1
ATOM 2594 C C . TYR A 1 330 ? 6.707 19.424 -17.467 1.00 89.88 330 TYR A C 1
ATOM 2596 O O . TYR A 1 330 ? 7.156 19.642 -18.592 1.00 89.88 330 TYR A O 1
ATOM 2604 N N . PHE A 1 331 ? 6.517 18.188 -17.017 1.00 93.94 331 PHE A N 1
ATOM 2605 C CA . PHE A 1 331 ? 6.702 17.025 -17.870 1.00 93.94 331 PHE A CA 1
ATOM 2606 C C . PHE A 1 331 ? 5.411 16.798 -18.661 1.00 93.94 331 PHE A C 1
ATOM 2608 O O . PHE A 1 331 ? 4.321 16.880 -18.099 1.00 93.94 331 PHE A O 1
ATOM 2615 N N . ALA A 1 332 ? 5.535 16.559 -19.967 1.00 91.75 332 ALA A N 1
ATOM 2616 C CA . ALA A 1 332 ? 4.379 16.297 -20.826 1.00 91.75 332 ALA A CA 1
ATOM 2617 C C . ALA A 1 332 ? 3.819 14.885 -20.592 1.00 91.75 332 ALA A C 1
ATOM 2619 O O . ALA A 1 332 ? 2.615 14.663 -20.682 1.00 91.75 332 ALA A O 1
ATOM 2620 N N . THR A 1 333 ? 4.707 13.951 -20.257 1.00 95.50 333 THR A N 1
ATOM 2621 C CA . THR A 1 333 ? 4.429 12.543 -19.958 1.00 95.50 333 THR A CA 1
ATOM 2622 C C . THR A 1 333 ? 5.150 12.137 -18.672 1.00 95.50 333 THR A C 1
ATOM 2624 O O . THR A 1 333 ? 5.894 12.934 -18.096 1.00 95.50 333 THR A O 1
ATOM 2627 N N . LYS A 1 334 ? 4.946 10.910 -18.180 1.00 95.81 334 LYS A N 1
ATOM 2628 C CA . LYS A 1 334 ? 5.639 10.444 -16.968 1.00 95.81 334 LYS A CA 1
ATOM 2629 C C . LYS A 1 334 ? 7.170 10.511 -17.131 1.00 95.81 334 LYS A C 1
ATOM 2631 O O . LYS A 1 334 ? 7.675 10.398 -18.248 1.00 95.81 334 LYS A O 1
ATOM 2636 N N . PRO A 1 335 ? 7.938 10.744 -16.055 1.00 96.19 335 PRO A N 1
ATOM 2637 C CA . PRO A 1 335 ? 9.394 10.816 -16.140 1.00 96.19 335 PRO A CA 1
ATOM 2638 C C . PRO A 1 335 ? 9.992 9.497 -16.629 1.00 96.19 335 PRO A C 1
ATOM 2640 O O . PRO A 1 335 ? 9.540 8.421 -16.245 1.00 96.19 335 PRO A O 1
ATOM 2643 N N . HIS A 1 336 ? 11.042 9.585 -17.444 1.00 96.25 336 HIS A N 1
ATOM 2644 C CA . HIS A 1 336 ? 11.813 8.411 -17.842 1.00 96.25 336 HIS A CA 1
ATOM 2645 C C . HIS A 1 336 ? 12.456 7.755 -16.602 1.00 96.25 336 HIS A C 1
ATOM 2647 O O . HIS A 1 336 ? 13.123 8.469 -15.841 1.00 96.25 336 HIS A O 1
ATOM 2653 N N . PRO A 1 337 ? 12.328 6.426 -16.388 1.00 96.00 337 PRO A N 1
ATOM 2654 C CA . PRO A 1 337 ? 12.869 5.735 -15.209 1.00 96.00 337 PRO A CA 1
ATOM 2655 C C . PRO A 1 337 ? 14.352 6.011 -14.930 1.00 96.00 337 PRO A C 1
ATOM 2657 O O . PRO A 1 337 ? 14.758 6.121 -13.775 1.00 96.00 337 PRO A O 1
ATOM 2660 N N . PHE A 1 338 ? 15.145 6.233 -15.979 1.00 93.19 338 PHE A N 1
ATOM 2661 C CA . PHE A 1 338 ? 16.547 6.668 -15.886 1.00 93.19 338 PHE A CA 1
ATOM 2662 C C . PHE A 1 338 ? 16.790 7.861 -14.941 1.00 93.19 338 PHE A C 1
ATOM 2664 O O . PHE A 1 338 ? 17.815 7.929 -14.275 1.00 93.19 338 PHE A O 1
ATOM 2671 N N . ILE A 1 339 ? 15.846 8.800 -14.823 1.00 91.62 339 ILE A N 1
ATOM 2672 C CA . ILE A 1 339 ? 15.978 9.973 -13.935 1.00 91.62 339 ILE A CA 1
ATOM 2673 C C . ILE A 1 339 ? 15.948 9.561 -12.453 1.00 91.62 339 ILE A C 1
ATOM 2675 O O . ILE A 1 339 ? 16.411 10.297 -11.578 1.00 91.62 339 ILE A O 1
ATOM 2679 N N . ARG A 1 340 ? 15.341 8.410 -12.145 1.00 91.56 340 ARG A N 1
ATOM 2680 C CA . ARG A 1 340 ? 14.949 8.033 -10.785 1.00 91.56 340 ARG A CA 1
ATOM 2681 C C . ARG A 1 340 ? 15.622 6.787 -10.262 1.00 91.56 340 ARG A C 1
ATOM 2683 O O . ARG A 1 340 ? 15.724 6.678 -9.037 1.00 91.56 340 ARG A O 1
ATOM 2690 N N . PHE A 1 341 ? 16.066 5.887 -11.129 1.00 92.50 341 PHE A N 1
ATOM 2691 C CA . PHE A 1 341 ? 16.683 4.631 -10.731 1.00 92.50 341 PHE A CA 1
ATOM 2692 C C . PHE A 1 341 ? 18.185 4.651 -10.980 1.00 92.50 341 PHE A C 1
ATOM 2694 O O . PHE A 1 341 ? 18.657 4.930 -12.073 1.00 92.50 341 PHE A O 1
ATOM 2701 N N . SER A 1 342 ? 18.920 4.329 -9.924 1.00 89.75 342 SER A N 1
ATOM 2702 C CA . SER A 1 342 ? 20.355 4.076 -9.924 1.00 89.75 342 SER A CA 1
ATOM 2703 C C . SER A 1 342 ? 20.614 2.811 -9.112 1.00 89.75 342 SER A C 1
ATOM 2705 O O . SER A 1 342 ? 19.740 2.375 -8.353 1.00 89.75 342 SER A O 1
ATOM 2707 N N . MET A 1 343 ? 21.826 2.257 -9.186 1.00 88.62 343 MET A N 1
ATOM 2708 C CA . MET A 1 343 ? 22.193 1.109 -8.346 1.00 88.62 343 MET A CA 1
ATOM 2709 C C . MET A 1 343 ? 22.012 1.381 -6.851 1.00 88.62 343 MET A C 1
ATOM 2711 O O . MET A 1 343 ? 21.650 0.473 -6.113 1.00 88.62 343 MET A O 1
ATOM 2715 N N . HIS A 1 344 ? 22.183 2.628 -6.398 1.00 88.50 344 HIS A N 1
ATOM 2716 C CA . HIS A 1 344 ? 21.937 2.985 -5.001 1.00 88.50 344 HIS A CA 1
ATOM 2717 C C . HIS A 1 344 ? 20.460 2.821 -4.616 1.00 88.50 344 HIS A C 1
ATOM 2719 O O . HIS A 1 344 ? 20.152 2.216 -3.592 1.00 88.50 344 HIS A O 1
ATOM 2725 N N . ARG A 1 345 ? 19.533 3.305 -5.455 1.00 90.19 345 ARG A N 1
ATOM 2726 C CA . ARG A 1 345 ? 18.090 3.146 -5.201 1.00 90.19 345 ARG A CA 1
ATOM 2727 C C . ARG A 1 345 ? 17.638 1.690 -5.331 1.00 90.19 345 ARG A C 1
ATOM 2729 O O . ARG A 1 345 ? 16.686 1.292 -4.670 1.00 90.19 345 ARG A O 1
ATOM 2736 N N . LEU A 1 346 ? 18.313 0.911 -6.173 1.00 92.25 346 LEU A N 1
ATOM 2737 C CA . LEU A 1 346 ? 18.022 -0.503 -6.409 1.00 92.25 346 LEU A CA 1
ATOM 2738 C C . LEU A 1 346 ? 18.807 -1.453 -5.502 1.00 92.25 346 LEU A C 1
ATOM 2740 O O . LEU A 1 346 ? 18.681 -2.664 -5.654 1.00 92.25 346 LEU A O 1
ATOM 2744 N N . LEU A 1 347 ? 19.573 -0.940 -4.537 1.00 89.62 347 LEU A N 1
ATOM 2745 C CA . LEU A 1 347 ? 20.368 -1.763 -3.629 1.00 89.62 347 LEU A CA 1
ATOM 2746 C C . LEU A 1 347 ? 19.542 -2.849 -2.906 1.00 89.62 347 LEU A C 1
ATOM 2748 O O . LEU A 1 347 ? 20.009 -3.989 -2.859 1.00 89.62 347 LEU A O 1
ATOM 2752 N N . PRO A 1 348 ? 18.305 -2.584 -2.427 1.00 91.31 348 PRO A N 1
ATOM 2753 C CA . PRO A 1 348 ? 17.463 -3.635 -1.847 1.00 91.31 348 PRO A CA 1
ATOM 2754 C C . PRO A 1 348 ? 17.112 -4.774 -2.823 1.00 91.31 348 PRO A C 1
ATOM 2756 O O . PRO A 1 348 ? 16.764 -5.869 -2.399 1.00 91.31 348 PRO A O 1
ATOM 2759 N N . PHE A 1 349 ? 17.225 -4.536 -4.132 1.00 92.25 349 PHE A N 1
ATOM 2760 C CA . PHE A 1 349 ? 16.866 -5.457 -5.213 1.00 92.25 349 PHE A CA 1
ATOM 2761 C C . PHE A 1 349 ? 18.088 -6.126 -5.846 1.00 92.25 349 PHE A C 1
ATOM 2763 O O . PHE A 1 349 ? 17.981 -6.672 -6.938 1.00 92.25 349 PHE A O 1
ATOM 2770 N N . VAL A 1 350 ? 19.259 -6.111 -5.205 1.00 89.25 350 VAL A N 1
ATOM 2771 C CA . VAL A 1 350 ? 20.494 -6.607 -5.837 1.00 89.25 350 VAL A CA 1
ATOM 2772 C C . VAL A 1 350 ? 20.399 -8.067 -6.317 1.00 89.25 350 VAL A C 1
ATOM 2774 O O . VAL A 1 350 ? 20.946 -8.392 -7.362 1.00 89.25 350 VAL A O 1
ATOM 2777 N N . GLY A 1 351 ? 19.630 -8.922 -5.630 1.00 88.00 351 GLY A N 1
ATOM 2778 C CA . GLY A 1 351 ? 19.362 -10.302 -6.066 1.00 88.00 351 GLY A CA 1
ATOM 2779 C C . GLY A 1 351 ? 18.434 -10.427 -7.284 1.00 88.00 351 GLY A C 1
ATOM 2780 O O . GLY A 1 351 ? 18.407 -11.460 -7.953 1.00 88.00 351 GLY A O 1
ATOM 2781 N N . TRP A 1 352 ? 17.677 -9.376 -7.593 1.00 89.31 352 TRP A N 1
ATOM 2782 C CA . TRP A 1 352 ? 16.802 -9.288 -8.764 1.00 89.31 352 TRP A CA 1
ATOM 2783 C C . TRP A 1 352 ? 17.528 -8.778 -10.008 1.00 89.31 352 TRP A C 1
ATOM 2785 O O . TRP A 1 352 ? 17.033 -8.959 -11.116 1.00 89.31 352 TRP A O 1
ATOM 2795 N N . LEU A 1 353 ? 18.699 -8.169 -9.835 1.00 90.94 353 LEU A N 1
ATOM 2796 C CA . LEU A 1 353 ? 19.511 -7.644 -10.924 1.00 90.94 353 LEU A CA 1
ATOM 2797 C C . LEU A 1 353 ? 20.650 -8.615 -11.268 1.00 90.94 353 LEU A C 1
ATOM 2799 O O . LEU A 1 353 ? 21.056 -9.424 -10.426 1.00 90.94 353 LEU A O 1
ATOM 2803 N N . PRO A 1 354 ? 21.189 -8.567 -12.493 1.00 89.94 354 PRO A N 1
ATOM 2804 C CA . PRO A 1 354 ? 22.424 -9.267 -12.807 1.00 89.94 354 PRO A CA 1
ATOM 2805 C C . PRO A 1 354 ? 23.592 -8.719 -11.967 1.00 89.94 354 PRO A C 1
ATOM 2807 O O . PRO A 1 354 ? 23.782 -7.501 -11.909 1.00 89.94 354 PRO A O 1
ATOM 2810 N N . PRO A 1 355 ? 24.416 -9.578 -11.334 1.00 85.38 355 PRO A N 1
ATOM 2811 C CA . PRO A 1 355 ? 25.539 -9.122 -10.510 1.00 85.38 355 PRO A CA 1
ATOM 2812 C C . PRO A 1 355 ? 26.537 -8.234 -11.266 1.00 85.38 355 PRO A C 1
ATOM 2814 O O . PRO A 1 355 ? 27.087 -7.301 -10.685 1.00 85.38 355 PRO A O 1
ATOM 2817 N N . SER A 1 356 ? 26.718 -8.480 -12.568 1.00 83.38 356 SER A N 1
ATOM 2818 C CA . SER A 1 356 ? 27.603 -7.710 -13.452 1.00 83.38 356 SER A CA 1
ATOM 2819 C C . SER A 1 356 ? 27.172 -6.254 -13.660 1.00 83.38 356 SER A C 1
ATOM 2821 O O . SER A 1 356 ? 27.953 -5.459 -14.172 1.00 83.38 356 SER A O 1
ATOM 2823 N N . TRP A 1 357 ? 25.945 -5.882 -13.282 1.00 87.12 357 TRP A N 1
ATOM 2824 C CA . TRP A 1 357 ? 25.457 -4.505 -13.405 1.00 87.12 357 TRP A CA 1
ATOM 2825 C C . TRP A 1 357 ? 25.919 -3.605 -12.265 1.00 87.12 357 TRP A C 1
ATOM 2827 O O . TRP A 1 357 ? 25.830 -2.379 -12.367 1.00 87.12 357 TRP A O 1
ATOM 2837 N N . GLN A 1 358 ? 26.425 -4.198 -11.182 1.00 80.75 358 GLN A N 1
ATOM 2838 C CA . GLN A 1 358 ? 27.155 -3.441 -10.181 1.00 80.75 358 GLN A CA 1
ATOM 2839 C C . GLN A 1 358 ? 28.384 -2.840 -10.869 1.00 80.75 358 GLN A C 1
ATOM 2841 O O . GLN A 1 358 ? 29.124 -3.549 -11.552 1.00 80.75 358 GLN A O 1
ATOM 2846 N N . GLY A 1 359 ? 28.578 -1.525 -10.729 1.00 73.50 359 GLY A N 1
ATOM 2847 C CA . GLY A 1 359 ? 29.757 -0.868 -11.285 1.00 73.50 359 GLY A CA 1
ATOM 2848 C C . GLY A 1 359 ? 31.048 -1.543 -10.793 1.00 73.50 359 GLY A C 1
ATOM 2849 O O . GLY A 1 359 ? 31.028 -2.257 -9.783 1.00 73.50 359 GLY A O 1
ATOM 2850 N N . PRO A 1 360 ? 32.186 -1.328 -11.473 1.00 72.50 360 PRO A N 1
ATOM 2851 C CA . PRO A 1 360 ? 33.468 -1.882 -11.047 1.00 72.50 360 PRO A CA 1
ATOM 2852 C C . PRO A 1 360 ? 33.711 -1.628 -9.555 1.00 72.50 360 PRO A C 1
ATOM 2854 O O . PRO A 1 360 ? 33.344 -0.570 -9.052 1.00 72.50 360 PRO A O 1
ATOM 2857 N N . LYS A 1 361 ? 34.400 -2.533 -8.844 1.00 71.81 361 LYS A N 1
ATOM 2858 C CA . LYS A 1 361 ? 34.709 -2.343 -7.406 1.00 71.81 361 LYS A CA 1
ATOM 2859 C C . LYS A 1 361 ? 35.338 -0.976 -7.094 1.00 71.81 361 LYS A C 1
ATOM 2861 O O . LYS A 1 361 ? 35.122 -0.432 -6.017 1.00 71.81 361 LYS A O 1
ATOM 2866 N N . ASN A 1 362 ? 36.087 -0.427 -8.051 1.00 70.75 362 ASN A N 1
ATOM 2867 C CA . ASN A 1 362 ? 36.786 0.852 -7.935 1.00 70.75 362 ASN A CA 1
ATOM 2868 C C . ASN A 1 362 ? 35.944 2.059 -8.401 1.00 70.75 362 ASN A C 1
ATOM 2870 O O . ASN A 1 362 ? 36.371 3.194 -8.217 1.00 70.75 362 ASN A O 1
ATOM 2874 N N . ASP A 1 363 ? 34.781 1.829 -9.017 1.00 68.31 363 ASP A N 1
ATOM 2875 C CA . ASP A 1 363 ? 33.834 2.863 -9.449 1.00 68.31 363 ASP A CA 1
ATOM 2876 C C . ASP A 1 363 ? 32.382 2.325 -9.460 1.00 68.31 363 ASP A C 1
ATOM 2878 O O . ASP A 1 363 ? 31.759 2.178 -10.519 1.00 68.31 363 ASP A O 1
ATOM 2882 N N . PRO A 1 364 ? 31.809 2.009 -8.281 1.00 67.25 364 PRO A N 1
ATOM 2883 C CA . PRO A 1 364 ? 30.463 1.435 -8.163 1.00 67.25 364 PRO A CA 1
ATOM 2884 C C . PRO A 1 364 ? 29.354 2.371 -8.675 1.00 67.25 364 PRO A C 1
ATOM 2886 O O . PRO A 1 364 ? 28.211 1.947 -8.840 1.00 67.25 364 PRO A O 1
ATOM 2889 N N . ASN A 1 365 ? 29.689 3.635 -8.951 1.00 66.31 365 ASN A N 1
ATOM 2890 C CA . ASN A 1 365 ? 28.774 4.664 -9.433 1.00 66.31 365 ASN A CA 1
ATOM 2891 C C . ASN A 1 365 ? 28.653 4.714 -10.965 1.00 66.31 365 ASN A C 1
ATOM 2893 O O . ASN A 1 365 ? 27.921 5.562 -11.473 1.00 66.31 365 ASN A O 1
ATOM 2897 N N . LYS A 1 366 ? 29.316 3.814 -11.705 1.00 77.12 366 LYS A N 1
ATOM 2898 C CA . LYS A 1 366 ? 29.164 3.674 -13.165 1.00 77.12 366 LYS A CA 1
ATOM 2899 C C . LYS A 1 366 ? 28.503 2.347 -13.558 1.00 77.12 366 LYS A C 1
ATOM 2901 O O . LYS A 1 366 ? 29.178 1.461 -14.088 1.00 77.12 366 LYS A O 1
ATOM 2906 N N . PRO A 1 367 ? 27.192 2.179 -13.321 1.00 85.38 367 PRO A N 1
ATOM 2907 C CA . PRO A 1 367 ? 26.484 0.949 -13.650 1.00 85.38 367 PRO A CA 1
ATOM 2908 C C . PRO A 1 367 ? 26.064 0.920 -15.128 1.00 85.38 367 PRO A C 1
ATOM 2910 O O . PRO A 1 367 ? 24.879 0.915 -15.449 1.00 85.38 367 PRO A O 1
ATOM 2913 N N . ILE A 1 368 ? 27.036 0.897 -16.046 1.00 83.44 368 ILE A N 1
ATOM 2914 C CA . ILE A 1 368 ? 26.788 1.078 -17.490 1.00 83.44 368 ILE A CA 1
ATOM 2915 C C . ILE A 1 368 ? 25.773 0.080 -18.072 1.00 83.44 368 ILE A C 1
ATOM 2917 O O . ILE A 1 368 ? 24.994 0.435 -18.955 1.00 83.44 368 ILE A O 1
ATOM 2921 N N . PHE A 1 369 ? 25.739 -1.150 -17.554 1.00 86.69 369 PHE A N 1
ATOM 2922 C CA . PHE A 1 369 ? 24.778 -2.165 -17.986 1.00 86.69 369 PHE A CA 1
ATOM 2923 C C . PHE A 1 369 ? 23.348 -1.865 -17.514 1.00 86.69 369 PHE A C 1
ATOM 2925 O O . PHE A 1 369 ? 22.414 -2.045 -18.293 1.00 86.69 369 PHE A O 1
ATOM 2932 N N . LEU A 1 370 ? 23.169 -1.338 -16.293 1.00 90.19 370 LEU A N 1
ATOM 2933 C CA . LEU A 1 370 ? 21.863 -0.852 -15.831 1.00 90.19 370 LEU A CA 1
ATOM 2934 C C . LEU A 1 370 ? 21.406 0.324 -16.695 1.00 90.19 370 LEU A C 1
ATOM 2936 O O . LEU A 1 370 ? 20.275 0.331 -17.174 1.00 90.19 370 LEU A O 1
ATOM 2940 N N . ASP A 1 371 ? 22.287 1.301 -16.906 1.00 88.56 371 ASP A N 1
ATOM 2941 C CA . ASP A 1 371 ? 21.983 2.502 -17.683 1.00 88.56 371 ASP A CA 1
ATOM 2942 C C . ASP A 1 371 ? 21.524 2.142 -19.102 1.00 88.56 371 ASP A C 1
ATOM 2944 O O . ASP A 1 371 ? 20.515 2.659 -19.591 1.00 88.56 371 ASP A O 1
ATOM 2948 N N . ARG A 1 372 ? 22.224 1.197 -19.741 1.00 86.12 372 ARG A N 1
ATOM 2949 C CA . ARG A 1 372 ? 21.853 0.662 -21.052 1.00 86.12 372 ARG A CA 1
ATOM 2950 C C . ARG A 1 372 ? 20.511 -0.050 -21.021 1.00 86.12 372 ARG A C 1
ATOM 2952 O O . ARG A 1 372 ? 19.679 0.200 -21.889 1.00 86.12 372 ARG A O 1
ATOM 2959 N N . TRP A 1 373 ? 20.303 -0.938 -20.053 1.00 91.88 373 TRP A N 1
ATOM 2960 C CA . TRP A 1 373 ? 19.048 -1.669 -19.945 1.00 91.88 373 TRP A CA 1
ATOM 2961 C C . TRP A 1 373 ? 17.861 -0.720 -19.756 1.00 91.88 373 TRP A C 1
ATOM 2963 O O . TRP A 1 373 ? 16.828 -0.915 -20.391 1.00 91.88 373 TRP A O 1
ATOM 2973 N N . LEU A 1 374 ? 18.017 0.348 -18.968 1.00 93.25 374 LEU A N 1
ATOM 2974 C CA . LEU A 1 374 ? 16.993 1.380 -18.800 1.00 93.25 374 LEU A CA 1
ATOM 2975 C C . LEU A 1 374 ? 16.681 2.095 -20.121 1.00 93.25 374 LEU A C 1
ATOM 2977 O O . LEU A 1 374 ? 15.510 2.273 -20.444 1.00 93.25 374 LEU A O 1
ATOM 2981 N N . ALA A 1 375 ? 17.699 2.491 -20.888 1.00 90.38 375 ALA A N 1
ATOM 2982 C CA . ALA A 1 375 ? 17.494 3.153 -22.177 1.00 90.38 375 ALA A CA 1
ATOM 2983 C C . ALA A 1 375 ? 16.848 2.219 -23.218 1.00 90.38 375 ALA A C 1
ATOM 2985 O O . ALA A 1 375 ? 15.963 2.627 -23.961 1.00 90.38 375 ALA A O 1
ATOM 2986 N N . PHE A 1 376 ? 17.237 0.942 -23.247 1.00 90.31 376 PHE A N 1
ATOM 2987 C CA . PHE A 1 376 ? 16.631 -0.037 -24.152 1.00 90.31 376 PHE A CA 1
ATOM 2988 C C . PHE A 1 376 ? 15.176 -0.350 -23.771 1.00 90.31 376 PHE A C 1
ATOM 2990 O O . PHE A 1 376 ? 14.293 -0.361 -24.621 1.00 90.31 376 PHE A O 1
ATOM 2997 N N . THR A 1 377 ? 14.918 -0.571 -22.482 1.00 94.75 377 THR A N 1
ATOM 2998 C CA . THR A 1 377 ? 13.607 -1.011 -21.978 1.00 94.75 377 THR A CA 1
ATOM 2999 C C . THR A 1 377 ? 12.558 0.094 -22.042 1.00 94.75 377 THR A C 1
ATOM 3001 O O . THR A 1 377 ? 11.396 -0.175 -22.334 1.00 94.75 377 THR A O 1
ATOM 3004 N N . PHE A 1 378 ? 12.952 1.338 -21.760 1.00 95.25 378 PHE A N 1
ATOM 3005 C CA . PHE A 1 378 ? 12.027 2.472 -21.676 1.00 95.25 378 PHE A CA 1
ATOM 3006 C C . PHE A 1 378 ? 12.087 3.400 -22.895 1.00 95.25 378 PHE A C 1
ATOM 3008 O O . PHE A 1 378 ? 11.278 4.324 -23.000 1.00 95.25 378 PHE A O 1
ATOM 3015 N N . GLY A 1 379 ? 12.963 3.104 -23.856 1.00 91.44 379 GLY A N 1
ATOM 3016 C CA . GLY A 1 379 ? 13.081 3.812 -25.124 1.00 91.44 379 GLY A CA 1
ATOM 3017 C C . GLY A 1 379 ? 14.036 5.011 -25.079 1.00 91.44 379 GLY A C 1
ATOM 3018 O O . GLY A 1 379 ? 14.694 5.272 -24.071 1.00 91.44 379 GLY A O 1
ATOM 3019 N N . PRO A 1 380 ? 14.128 5.764 -26.188 1.00 87.44 380 PRO A N 1
ATOM 3020 C CA . PRO A 1 380 ? 15.098 6.844 -26.323 1.00 87.44 380 PRO A CA 1
ATOM 3021 C C . PRO A 1 380 ? 14.831 7.991 -25.338 1.00 87.44 380 PRO A C 1
ATOM 3023 O O . PRO A 1 380 ? 13.722 8.181 -24.833 1.00 87.44 380 PRO A O 1
ATOM 3026 N N . PHE A 1 381 ? 15.861 8.796 -25.077 1.00 87.62 381 PHE A N 1
ATOM 3027 C CA . PHE A 1 381 ? 15.752 9.993 -24.232 1.00 87.62 381 PHE A CA 1
ATOM 3028 C C . PHE A 1 381 ? 15.127 11.187 -24.967 1.00 87.62 381 PHE A C 1
ATOM 3030 O O . PHE A 1 381 ? 14.628 12.122 -24.340 1.00 87.62 381 PHE A O 1
ATOM 3037 N N . THR A 1 382 ? 15.152 11.158 -26.297 1.00 84.00 382 THR A N 1
ATOM 3038 C CA . THR A 1 382 ? 14.547 12.142 -27.195 1.00 84.00 382 THR A CA 1
ATOM 3039 C C . THR A 1 382 ? 13.334 11.538 -27.887 1.00 84.00 382 THR A C 1
ATOM 3041 O O . THR A 1 382 ? 13.293 10.339 -28.132 1.00 84.00 382 THR A O 1
ATOM 3044 N N . ASN A 1 383 ? 12.325 12.364 -28.186 1.00 85.56 383 ASN A N 1
ATOM 3045 C CA . ASN A 1 383 ? 11.150 11.972 -28.982 1.00 85.56 383 ASN A CA 1
ATOM 3046 C C . ASN A 1 383 ? 10.368 10.745 -28.461 1.00 85.56 383 ASN A C 1
ATOM 3048 O O . ASN A 1 383 ? 9.653 10.092 -29.216 1.00 85.56 383 ASN A O 1
ATOM 3052 N N . ASN A 1 384 ? 10.462 10.444 -27.165 1.00 90.56 384 ASN A N 1
ATOM 3053 C CA . ASN A 1 384 ? 9.784 9.308 -26.556 1.00 90.56 384 ASN A CA 1
ATOM 3054 C C . ASN A 1 384 ? 8.314 9.649 -26.238 1.00 90.56 384 ASN A C 1
ATOM 3056 O O . ASN A 1 384 ? 8.055 10.570 -25.458 1.00 90.56 384 ASN A O 1
ATOM 3060 N N . PRO A 1 385 ? 7.332 8.931 -26.816 1.00 93.62 385 PRO A N 1
ATOM 3061 C CA . PRO A 1 385 ? 5.916 9.239 -26.622 1.00 93.62 385 PRO A CA 1
ATOM 3062 C C . PRO A 1 385 ? 5.403 8.851 -25.229 1.00 93.62 385 PRO A C 1
ATOM 3064 O O . PRO A 1 385 ? 4.374 9.364 -24.793 1.00 93.62 385 PRO A O 1
ATOM 3067 N N . THR A 1 386 ? 6.104 7.960 -24.524 1.00 95.75 386 THR A N 1
ATOM 3068 C CA . THR A 1 386 ? 5.678 7.426 -23.223 1.00 95.75 386 THR A CA 1
ATOM 3069 C C . THR A 1 386 ? 6.335 8.167 -22.066 1.00 95.75 386 THR A C 1
ATOM 3071 O O . THR A 1 386 ? 5.695 8.378 -21.032 1.00 95.75 386 THR A O 1
ATOM 3074 N N . TYR A 1 387 ? 7.592 8.589 -22.236 1.00 96.62 387 TYR A N 1
ATOM 3075 C CA . TYR A 1 387 ? 8.394 9.166 -21.163 1.00 96.62 387 TYR A CA 1
ATOM 3076 C C . TYR A 1 387 ? 9.010 10.511 -21.527 1.00 96.62 387 TYR A C 1
ATOM 3078 O O . TYR A 1 387 ? 9.483 10.730 -22.635 1.00 96.62 387 TYR A O 1
ATOM 3086 N N . THR A 1 388 ? 9.080 11.406 -20.546 1.00 95.38 388 THR A N 1
ATOM 3087 C CA . THR A 1 388 ? 9.818 12.663 -20.661 1.00 95.38 388 THR A CA 1
ATOM 3088 C C . THR A 1 388 ? 11.181 12.511 -19.989 1.00 95.38 388 THR A C 1
ATOM 3090 O O . THR A 1 388 ? 11.262 12.189 -18.799 1.00 95.38 388 THR A O 1
ATOM 3093 N N . PHE A 1 389 ? 12.256 12.812 -20.720 1.00 92.12 389 PHE A N 1
ATOM 3094 C CA . PHE A 1 389 ? 13.599 12.975 -20.168 1.00 92.12 389 PHE A CA 1
ATOM 3095 C C . PHE A 1 389 ? 14.043 14.439 -20.251 1.00 92.12 389 PHE A C 1
ATOM 3097 O O . PHE A 1 389 ? 13.865 15.105 -21.268 1.00 92.12 389 PHE A O 1
ATOM 3104 N N . ARG A 1 390 ? 14.603 14.965 -19.156 1.00 86.31 390 ARG A N 1
ATOM 3105 C CA . ARG A 1 390 ? 15.203 16.305 -19.104 1.00 86.31 390 ARG A CA 1
ATOM 3106 C C . ARG A 1 390 ? 16.589 16.196 -18.484 1.00 86.31 390 ARG A C 1
ATOM 3108 O O . ARG A 1 390 ? 16.710 16.040 -17.273 1.00 86.31 390 ARG A O 1
ATOM 3115 N N . GLY A 1 391 ? 17.619 16.276 -19.314 1.00 83.19 391 GLY A N 1
ATOM 3116 C CA . GLY A 1 391 ? 19.013 16.169 -18.901 1.00 83.19 391 GLY A CA 1
ATOM 3117 C C . GLY A 1 391 ? 19.919 15.888 -20.093 1.00 83.19 391 GLY A C 1
ATOM 3118 O O . GLY A 1 391 ? 19.449 15.797 -21.225 1.00 83.19 391 GLY A O 1
ATOM 3119 N N . ASN A 1 392 ? 21.212 15.726 -19.821 1.00 77.00 392 ASN A N 1
ATOM 3120 C CA . ASN A 1 392 ? 22.155 15.213 -20.807 1.00 77.00 392 ASN A CA 1
ATOM 3121 C C . ASN A 1 392 ? 22.266 13.698 -20.607 1.00 77.00 392 ASN A 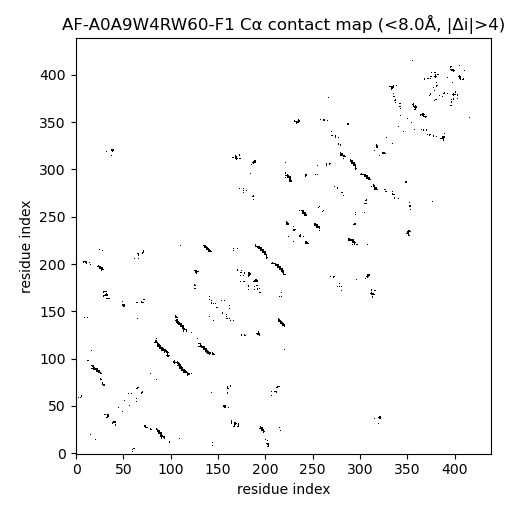C 1
ATOM 3123 O O . ASN A 1 392 ? 22.623 13.282 -19.499 1.00 77.00 392 ASN A O 1
ATOM 3127 N N . PRO A 1 393 ? 21.950 12.869 -21.617 1.00 71.38 393 PRO A N 1
ATOM 3128 C CA . PRO A 1 393 ? 22.164 11.436 -21.501 1.00 71.38 393 PRO A CA 1
ATOM 3129 C C . PRO A 1 393 ? 23.666 11.149 -21.334 1.00 71.38 393 PRO A C 1
ATOM 3131 O O . PRO A 1 393 ? 24.497 11.911 -21.846 1.00 71.38 393 PRO A O 1
ATOM 3134 N N . PRO A 1 394 ? 24.055 10.077 -20.624 1.00 70.44 394 PRO A N 1
ATOM 3135 C CA . PRO A 1 394 ? 25.459 9.704 -20.531 1.00 70.44 394 PRO A CA 1
ATOM 3136 C C . PRO A 1 394 ? 26.023 9.448 -21.932 1.00 70.44 394 PRO A C 1
ATOM 3138 O O . PRO A 1 394 ? 25.415 8.731 -22.725 1.00 70.44 394 PRO A O 1
ATOM 3141 N N . ALA A 1 395 ? 27.211 9.982 -22.230 1.00 64.19 395 ALA A N 1
ATOM 3142 C CA . ALA A 1 395 ? 27.822 9.897 -23.563 1.00 64.19 395 ALA A CA 1
ATOM 3143 C C . ALA A 1 395 ? 28.016 8.452 -24.082 1.00 64.19 395 ALA A C 1
ATOM 3145 O O . ALA A 1 395 ? 28.133 8.244 -25.286 1.00 64.19 395 ALA A O 1
ATOM 3146 N N . GLY A 1 396 ? 28.036 7.455 -23.187 1.00 62.72 396 GLY A N 1
ATOM 3147 C CA . GLY A 1 396 ? 28.143 6.030 -23.522 1.00 62.72 396 GLY A CA 1
ATOM 3148 C C . GLY A 1 396 ? 26.813 5.285 -23.693 1.00 62.72 396 GLY A C 1
ATOM 3149 O O . GLY A 1 396 ? 26.848 4.101 -23.998 1.00 62.72 396 GLY A O 1
ATOM 3150 N N . VAL A 1 397 ? 25.662 5.939 -23.496 1.00 63.88 397 VAL A N 1
ATOM 3151 C CA . VAL A 1 397 ? 24.327 5.302 -23.414 1.00 63.88 397 VAL A CA 1
ATOM 3152 C C . VAL A 1 397 ? 23.370 5.929 -24.437 1.00 63.88 397 VAL A C 1
ATOM 3154 O O . VAL A 1 397 ? 22.179 6.101 -24.202 1.00 63.88 397 VAL A O 1
ATOM 3157 N N . ILE A 1 398 ? 23.899 6.331 -25.592 1.00 59.84 398 ILE A N 1
ATOM 3158 C CA . ILE A 1 398 ? 23.077 6.905 -26.657 1.00 59.84 398 ILE A CA 1
ATOM 3159 C C . ILE A 1 398 ? 22.350 5.755 -27.355 1.00 59.84 398 ILE A C 1
ATOM 3161 O O . ILE A 1 398 ? 22.971 4.955 -28.056 1.00 59.84 398 ILE A O 1
ATOM 3165 N N . VAL A 1 399 ? 21.046 5.683 -27.106 1.00 58.75 399 VAL A N 1
ATOM 3166 C CA . VAL A 1 399 ? 20.079 4.960 -27.927 1.00 58.75 399 VAL A CA 1
ATOM 3167 C C . VAL A 1 399 ? 19.478 6.009 -28.853 1.00 58.75 399 VAL A C 1
ATOM 3169 O O . VAL A 1 399 ? 18.906 6.988 -28.367 1.00 58.75 399 VAL A O 1
ATOM 3172 N N . ASP A 1 400 ? 19.705 5.879 -30.157 1.00 57.84 400 ASP A N 1
ATOM 3173 C CA . ASP A 1 400 ? 19.140 6.821 -31.124 1.00 57.84 400 ASP A CA 1
ATOM 3174 C C . ASP A 1 400 ? 17.620 6.628 -31.283 1.00 57.84 400 ASP A C 1
ATOM 3176 O O . ASP A 1 400 ? 17.022 5.708 -30.720 1.00 57.84 400 ASP A O 1
ATOM 3180 N N . ASP A 1 401 ? 16.982 7.497 -32.069 1.00 55.44 401 ASP A N 1
ATOM 3181 C CA . ASP A 1 401 ? 15.537 7.444 -32.333 1.00 55.44 401 ASP A CA 1
ATOM 3182 C C . ASP A 1 401 ? 15.093 6.126 -33.023 1.00 55.44 401 ASP A C 1
ATOM 3184 O O . ASP A 1 401 ? 13.895 5.860 -33.121 1.00 55.44 401 ASP A O 1
ATOM 3188 N N . SER A 1 402 ? 16.032 5.282 -33.482 1.00 55.56 402 SER A N 1
ATOM 3189 C CA . SER A 1 402 ? 15.774 3.946 -34.040 1.00 55.56 402 SER A CA 1
ATOM 3190 C C . SER A 1 402 ? 15.946 2.800 -33.033 1.00 55.56 402 SER A C 1
ATOM 3192 O O . SER A 1 402 ? 15.716 1.642 -33.378 1.00 55.56 402 SER A O 1
ATOM 3194 N N . GLY A 1 403 ? 16.317 3.099 -31.783 1.00 55.56 403 GLY A N 1
ATOM 3195 C CA . GLY A 1 403 ? 16.570 2.088 -30.755 1.00 55.56 403 GLY A CA 1
ATOM 3196 C C . GLY A 1 403 ? 17.965 1.456 -30.832 1.00 55.56 403 GLY A C 1
ATOM 3197 O O . GLY A 1 403 ? 18.244 0.520 -30.081 1.00 55.56 403 GLY A O 1
ATOM 3198 N N . MET A 1 404 ? 18.848 1.945 -31.712 1.00 54.53 404 MET A N 1
ATOM 3199 C CA . MET A 1 404 ? 20.187 1.382 -31.893 1.00 54.53 404 MET A CA 1
ATOM 3200 C C . MET A 1 404 ? 21.134 1.901 -30.814 1.00 54.53 404 MET A C 1
ATOM 3202 O O . MET A 1 404 ? 21.243 3.105 -30.567 1.00 54.53 404 MET A O 1
ATOM 3206 N N . VAL A 1 405 ? 21.822 0.970 -30.153 1.00 58.56 405 VAL A N 1
ATOM 3207 C CA . VAL A 1 405 ? 22.831 1.280 -29.137 1.00 58.56 405 VAL A CA 1
ATOM 3208 C C . VAL A 1 405 ? 24.155 1.574 -29.837 1.00 58.56 405 VAL A C 1
ATOM 3210 O O . VAL A 1 405 ? 24.467 0.960 -30.854 1.00 58.56 405 VAL A O 1
ATOM 3213 N N . SER A 1 406 ? 24.970 2.487 -29.302 1.00 62.00 406 SER A N 1
ATOM 3214 C CA . SER A 1 406 ? 26.290 2.754 -29.888 1.00 62.00 406 SER A CA 1
ATOM 3215 C C . SER A 1 406 ? 27.107 1.452 -30.078 1.00 62.00 406 SER A C 1
ATOM 3217 O O . SER A 1 406 ? 27.073 0.585 -29.197 1.00 62.00 406 SER A O 1
ATOM 3219 N N . PRO A 1 407 ? 27.905 1.311 -31.157 1.00 60.81 407 PRO A N 1
ATOM 3220 C CA . PRO A 1 407 ? 28.722 0.111 -31.408 1.00 60.81 407 PRO A CA 1
ATOM 3221 C C . PRO A 1 407 ? 29.661 -0.264 -30.250 1.00 60.81 407 PRO A C 1
ATOM 3223 O O . PRO A 1 407 ? 30.003 -1.427 -30.039 1.00 60.81 407 PRO A O 1
ATOM 3226 N N . PHE A 1 408 ? 30.070 0.733 -29.461 1.00 60.00 408 PHE A N 1
ATOM 3227 C CA . PHE A 1 408 ? 30.848 0.539 -28.240 1.00 60.00 408 PHE A CA 1
ATOM 3228 C C . PHE A 1 408 ? 30.087 -0.289 -27.195 1.00 60.00 408 PHE A C 1
ATOM 3230 O O . PHE A 1 408 ? 30.662 -1.156 -26.538 1.00 60.00 408 PHE A O 1
ATOM 3237 N N . SER A 1 409 ? 28.784 -0.055 -27.074 1.00 56.69 409 SER A N 1
ATOM 3238 C CA . SER A 1 409 ? 27.923 -0.756 -26.130 1.00 56.69 409 SER A CA 1
ATOM 3239 C C . SER A 1 409 ? 27.686 -2.200 -26.563 1.00 56.69 409 SER A C 1
ATOM 3241 O O . SER A 1 409 ? 27.798 -3.107 -25.744 1.00 56.69 409 SER A O 1
ATOM 3243 N N . GLU A 1 410 ? 27.399 -2.464 -27.841 1.00 64.12 410 GLU A N 1
ATOM 3244 C CA . GLU A 1 410 ? 27.227 -3.838 -28.349 1.00 64.12 410 GLU A CA 1
ATOM 3245 C C . GLU A 1 410 ? 28.436 -4.730 -28.046 1.00 64.12 410 GLU A C 1
ATOM 3247 O O . GLU A 1 410 ? 28.271 -5.852 -27.568 1.00 64.12 410 GLU A O 1
ATOM 3252 N N . ASN A 1 411 ? 29.647 -4.192 -28.206 1.00 68.06 411 ASN A N 1
ATOM 3253 C CA . ASN A 1 411 ? 30.890 -4.885 -27.868 1.00 68.06 411 ASN A CA 1
ATOM 3254 C C . ASN A 1 411 ? 30.979 -5.241 -26.367 1.00 68.06 411 ASN A C 1
ATOM 3256 O O . ASN A 1 411 ? 31.392 -6.341 -26.012 1.00 68.06 411 ASN A O 1
ATOM 3260 N N . LEU A 1 412 ? 30.533 -4.347 -25.478 1.00 65.62 412 LEU A N 1
ATOM 3261 C CA . LEU A 1 412 ? 30.496 -4.586 -24.028 1.00 65.62 412 LEU A CA 1
ATOM 3262 C C . LEU A 1 412 ? 29.532 -5.712 -23.616 1.00 65.62 412 LEU A C 1
ATOM 3264 O O . LEU A 1 412 ? 29.880 -6.498 -22.740 1.00 65.62 412 LEU A O 1
ATOM 3268 N N . GLU A 1 413 ? 28.352 -5.826 -24.238 1.00 66.62 413 GLU A N 1
ATOM 3269 C CA . GLU A 1 413 ? 27.413 -6.924 -23.922 1.00 66.62 413 GLU A CA 1
ATOM 3270 C C . GLU A 1 413 ? 27.911 -8.258 -24.458 1.00 66.62 413 GLU A C 1
ATOM 3272 O O . GLU A 1 413 ? 27.812 -9.273 -23.774 1.00 66.62 413 GLU A O 1
ATOM 3277 N N . LYS A 1 414 ? 28.505 -8.251 -25.656 1.00 73.50 414 LYS A N 1
ATOM 3278 C CA . LYS A 1 414 ? 29.118 -9.451 -26.217 1.00 73.50 414 LYS A CA 1
ATOM 3279 C C . LYS A 1 414 ? 30.201 -9.997 -25.279 1.00 73.50 414 LYS A C 1
ATOM 3281 O O . LYS A 1 414 ? 30.158 -11.172 -24.936 1.00 73.50 414 LYS A O 1
ATOM 3286 N N . LYS A 1 415 ? 31.077 -9.125 -24.767 1.00 72.56 415 LYS A N 1
ATOM 3287 C CA . LYS A 1 415 ? 32.077 -9.499 -23.753 1.00 72.56 415 LYS A CA 1
ATOM 3288 C C . LYS A 1 415 ? 31.458 -10.022 -22.458 1.00 72.56 415 LYS A C 1
ATOM 3290 O O . LYS A 1 415 ? 31.951 -10.996 -21.906 1.00 72.56 415 LYS A O 1
ATOM 3295 N N . ARG A 1 416 ? 30.364 -9.417 -21.978 1.00 71.81 416 ARG A N 1
ATOM 3296 C CA . ARG A 1 416 ? 29.641 -9.908 -20.792 1.00 71.81 416 ARG A CA 1
ATOM 3297 C C . ARG A 1 416 ? 29.132 -11.339 -21.002 1.00 71.81 416 ARG A C 1
ATOM 3299 O O . ARG A 1 416 ? 29.272 -12.164 -20.106 1.00 71.81 416 ARG A O 1
ATOM 3306 N N . LEU A 1 417 ? 28.518 -11.622 -22.152 1.00 74.38 417 LEU A N 1
ATOM 3307 C CA . LEU A 1 417 ? 27.995 -12.955 -22.471 1.00 74.38 417 LEU A CA 1
ATOM 3308 C C . LEU A 1 417 ? 29.123 -13.990 -22.612 1.00 74.38 417 LEU A C 1
ATOM 3310 O O . LEU A 1 417 ? 28.958 -15.120 -22.160 1.00 74.38 417 LEU A O 1
ATOM 3314 N N . GLU A 1 418 ? 30.273 -13.587 -23.162 1.00 75.38 418 GLU A N 1
ATOM 3315 C CA . GLU A 1 418 ? 31.492 -14.408 -23.237 1.00 75.38 418 GLU A CA 1
ATOM 3316 C C . GLU A 1 418 ? 32.063 -14.731 -21.838 1.00 75.38 418 GLU A C 1
ATOM 3318 O O . GLU A 1 418 ? 32.471 -15.860 -21.586 1.00 75.38 418 GLU A O 1
ATOM 3323 N N . GLU A 1 419 ? 32.035 -13.788 -20.887 1.00 68.88 419 GLU A N 1
ATOM 3324 C CA . GLU A 1 419 ? 32.513 -14.003 -19.506 1.00 68.88 419 GLU A CA 1
ATOM 3325 C C . GLU A 1 419 ? 31.585 -14.893 -18.655 1.00 68.88 419 GLU A C 1
ATOM 3327 O O . GLU A 1 419 ? 32.040 -15.537 -17.708 1.00 68.88 419 GLU A O 1
ATOM 3332 N N . ILE A 1 420 ? 30.287 -14.933 -18.969 1.00 61.12 420 ILE A N 1
ATOM 3333 C CA . ILE A 1 420 ? 29.289 -15.745 -18.249 1.00 61.12 420 ILE A CA 1
ATOM 3334 C C . ILE A 1 420 ? 29.322 -17.215 -18.700 1.00 61.12 420 ILE A C 1
ATOM 3336 O O . ILE A 1 420 ? 28.878 -18.083 -17.948 1.00 61.12 420 ILE A O 1
ATOM 3340 N N . ASN A 1 421 ? 29.878 -17.512 -19.879 1.00 49.62 421 ASN A N 1
ATOM 3341 C CA . ASN A 1 421 ? 29.858 -18.847 -20.472 1.00 49.62 421 ASN A CA 1
ATOM 3342 C C . ASN A 1 421 ? 31.279 -19.350 -20.817 1.00 49.62 421 ASN A C 1
ATOM 3344 O O . ASN A 1 421 ? 31.644 -19.418 -21.989 1.00 49.62 421 ASN A O 1
ATOM 3348 N N . PRO A 1 422 ? 32.111 -19.708 -19.819 1.00 51.25 422 PRO A N 1
ATOM 3349 C CA . PRO A 1 422 ? 33.513 -20.069 -20.048 1.00 51.25 422 PRO A CA 1
ATOM 3350 C C . PRO A 1 422 ? 33.726 -21.457 -20.689 1.00 51.25 422 PRO A C 1
ATOM 3352 O O . PRO A 1 422 ? 34.871 -21.859 -20.882 1.00 51.25 422 PRO A O 1
ATOM 3355 N N . GLU A 1 423 ? 32.670 -22.215 -21.006 1.00 50.69 423 GLU A N 1
ATOM 3356 C CA . GLU A 1 423 ? 32.791 -23.640 -21.363 1.00 50.69 423 GLU A CA 1
ATOM 3357 C C . GLU A 1 423 ? 33.069 -23.956 -22.846 1.00 50.69 423 GLU A C 1
ATOM 3359 O O . GLU A 1 423 ? 33.255 -25.125 -23.173 1.00 50.69 423 GLU A O 1
ATOM 3364 N N . GLU A 1 424 ? 33.199 -22.979 -23.751 1.00 47.94 424 GLU A N 1
ATOM 3365 C CA . GLU A 1 424 ? 33.421 -23.276 -25.186 1.00 47.94 424 GLU A CA 1
ATOM 3366 C C . GLU A 1 424 ? 34.863 -23.127 -25.714 1.00 47.94 424 GLU A C 1
ATOM 3368 O O . GLU A 1 424 ? 35.096 -23.319 -26.906 1.00 47.94 424 GLU A O 1
ATOM 3373 N N . GLU A 1 425 ? 35.867 -22.891 -24.860 1.00 45.62 425 GLU A N 1
ATOM 3374 C CA . GLU A 1 425 ? 37.282 -22.882 -25.290 1.00 45.62 425 GLU A CA 1
ATOM 3375 C C . GLU A 1 425 ? 38.189 -23.879 -24.542 1.00 45.62 425 GLU A C 1
ATOM 3377 O O . GLU A 1 425 ? 39.384 -23.650 -24.362 1.00 45.62 425 GLU A O 1
ATOM 3382 N N . ALA A 1 426 ? 37.678 -25.056 -24.177 1.00 46.12 426 ALA A N 1
ATOM 3383 C CA . ALA A 1 426 ? 38.551 -26.207 -23.932 1.00 46.12 426 ALA A CA 1
ATOM 3384 C C . ALA A 1 426 ? 38.873 -26.898 -25.271 1.00 46.12 426 ALA A C 1
ATOM 3386 O O . ALA A 1 426 ? 38.200 -27.837 -25.695 1.00 46.12 426 ALA A O 1
ATOM 3387 N N . LYS A 1 427 ? 39.913 -26.420 -25.969 1.00 45.38 427 LYS A N 1
ATOM 3388 C CA . LYS A 1 427 ? 40.524 -27.169 -27.083 1.00 45.38 427 LYS A CA 1
ATOM 3389 C C . LYS A 1 427 ? 40.957 -28.553 -26.574 1.00 45.38 427 LYS A C 1
ATOM 3391 O O . LYS A 1 427 ? 41.608 -28.607 -25.533 1.00 45.38 427 LYS A O 1
ATOM 3396 N N . PRO A 1 428 ? 40.683 -29.653 -27.298 1.00 44.06 428 PRO A N 1
ATOM 3397 C CA . PRO A 1 428 ? 41.184 -30.959 -26.901 1.00 44.06 428 PRO A CA 1
ATOM 3398 C C . PRO A 1 428 ? 42.712 -30.955 -27.004 1.00 44.06 428 PRO A C 1
ATOM 3400 O O . PRO A 1 428 ? 43.279 -30.710 -28.076 1.00 44.06 428 PRO A O 1
ATOM 3403 N N . GLU A 1 429 ? 43.377 -31.199 -25.876 1.00 42.69 429 GLU A N 1
ATOM 3404 C CA . GLU A 1 429 ? 44.788 -31.561 -25.855 1.00 42.69 429 GLU A CA 1
ATOM 3405 C C . GLU A 1 429 ? 44.976 -32.779 -26.763 1.00 42.69 429 GLU A C 1
ATOM 3407 O O . GLU A 1 429 ? 44.292 -33.793 -26.635 1.00 42.69 429 GLU A O 1
ATOM 3412 N N . LYS A 1 430 ? 45.876 -32.646 -27.740 1.00 43.19 430 LYS A N 1
ATOM 3413 C CA . LYS A 1 430 ? 46.273 -33.744 -28.615 1.00 43.19 430 LYS A CA 1
ATOM 3414 C C . LYS A 1 430 ? 46.808 -34.886 -27.758 1.00 43.19 430 LYS A C 1
ATOM 3416 O O . LYS A 1 430 ? 47.874 -34.752 -27.162 1.00 43.19 430 LYS A O 1
ATOM 3421 N N . GLU A 1 431 ? 46.112 -36.016 -27.787 1.00 40.47 431 GLU A N 1
ATOM 3422 C CA . GLU A 1 431 ? 46.669 -37.315 -27.431 1.00 40.47 431 GLU A CA 1
ATOM 3423 C C . GLU A 1 431 ? 47.942 -37.552 -28.255 1.00 40.47 431 GLU A C 1
ATOM 3425 O O . GLU A 1 431 ? 47.908 -37.759 -29.470 1.00 40.47 431 GLU A O 1
ATOM 3430 N N . THR A 1 432 ? 49.095 -37.493 -27.599 1.00 40.16 432 THR A N 1
ATOM 3431 C CA . THR A 1 432 ? 50.324 -38.084 -28.120 1.00 40.16 432 THR A CA 1
ATOM 3432 C C . THR A 1 432 ? 50.272 -39.585 -27.866 1.00 40.16 432 THR A C 1
ATOM 3434 O O . THR A 1 432 ? 50.518 -40.039 -26.750 1.00 40.16 432 THR A O 1
ATOM 3437 N N . THR A 1 433 ? 49.960 -40.356 -28.905 1.00 40.50 433 THR A N 1
ATOM 3438 C CA . THR A 1 433 ? 50.221 -41.800 -28.953 1.00 40.50 433 THR A CA 1
ATOM 3439 C C . THR A 1 433 ? 51.728 -42.082 -28.870 1.00 40.50 433 THR A C 1
ATOM 3441 O O . THR A 1 433 ? 52.504 -41.395 -29.542 1.00 40.50 433 THR A O 1
ATOM 3444 N N . PRO A 1 434 ? 52.157 -43.102 -28.106 1.00 46.12 434 PRO A N 1
ATOM 3445 C CA . PRO A 1 434 ? 53.536 -43.568 -28.095 1.00 46.12 434 PRO A CA 1
ATOM 3446 C C . PRO A 1 434 ? 53.804 -44.458 -29.315 1.00 46.12 434 PRO A C 1
ATOM 3448 O O . PRO A 1 434 ? 53.036 -45.370 -29.609 1.00 46.12 434 PRO A O 1
ATOM 3451 N N . ALA A 1 435 ? 54.905 -44.189 -30.016 1.00 41.28 435 ALA A N 1
ATOM 3452 C CA . ALA A 1 435 ? 55.460 -45.082 -31.024 1.00 41.28 435 ALA A CA 1
ATOM 3453 C C . ALA A 1 435 ? 56.602 -45.900 -30.396 1.00 41.28 435 ALA A C 1
ATOM 3455 O O . ALA A 1 435 ? 57.708 -45.396 -30.213 1.00 41.28 435 ALA A O 1
ATOM 3456 N N . GLU A 1 436 ? 56.312 -47.154 -30.058 1.00 47.47 436 GLU A N 1
ATOM 3457 C CA . GLU A 1 436 ? 57.235 -48.277 -30.277 1.00 47.47 436 GLU A CA 1
ATOM 3458 C C . GLU A 1 436 ? 57.212 -48.544 -31.805 1.00 47.47 436 GLU A C 1
ATOM 3460 O O . GLU A 1 436 ? 56.159 -48.417 -32.423 1.00 47.47 436 GLU A O 1
ATOM 3465 N N . GLU A 1 437 ? 58.299 -48.793 -32.540 1.00 43.00 437 GLU A N 1
ATOM 3466 C CA . GLU A 1 437 ? 59.316 -49.820 -32.319 1.00 43.00 437 GLU A CA 1
ATOM 3467 C C . GLU A 1 437 ? 60.482 -49.664 -33.345 1.00 43.00 437 GLU A C 1
ATOM 3469 O O . GLU A 1 437 ? 60.270 -49.215 -34.472 1.00 43.00 437 GLU A O 1
ATOM 3474 N N . MET A 1 438 ? 61.674 -50.144 -32.957 1.00 41.09 438 MET A N 1
ATOM 3475 C CA . MET A 1 438 ? 62.779 -50.684 -33.787 1.00 41.09 438 MET A CA 1
ATOM 3476 C C . MET A 1 438 ? 63.711 -49.765 -34.613 1.00 41.09 438 MET A C 1
ATOM 3478 O O . MET A 1 438 ? 63.483 -49.521 -35.799 1.00 41.09 438 MET A O 1
ATOM 3482 N N . LEU A 1 439 ? 64.889 -49.460 -34.038 1.00 35.00 439 LEU A N 1
ATOM 3483 C CA . LEU A 1 439 ? 66.206 -49.972 -34.488 1.00 35.00 439 LEU A CA 1
ATOM 3484 C C . LEU A 1 439 ? 67.299 -49.756 -33.432 1.00 35.00 439 LEU A C 1
ATOM 3486 O O . LEU A 1 439 ? 67.356 -48.641 -32.867 1.00 35.00 439 LEU A O 1
#

Mean predicted aligned error: 9.33 Å

Secondary structure (DSSP, 8-state):
------TTHHHHHHHHHSTT-EEEEEE--PPPS-SSSSSPPPTT--HHHHSPPTTGGG--HHHHHHSGGGS-TT--HHHHT-GGG-EEEEEEEEEE--SSTT---S-EEEEEEEEE--SS---S-SSPPPPTT-EEEEEE--GGGS-S---TTTTTS-HHHHHHHHHHHHHHHHHHHHHTT-BSTTSSBPPEEEEEEEEEE-SSGGGTT-EEEEEEEEEE---SEEGGGTEETTEESSSEEE--SS-SSSPPPEEE-SHHHHHHHHHHHHHHHHHHHHTTEE-S---GGGEEEEEEETTEEEEEEEEEE--GGG-EEGGGSSS---TTTT-SSEEPGGGT--TTTTGGGGGGS-GGGSPPTT-TT--HHHHHHHHHHH--SSS-SSEE--SPPPTT--B-TT-PBPHHHHHHHHHHHHHH-GGG--PPP----------

Nearest PDB structures (foldseek):
  6m13-assembly1_a  TM=7.098E-01  e=2.524E-05  Sus scrofa
  6m12-assembly1_a  TM=7.366E-01  e=4.035E-05  Sus scrofa
  6i5h-assembly1_A  TM=5.300E-01  e=6.949E-06  Homo sapiens
  8ds6-assembly1_A  TM=5.680E-01  e=1.304E-04  Homo sapiens
  8ds6-assembly1_B  TM=5.610E-01  e=1.141E-03  Homo sapiens